Protein AF-A0A6P2D8G7-F1 (afdb_monomer_lite)

Foldseek 3Di:
DDDDDDDDDDPPDPDPDPPPPPDPDPPAPDDFQDADVVHRQKTFHAWDDADPQGTWTWIQHPPPGIKIKGKRPHPLLLVCCLPPCVVVLVVCQVQVPDPQAWHFDDWDSPDPITMTITHDAPAAWQLVVLLVLVPPDLVVLVVLLLVQLLLVLVSFQSQVPDVPHQAQLQDARRQWGAHPSHTHGYRRVRRQQQEPQVPPDDDDPDDDLVSCVVSLVVCLVPDLLAAPCVSPPHPDFLLRVLSSSLLSSLCSSVSHSPDHDDPCSLVVSVVSVNDSQSSVLSNQSNDNPSVSHQRHSVSSSVSSVVVVVVVVPDDDDDDDDDDDDDDDDDDDPDPDDDDDDDQDQDDKAQQAAFWWKWKDAQVCPPDDTDTQDGDNDIGGDTPRMAMEIEGDLATALVSLLSCLSCLQPLSDAYYENANHCNCALVSLLSNLSVQNYAEYHHAQHQHYALSSLVSCLSNQNYAEYEHHNHSRYDPVSVVVSCVSHVNHDYHD

InterPro domains:
  IPR000719 Protein kinase domain [PF00069] (44-256)
  IPR000719 Protein kinase domain [PS50011] (42-318)
  IPR000719 Protein kinase domain [SM00220] (42-308)
  IPR006553 Leucine-rich repeat, cysteine-containing subtype [SM00367] (409-433)
  IPR006553 Leucine-rich repeat, cysteine-containing subtype [SM00367] (434-459)
  IPR006553 Leucine-rich repeat, cysteine-containing subtype [SM00367] (460-484)
  IPR008271 Serine/threonine-protein kinase, active site [PS00108] (166-178)
  IPR011009 Protein kinase-like domain superfamily [SSF56112] (42-304)
  IPR017441 Protein kinase, ATP binding site [PS00107] (48-70)
  IPR032675 Leucine-rich repeat domain superfamily [G3DSA:3.80.10.10] (379-491)
  IPR051681 Serine/Threonine Kinases and Pseudokinases [PTHR44329] (43-297)

Secondary structure (DSSP, 8-state):
------------PPPPPP----------SS-TTPEETTEEEEEEEEEEEEETTEEEEEEEETTTEEEEEEE--SHHHHHHIIIIIHHHHHHHHHH---TTB--EEEEESSSSS-EEEEE--TT-BHHHHHHHHHTS-HHHHHHHHHHHHHHHHHHHHHHHTSSSPP--S--SGGGEEEETTEEEE--TTS--TTSSTTTSS---S---GGGGHHHHHHHHTS-TTS-HHHHTTPPP-HHHHHHHHHHHHHHHHHT-TT----TTHHHHHHHTT--HHHHHHHHHHT-SSGGGS-SSHHHHHHHHHHHHHHHTT----------PPP--------------S---EEEEEEEEEEEEEEEEETT-TTSPPEEEEEEEEEEEEETTEEEEEEE-TT--HHHHHGGGGGTT-TTEEEEE-TT-TT-BHHHHHHGGG-TT--EEE-TT-TB-BHHHHGGGTT-TT--EEE-TT-TB--HHHHHHHHHH-TT-EEE-

Radius of gyration: 27.57 Å; chains: 1; bounding box: 72×94×73 Å

Organism: NCBI:txid1210884

Sequence (492 aa):
MSDTGDRPPTDTVPEPAPLDIPQPEARTRFAPGDPLPNLEMWVLERWLGGGGFGEVWLARHERKGVAAVKFCTDPTARHQLVTHERTVVARVMKHGDHPNVVPLLECNLSGDIPWLMYEFVEGGTLAEAVEEWSKLPAPRRLGRTVRVLHTIASAMAKFHQLTPPLVHRDLKPQNVLMSRGVPRITDFGIGGVAAEAAQSDRPEANTSILARVPTLLRAMGSSRYAPQEQLFGSPPNPRDDVFAIGVLAYQMMLSDLSAVPGPDAAAELRALKIPVELAALIVRSVAFDPERRPKDATEWEAKLAAVLQKKTVAHPSTQKPGESRDDPTEELDVPNASDSSGSIVTQMLDVPARGRWYSRPADKSGVEWRIVATTPAEVRLATGELYRFSIKSTATEKDVAALAVLGGLRSLYYLNLSYCSGVTDAGLTQLKNFTHLRQLFLRACPNITDAGLVNLYGLTHLRTLELTDCPKLTSAAIDAVQKALPKCKIQR

pLDDT: mean 78.39, std 21.43, range [24.47, 98.38]

Structure (mmCIF, N/CA/C/O backbone):
data_AF-A0A6P2D8G7-F1
#
_entry.id   AF-A0A6P2D8G7-F1
#
loop_
_atom_site.group_PDB
_atom_site.id
_atom_site.type_symbol
_atom_site.label_atom_id
_atom_site.label_alt_id
_atom_site.label_comp_id
_atom_site.label_asym_id
_atom_site.label_entity_id
_atom_site.label_seq_id
_atom_site.pdbx_PDB_ins_code
_atom_site.Cartn_x
_atom_site.Cartn_y
_atom_site.Cartn_z
_atom_site.occupancy
_atom_site.B_iso_or_equiv
_atom_site.auth_seq_id
_atom_site.auth_comp_id
_atom_site.auth_asym_id
_atom_site.auth_atom_id
_atom_site.pdbx_PDB_model_num
ATOM 1 N N . MET A 1 1 ? -41.891 69.635 -20.298 1.00 46.19 1 MET A N 1
ATOM 2 C CA . MET A 1 1 ? -40.466 69.726 -19.920 1.00 46.19 1 MET A CA 1
ATOM 3 C C . MET A 1 1 ? -40.037 68.332 -19.517 1.00 46.19 1 MET A C 1
ATOM 5 O O . MET A 1 1 ? -40.370 67.901 -18.424 1.00 46.19 1 MET A O 1
ATOM 9 N N . SER A 1 2 ? -39.448 67.589 -20.446 1.00 39.16 2 SER A N 1
ATOM 10 C CA . SER A 1 2 ? -39.009 66.210 -20.231 1.00 39.16 2 SER A CA 1
ATOM 11 C C . SER A 1 2 ? -37.615 66.084 -20.820 1.00 39.16 2 SER A C 1
ATOM 13 O O . SER A 1 2 ? -37.419 66.304 -22.014 1.00 39.16 2 SER A O 1
ATOM 15 N N . ASP A 1 3 ? -36.697 65.844 -19.898 1.00 41.50 3 ASP A N 1
ATOM 16 C CA . ASP A 1 3 ? -35.250 65.885 -19.997 1.00 41.50 3 ASP A CA 1
ATOM 17 C C . ASP A 1 3 ? -34.689 64.716 -20.821 1.00 41.50 3 ASP A C 1
ATOM 19 O O . ASP A 1 3 ? -35.266 63.628 -20.886 1.00 41.50 3 ASP A O 1
ATOM 23 N N . THR A 1 4 ? -33.573 64.991 -21.480 1.00 44.50 4 THR A N 1
ATOM 24 C CA . THR A 1 4 ? -32.856 64.154 -22.440 1.00 44.50 4 THR A CA 1
ATOM 25 C C . THR A 1 4 ? -32.099 63.023 -21.744 1.00 44.50 4 THR A C 1
ATOM 27 O O . THR A 1 4 ? -31.176 63.272 -20.976 1.00 44.50 4 THR A O 1
ATOM 30 N N . GLY A 1 5 ? -32.460 61.772 -22.042 1.00 38.47 5 GLY A N 1
ATOM 31 C CA . GLY A 1 5 ? -31.722 60.579 -21.623 1.00 38.47 5 GLY A CA 1
ATOM 32 C C . GLY A 1 5 ? -30.859 60.037 -22.759 1.00 38.47 5 GLY A C 1
ATOM 33 O O . GLY A 1 5 ? -31.333 59.245 -23.570 1.00 38.47 5 GLY A O 1
ATOM 34 N N . ASP A 1 6 ? -29.607 60.476 -22.798 1.00 45.38 6 ASP A N 1
ATOM 35 C CA . ASP A 1 6 ? -28.548 59.967 -23.667 1.00 45.38 6 ASP A CA 1
ATOM 36 C C . ASP A 1 6 ? -28.087 58.582 -23.156 1.00 45.38 6 ASP A C 1
ATOM 38 O O . ASP A 1 6 ? -27.747 58.427 -21.979 1.00 45.38 6 ASP A O 1
ATOM 42 N N . ARG A 1 7 ? -28.112 57.548 -24.008 1.00 44.75 7 ARG A N 1
ATOM 43 C CA . ARG A 1 7 ? -27.490 56.237 -23.735 1.00 44.75 7 ARG A CA 1
ATOM 44 C C . ARG A 1 7 ? -26.465 55.960 -24.834 1.00 44.75 7 ARG A C 1
ATOM 46 O O . ARG A 1 7 ? -26.868 55.881 -25.994 1.00 44.75 7 ARG A O 1
ATOM 53 N N . PRO A 1 8 ? -25.181 55.750 -24.501 1.00 45.97 8 PRO A N 1
ATOM 54 C CA . PRO A 1 8 ? -24.183 55.390 -25.497 1.00 45.97 8 PRO A CA 1
ATOM 55 C C . PRO A 1 8 ? -24.368 53.932 -25.964 1.00 45.97 8 PRO A C 1
ATOM 57 O O . PRO A 1 8 ? -24.965 53.121 -25.243 1.00 45.97 8 PRO A O 1
ATOM 60 N N . PRO A 1 9 ? -23.873 53.579 -27.166 1.00 43.78 9 PRO A N 1
ATOM 61 C CA . PRO A 1 9 ? -23.924 52.215 -27.673 1.00 43.78 9 PRO A CA 1
ATOM 62 C C . PRO A 1 9 ? -23.043 51.296 -26.817 1.00 43.78 9 PRO A C 1
ATOM 64 O O . PRO A 1 9 ? -21.994 51.690 -26.313 1.00 43.78 9 PRO A O 1
ATOM 67 N N . THR A 1 10 ? -23.498 50.061 -26.627 1.00 42.78 10 THR A N 1
ATOM 68 C CA . THR A 1 10 ? -22.752 49.021 -25.918 1.00 42.78 10 THR A CA 1
ATOM 69 C C . THR A 1 10 ? -21.655 48.487 -26.834 1.00 42.78 10 THR A C 1
ATOM 71 O O . THR A 1 10 ? -21.932 47.751 -27.776 1.00 42.78 10 THR A O 1
ATOM 74 N N . ASP A 1 11 ? -20.407 48.859 -26.552 1.00 41.38 11 ASP A N 1
ATOM 75 C CA . ASP A 1 11 ? -19.228 48.193 -27.106 1.00 41.38 11 ASP A CA 1
ATOM 76 C C . ASP A 1 11 ? -19.181 46.753 -26.578 1.00 41.38 11 ASP A C 1
ATOM 78 O O . ASP A 1 11 ? -18.743 46.481 -25.458 1.00 41.38 11 ASP A O 1
ATOM 82 N N . THR A 1 12 ? -19.651 45.800 -27.379 1.00 45.94 12 THR A N 1
ATOM 83 C CA . THR A 1 12 ? -19.339 44.386 -27.169 1.00 45.94 12 THR A CA 1
ATOM 84 C C . THR A 1 12 ? -17.902 44.149 -27.615 1.00 45.94 12 THR A C 1
ATOM 86 O O . THR A 1 12 ? -17.633 43.942 -28.798 1.00 45.94 12 THR A O 1
ATOM 89 N N . VAL A 1 13 ? -16.973 44.195 -26.662 1.00 45.06 13 VAL A N 1
ATOM 90 C CA . VAL A 1 13 ? -15.608 43.694 -26.852 1.00 45.06 13 VAL A CA 1
ATOM 91 C C . VAL A 1 13 ? -15.705 42.190 -27.151 1.00 45.06 13 VAL A C 1
ATOM 93 O O . VAL A 1 13 ? -16.314 41.472 -26.354 1.00 45.06 13 VAL A O 1
ATOM 96 N N . PRO A 1 14 ? -15.163 41.685 -28.275 1.00 43.84 14 PRO A N 1
ATOM 97 C CA . PRO A 1 14 ? -15.146 40.253 -28.531 1.00 43.84 14 PRO A CA 1
ATOM 98 C C . PRO A 1 14 ? -14.270 39.574 -27.474 1.00 43.84 14 PRO A C 1
ATOM 100 O O . PRO A 1 14 ? -13.133 39.984 -27.232 1.00 43.84 14 PRO A O 1
ATOM 103 N N . GLU A 1 15 ? -14.827 38.559 -26.821 1.00 42.97 15 GLU A N 1
ATOM 104 C CA . GLU A 1 15 ? -14.128 37.737 -25.837 1.00 42.97 15 GLU A CA 1
ATOM 105 C C . GLU A 1 15 ? -12.862 37.147 -26.490 1.00 42.97 15 GLU A C 1
ATOM 107 O O . GLU A 1 15 ? -12.947 36.617 -27.605 1.00 42.97 15 GLU A O 1
ATOM 112 N N . PRO A 1 16 ? -11.670 37.281 -25.876 1.00 40.06 16 PRO A N 1
ATOM 113 C CA . PRO A 1 16 ? -10.455 36.754 -26.472 1.00 40.06 16 PRO A CA 1
ATOM 114 C C . PRO A 1 16 ? -10.596 35.238 -26.597 1.00 40.06 16 PRO A C 1
ATOM 116 O O . PRO A 1 16 ? -10.933 34.558 -25.627 1.00 40.06 16 PRO A O 1
ATOM 119 N N . ALA A 1 17 ? -10.341 34.714 -27.799 1.00 47.66 17 ALA A N 1
ATOM 120 C CA . ALA A 1 17 ? -10.273 33.277 -28.022 1.00 47.66 17 ALA A CA 1
ATOM 121 C C . ALA A 1 17 ? -9.351 32.652 -26.959 1.00 47.66 17 ALA A C 1
ATOM 123 O O . ALA A 1 17 ? -8.300 33.239 -26.667 1.00 47.66 17 ALA A O 1
ATOM 124 N N . PRO A 1 18 ? -9.727 31.509 -26.356 1.00 40.69 18 PRO A N 1
ATOM 125 C CA . PRO A 1 18 ? -8.900 30.881 -25.342 1.00 40.69 18 PRO A CA 1
ATOM 126 C C . PRO A 1 18 ? -7.512 30.650 -25.934 1.00 40.69 18 PRO A C 1
ATOM 128 O O . PRO A 1 18 ? -7.362 29.996 -26.964 1.00 40.69 18 PRO A O 1
ATOM 131 N N . LEU A 1 19 ? -6.504 31.254 -25.303 1.00 40.56 19 LEU A N 1
ATOM 132 C CA . LEU A 1 19 ? -5.112 30.961 -25.590 1.00 40.56 19 LEU A CA 1
ATOM 133 C C . LEU A 1 19 ? -4.923 29.469 -25.322 1.00 40.56 19 LEU A C 1
ATOM 135 O O . LEU A 1 19 ? -4.938 29.044 -24.166 1.00 40.56 19 LEU A O 1
ATOM 139 N N . ASP A 1 20 ? -4.768 28.689 -26.389 1.00 44.50 20 ASP A N 1
ATOM 140 C CA . ASP A 1 20 ? -4.220 27.341 -26.321 1.00 44.50 20 ASP A CA 1
ATOM 141 C C . ASP A 1 20 ? -2.785 27.490 -25.810 1.00 44.50 20 ASP A C 1
ATOM 143 O O . ASP A 1 20 ? -1.844 27.738 -26.563 1.00 44.50 20 ASP A O 1
ATOM 147 N N . ILE A 1 21 ? -2.628 27.453 -24.489 1.00 40.69 21 ILE A N 1
ATOM 148 C CA . ILE A 1 21 ? -1.327 27.313 -23.853 1.00 40.69 21 ILE A CA 1
ATOM 149 C C . ILE A 1 21 ? -0.972 25.838 -24.060 1.00 40.69 21 ILE A C 1
ATOM 151 O O . ILE A 1 21 ? -1.605 24.994 -23.415 1.00 40.69 21 ILE A O 1
ATOM 155 N N . PRO A 1 22 ? -0.020 25.483 -24.946 1.00 35.25 22 PRO A N 1
ATOM 156 C CA . PRO A 1 22 ? 0.398 24.097 -25.069 1.00 35.25 22 PRO A CA 1
ATOM 157 C C . PRO A 1 22 ? 0.866 23.636 -23.690 1.00 35.25 22 PRO A C 1
ATOM 159 O O . PRO A 1 22 ? 1.736 24.260 -23.072 1.00 35.25 22 PRO A O 1
ATOM 162 N N . GLN A 1 23 ? 0.243 22.574 -23.176 1.00 36.28 23 GLN A N 1
ATOM 163 C CA . GLN A 1 23 ? 0.736 21.920 -21.972 1.00 36.28 23 GLN A CA 1
ATOM 164 C C . GLN A 1 23 ? 2.201 21.545 -22.226 1.00 36.28 23 GLN A C 1
ATOM 166 O O . GLN A 1 23 ? 2.511 21.090 -23.328 1.00 36.28 23 GLN A O 1
ATOM 171 N N . PRO A 1 24 ? 3.119 21.755 -21.269 1.00 33.78 24 PRO A N 1
ATOM 172 C CA . PRO A 1 24 ? 4.519 21.429 -21.476 1.00 33.78 24 PRO A CA 1
ATOM 173 C C . PRO A 1 24 ? 4.627 19.919 -21.685 1.00 33.78 24 PRO A C 1
ATOM 175 O O . PRO A 1 24 ? 4.537 19.145 -20.733 1.00 33.78 24 PRO A O 1
ATOM 178 N N . GLU A 1 25 ? 4.784 19.498 -22.938 1.00 44.34 25 GLU A N 1
ATOM 179 C CA . GLU A 1 25 ? 5.101 18.118 -23.272 1.00 44.34 25 GLU A CA 1
ATOM 180 C C . GLU A 1 25 ? 6.387 17.770 -22.521 1.00 44.34 25 GLU A C 1
ATOM 182 O O . GLU A 1 25 ? 7.411 18.451 -22.659 1.00 44.34 25 GLU A O 1
ATOM 187 N N . ALA A 1 26 ? 6.322 16.771 -21.640 1.00 48.06 26 ALA A N 1
ATOM 188 C CA . ALA A 1 26 ? 7.494 16.300 -20.922 1.00 48.06 26 ALA A CA 1
ATOM 189 C C . ALA A 1 26 ? 8.559 15.943 -21.967 1.00 48.06 26 ALA A C 1
ATOM 191 O O . ALA A 1 26 ? 8.345 15.034 -22.764 1.00 48.06 26 ALA A O 1
ATOM 192 N N . ARG A 1 27 ? 9.679 16.679 -22.007 1.00 58.19 27 ARG A N 1
ATOM 193 C CA . ARG A 1 27 ? 10.790 16.379 -22.919 1.00 58.19 27 ARG A CA 1
ATOM 194 C C . ARG A 1 27 ? 11.330 14.995 -22.569 1.00 58.19 27 ARG A C 1
ATOM 196 O O . ARG A 1 27 ? 12.107 14.864 -21.624 1.00 58.19 27 ARG A O 1
ATOM 203 N N . THR A 1 28 ? 10.887 13.977 -23.296 1.00 69.06 28 THR A N 1
ATOM 204 C CA . THR A 1 28 ? 11.428 12.627 -23.191 1.00 69.06 28 THR A CA 1
ATOM 205 C C . THR A 1 28 ? 12.848 12.623 -23.736 1.00 69.06 28 THR A C 1
ATOM 207 O O . THR A 1 28 ? 13.176 13.347 -24.678 1.00 69.06 28 THR A O 1
ATOM 210 N N . ARG A 1 29 ? 13.725 11.831 -23.123 1.00 82.56 29 ARG A N 1
ATOM 211 C CA . ARG A 1 29 ? 15.124 11.705 -23.545 1.00 82.56 29 ARG A CA 1
ATOM 212 C C . ARG A 1 29 ? 15.273 10.896 -24.832 1.00 82.56 29 ARG A C 1
ATOM 214 O O . ARG A 1 29 ? 16.296 11.014 -25.498 1.00 82.56 29 ARG A O 1
ATOM 221 N N . PHE A 1 30 ? 14.260 10.098 -25.149 1.00 89.38 30 PHE A N 1
ATOM 222 C CA . PHE A 1 30 ? 14.165 9.275 -26.347 1.00 89.38 30 PHE A CA 1
ATOM 223 C C . PHE A 1 30 ? 12.995 9.728 -27.227 1.00 89.38 30 PHE A C 1
ATOM 225 O O . PHE A 1 30 ? 12.079 10.410 -26.752 1.00 89.38 30 PHE A O 1
ATOM 232 N N . ALA A 1 31 ? 13.017 9.326 -28.495 1.00 91.88 31 ALA A N 1
ATOM 233 C CA . ALA A 1 31 ? 11.985 9.596 -29.486 1.00 91.88 31 ALA A CA 1
ATOM 234 C C . ALA A 1 31 ? 11.526 8.310 -30.207 1.00 91.88 31 ALA A C 1
ATOM 236 O O . ALA A 1 31 ? 12.273 7.329 -30.286 1.00 91.88 31 ALA A O 1
ATOM 237 N N . PRO A 1 32 ? 10.300 8.288 -30.771 1.00 94.88 32 PRO A N 1
ATOM 238 C CA . PRO A 1 32 ? 9.893 7.231 -31.691 1.00 94.88 32 PRO A CA 1
ATOM 239 C C . PRO A 1 32 ? 10.883 7.095 -32.855 1.00 94.88 32 PRO A C 1
ATOM 241 O O . PRO A 1 32 ? 11.257 8.090 -33.473 1.00 94.88 32 PRO A O 1
ATOM 244 N N . GLY A 1 33 ? 11.273 5.865 -33.178 1.00 94.12 33 GLY A N 1
ATOM 245 C CA . GLY A 1 33 ? 12.269 5.549 -34.202 1.00 94.12 33 GLY A CA 1
ATOM 246 C C . GLY A 1 33 ? 13.685 5.345 -33.662 1.00 94.12 33 GLY A C 1
ATOM 247 O O . GLY A 1 33 ? 14.505 4.762 -34.372 1.00 94.12 33 GLY A O 1
ATOM 248 N N . ASP A 1 34 ? 13.972 5.745 -32.420 1.00 94.69 34 ASP A N 1
ATOM 249 C CA . ASP A 1 34 ? 15.284 5.504 -31.819 1.00 94.69 34 ASP A CA 1
ATOM 250 C C . ASP A 1 34 ? 15.537 3.993 -31.647 1.00 94.69 34 ASP A C 1
ATOM 252 O O . ASP A 1 34 ? 14.652 3.263 -31.176 1.00 94.69 34 ASP A O 1
ATOM 256 N N . PRO A 1 35 ? 16.736 3.490 -31.995 1.00 94.25 35 PRO A N 1
ATOM 257 C CA . PRO A 1 35 ? 17.111 2.114 -31.705 1.00 94.25 35 PRO A CA 1
ATOM 258 C C . PRO A 1 35 ? 17.370 1.932 -30.206 1.00 94.25 35 PRO A C 1
ATOM 260 O O . PRO A 1 35 ? 17.898 2.815 -29.524 1.00 94.25 35 PRO A O 1
ATOM 263 N N . LEU A 1 36 ? 17.055 0.748 -29.683 1.00 92.38 36 LEU A N 1
ATOM 264 C CA . LEU A 1 36 ? 17.360 0.414 -28.299 1.00 92.38 36 LEU A CA 1
ATOM 265 C C . LEU A 1 36 ? 18.881 0.223 -28.121 1.00 92.38 36 LEU A C 1
ATOM 267 O O . LEU A 1 36 ? 19.473 -0.601 -28.826 1.00 92.38 36 LEU A O 1
ATOM 271 N N . PRO A 1 37 ? 19.541 0.907 -27.162 1.00 88.19 37 PRO A N 1
ATOM 272 C CA . PRO A 1 37 ? 20.985 0.779 -26.978 1.00 88.19 37 PRO A CA 1
ATOM 273 C C . PRO A 1 37 ? 21.411 -0.669 -26.703 1.00 88.19 37 PRO A C 1
ATOM 275 O O . PRO A 1 37 ? 20.877 -1.296 -25.787 1.00 88.19 37 PRO A O 1
ATOM 278 N N . ASN A 1 38 ? 22.404 -1.165 -27.450 1.00 85.38 38 ASN A N 1
ATOM 279 C CA . ASN A 1 38 ? 22.910 -2.552 -27.456 1.00 85.38 38 ASN A CA 1
ATOM 280 C C . ASN A 1 38 ? 21.950 -3.614 -28.027 1.00 85.38 38 ASN A C 1
ATOM 282 O O . ASN A 1 38 ? 22.281 -4.798 -28.024 1.00 85.38 38 ASN A O 1
ATOM 286 N N . LEU A 1 39 ? 20.787 -3.209 -28.539 1.00 90.62 39 LEU A N 1
ATOM 287 C CA . LEU A 1 39 ? 19.797 -4.074 -29.174 1.00 90.62 39 LEU A CA 1
ATOM 288 C C . LEU A 1 39 ? 19.170 -3.353 -30.378 1.00 90.62 39 LEU A C 1
ATOM 290 O O . LEU A 1 39 ? 17.964 -3.149 -30.433 1.00 90.62 39 LEU A O 1
ATOM 294 N N . GLU A 1 40 ? 19.991 -2.993 -31.363 1.00 88.06 40 GLU A N 1
ATOM 295 C CA . GLU A 1 40 ? 19.611 -2.112 -32.485 1.00 88.06 40 GLU A CA 1
ATOM 296 C C . GLU A 1 40 ? 18.433 -2.623 -33.338 1.00 88.06 40 GLU A C 1
ATOM 298 O O . GLU A 1 40 ? 17.768 -1.841 -34.009 1.00 88.06 40 GLU A O 1
ATOM 303 N N . MET A 1 41 ? 18.131 -3.926 -33.292 1.00 93.31 41 MET A N 1
ATOM 304 C CA . MET A 1 41 ? 16.957 -4.515 -33.959 1.00 93.31 41 MET A CA 1
ATOM 305 C C . MET A 1 41 ? 15.624 -4.226 -33.245 1.00 93.31 41 MET A C 1
ATOM 307 O O . MET A 1 41 ? 14.559 -4.540 -33.780 1.00 93.31 41 MET A O 1
ATOM 311 N N . TRP A 1 42 ? 15.668 -3.684 -32.028 1.00 96.81 42 TRP A N 1
ATOM 312 C CA . TRP A 1 42 ? 14.507 -3.155 -31.322 1.00 96.81 42 TRP A CA 1
ATOM 313 C C . TRP A 1 42 ? 14.438 -1.647 -31.530 1.00 96.81 42 TRP A C 1
ATOM 315 O O . TRP A 1 42 ? 15.400 -0.936 -31.254 1.00 96.81 42 TRP A O 1
ATOM 325 N N . VAL A 1 43 ? 13.281 -1.162 -31.965 1.00 97.31 43 VAL A N 1
ATOM 326 C CA . VAL A 1 43 ? 13.042 0.257 -32.245 1.00 97.31 43 VAL A CA 1
ATOM 327 C C . VAL A 1 43 ? 11.940 0.769 -31.330 1.00 97.31 43 VAL A C 1
ATOM 329 O O . VAL A 1 43 ? 10.907 0.114 -31.179 1.00 97.31 43 VAL A O 1
ATOM 332 N N . LEU A 1 44 ? 12.151 1.926 -30.705 1.00 96.50 44 LEU A N 1
ATOM 333 C CA . LEU A 1 44 ? 11.144 2.570 -29.868 1.00 96.50 44 LEU A CA 1
ATOM 334 C C . LEU A 1 44 ? 9.978 3.054 -30.739 1.00 96.50 44 LEU A C 1
ATOM 336 O O . LEU A 1 44 ? 10.170 3.770 -31.714 1.00 96.50 44 LEU A O 1
ATOM 340 N N . GLU A 1 45 ? 8.757 2.656 -30.401 1.00 95.25 45 GLU A N 1
ATOM 341 C CA . GLU A 1 45 ? 7.555 2.959 -31.183 1.00 95.25 45 GLU A CA 1
ATOM 342 C C . GLU A 1 45 ? 6.756 4.110 -30.574 1.00 95.25 45 GLU A C 1
ATOM 344 O O . GLU A 1 45 ? 6.373 5.041 -31.276 1.00 95.25 45 GLU A O 1
ATOM 349 N N . ARG A 1 46 ? 6.490 4.059 -29.265 1.00 94.06 46 ARG A N 1
ATOM 350 C CA . ARG A 1 46 ? 5.766 5.124 -28.560 1.00 94.06 46 ARG A CA 1
ATOM 351 C C . ARG A 1 46 ? 6.048 5.120 -27.070 1.00 94.06 46 ARG A C 1
ATOM 353 O O . ARG A 1 46 ? 6.302 4.071 -26.478 1.00 94.06 46 ARG A O 1
ATOM 360 N N . TRP A 1 47 ? 5.915 6.285 -26.457 1.00 91.50 47 TRP A N 1
ATOM 361 C CA . TRP A 1 47 ? 5.965 6.437 -25.011 1.00 91.50 47 TRP A CA 1
ATOM 362 C C . TRP A 1 47 ? 4.729 5.797 -24.355 1.00 91.50 47 TRP A C 1
ATOM 364 O O . TRP A 1 47 ? 3.605 5.938 -24.844 1.00 91.50 47 TRP A O 1
ATOM 374 N N . LEU A 1 48 ? 4.942 5.050 -23.270 1.00 84.75 48 LEU A N 1
ATOM 375 C CA . LEU A 1 48 ? 3.891 4.389 -22.485 1.00 84.75 48 LEU A CA 1
ATOM 376 C C . LEU A 1 48 ? 3.625 5.094 -21.153 1.00 84.75 48 LEU A C 1
ATOM 378 O O . LEU A 1 48 ? 2.519 4.995 -20.629 1.00 84.75 48 LEU A O 1
ATOM 382 N N . GLY A 1 49 ? 4.626 5.768 -20.587 1.00 81.50 49 GLY A N 1
ATOM 383 C CA . GLY A 1 49 ? 4.502 6.411 -19.284 1.00 81.50 49 GLY A CA 1
ATOM 384 C C . GLY A 1 49 ? 5.841 6.856 -18.706 1.00 81.50 49 GLY A C 1
ATOM 385 O O . GLY A 1 49 ? 6.907 6.482 -19.191 1.00 81.50 49 GLY A O 1
ATOM 386 N N . GLY A 1 50 ? 5.793 7.650 -17.639 1.00 72.62 50 GLY A N 1
ATOM 387 C CA . GLY A 1 50 ? 6.975 8.136 -16.932 1.00 72.62 50 GLY A CA 1
ATOM 388 C C . GLY A 1 50 ? 6.699 8.318 -15.443 1.00 72.62 50 GLY A C 1
ATOM 389 O O . GLY A 1 50 ? 5.571 8.607 -15.045 1.00 72.62 50 GLY A O 1
ATOM 390 N N . GLY A 1 51 ? 7.719 8.117 -14.612 1.00 64.88 51 GLY A N 1
ATOM 391 C CA . GLY A 1 51 ? 7.611 8.224 -13.156 1.00 64.88 51 GLY A CA 1
ATOM 392 C C . GLY A 1 51 ? 8.968 8.371 -12.471 1.00 64.88 51 GLY A C 1
ATOM 393 O O . GLY A 1 51 ? 9.973 8.624 -13.125 1.00 64.88 51 GLY A O 1
ATOM 394 N N . GLY A 1 52 ? 9.015 8.169 -11.148 1.00 60.94 52 GLY A N 1
ATOM 395 C CA . GLY A 1 52 ? 10.231 8.371 -10.338 1.00 60.94 52 GLY A CA 1
ATOM 396 C C . GLY A 1 52 ? 11.433 7.485 -10.700 1.00 60.94 52 GLY A C 1
ATOM 397 O O . GLY A 1 52 ? 12.533 7.743 -10.233 1.00 60.94 52 GLY A O 1
ATOM 398 N N . PHE A 1 53 ? 11.231 6.460 -11.530 1.00 65.44 53 PHE A N 1
ATOM 399 C CA . PHE A 1 53 ? 12.291 5.594 -12.047 1.00 65.44 53 PHE A CA 1
ATOM 400 C C . PHE A 1 53 ? 12.802 6.031 -13.433 1.00 65.44 53 PHE A C 1
ATOM 402 O O . PHE A 1 53 ? 13.909 5.671 -13.819 1.00 65.44 53 PHE A O 1
ATOM 409 N N . GLY A 1 54 ? 12.017 6.814 -14.179 1.00 76.31 54 GLY A N 1
ATOM 410 C CA . GLY A 1 54 ? 12.334 7.259 -15.534 1.00 76.31 54 GLY A CA 1
ATOM 411 C C . GLY A 1 54 ? 11.206 7.008 -16.533 1.00 76.31 54 GLY A C 1
ATOM 412 O O . GLY A 1 54 ? 10.028 7.145 -16.198 1.00 76.31 54 GLY A O 1
ATOM 413 N N . GLU A 1 55 ? 11.573 6.670 -17.768 1.00 86.69 55 GLU A N 1
ATOM 414 C CA . GLU A 1 55 ? 10.670 6.587 -18.924 1.00 86.69 55 GLU A CA 1
ATOM 415 C C . GLU A 1 55 ? 10.354 5.138 -19.300 1.00 86.69 55 GLU A C 1
ATOM 417 O O . GLU A 1 55 ? 11.232 4.279 -19.274 1.00 86.69 55 GLU A O 1
ATOM 422 N N . VAL A 1 56 ? 9.117 4.863 -19.708 1.00 89.25 56 VAL A N 1
ATOM 423 C CA . VAL A 1 56 ? 8.680 3.559 -20.216 1.00 89.25 56 VAL A CA 1
ATOM 424 C C . VAL A 1 56 ? 8.209 3.716 -21.655 1.00 89.25 56 VAL A C 1
ATOM 426 O O . VAL A 1 56 ? 7.365 4.561 -21.952 1.00 89.25 56 VAL A O 1
ATOM 429 N N . TRP A 1 57 ? 8.729 2.878 -22.541 1.00 93.94 57 TRP A N 1
ATOM 430 C CA . TRP A 1 57 ? 8.489 2.918 -23.977 1.00 93.94 57 TRP A CA 1
ATOM 431 C C . TRP A 1 57 ? 8.018 1.564 -24.496 1.00 93.94 57 TRP A C 1
ATOM 433 O O . TRP A 1 57 ? 8.474 0.519 -24.043 1.00 93.94 57 TRP A O 1
ATOM 443 N N . LEU A 1 58 ? 7.124 1.576 -25.478 1.00 95.62 58 LEU A N 1
ATOM 444 C CA . LEU A 1 58 ? 6.845 0.409 -26.301 1.00 95.62 58 LEU A CA 1
ATOM 445 C C . LEU A 1 58 ? 7.962 0.306 -27.336 1.00 95.62 58 LEU A C 1
ATOM 447 O O . LEU A 1 58 ? 8.204 1.268 -28.061 1.00 95.62 58 LEU A O 1
ATOM 451 N N . ALA A 1 59 ? 8.613 -0.845 -27.419 1.00 96.88 59 ALA A N 1
ATOM 452 C CA . ALA A 1 59 ? 9.598 -1.157 -28.441 1.00 96.88 59 ALA A CA 1
ATOM 453 C C . ALA A 1 59 ? 9.079 -2.278 -29.341 1.00 96.88 59 ALA A C 1
ATOM 455 O O . ALA A 1 59 ? 8.399 -3.197 -28.878 1.00 96.88 59 ALA A O 1
ATOM 456 N N . ARG A 1 60 ? 9.431 -2.222 -30.623 1.00 97.25 60 ARG A N 1
ATOM 457 C CA . ARG A 1 60 ? 9.069 -3.212 -31.634 1.00 97.25 60 ARG A CA 1
ATOM 458 C C . ARG A 1 60 ? 10.311 -3.864 -32.213 1.00 97.25 60 ARG A C 1
ATOM 460 O O . ARG A 1 60 ? 11.306 -3.202 -32.480 1.00 97.25 60 ARG A O 1
ATOM 467 N N . HIS A 1 61 ? 10.208 -5.158 -32.467 1.00 96.81 61 HIS A N 1
ATOM 468 C CA . HIS A 1 61 ? 11.187 -5.945 -33.194 1.00 96.81 61 HIS A CA 1
ATOM 469 C C . HIS A 1 61 ? 10.468 -6.766 -34.261 1.00 96.81 61 HIS A C 1
ATOM 471 O O . HIS A 1 61 ? 9.508 -7.477 -33.967 1.00 96.81 61 HIS A O 1
ATOM 477 N N . GLU A 1 62 ? 10.988 -6.751 -35.488 1.00 92.88 62 GLU A N 1
ATOM 478 C CA . GLU A 1 62 ? 10.339 -7.332 -36.674 1.00 92.88 62 GLU A CA 1
ATOM 479 C C . GLU A 1 62 ? 9.882 -8.789 -36.472 1.00 92.88 62 GLU A C 1
ATOM 481 O O . GLU A 1 62 ? 8.745 -9.140 -36.768 1.00 92.88 62 GLU A O 1
ATOM 486 N N . ARG A 1 63 ? 10.753 -9.636 -35.904 1.00 93.50 63 ARG A N 1
ATOM 487 C CA . ARG A 1 63 ? 10.460 -11.060 -35.651 1.00 93.50 63 ARG A CA 1
ATOM 488 C C . ARG A 1 63 ? 9.909 -11.397 -34.260 1.00 93.50 63 ARG A C 1
ATOM 490 O O . ARG A 1 63 ? 9.239 -12.412 -34.120 1.00 93.50 63 ARG A O 1
ATOM 497 N N . LYS A 1 64 ? 10.240 -10.614 -33.226 1.00 92.38 64 LYS A N 1
ATOM 498 C CA . LYS A 1 64 ? 9.929 -10.931 -31.816 1.00 92.38 64 LYS A CA 1
ATOM 499 C C . LYS A 1 64 ? 8.651 -10.250 -31.310 1.00 92.38 64 LYS A C 1
ATOM 501 O O . LYS A 1 64 ? 8.181 -10.597 -30.233 1.00 92.38 64 LYS A O 1
ATOM 506 N N . GLY A 1 65 ? 8.080 -9.318 -32.075 1.00 94.75 65 GLY A N 1
ATOM 507 C CA . GLY A 1 65 ? 6.868 -8.596 -31.696 1.00 94.75 65 GLY A CA 1
ATOM 508 C C . GLY A 1 65 ? 7.175 -7.322 -30.913 1.00 94.75 65 GLY A C 1
ATOM 509 O O . GLY A 1 65 ? 8.041 -6.547 -31.313 1.00 94.75 65 GLY A O 1
ATOM 510 N N . VAL A 1 66 ? 6.434 -7.081 -29.832 1.00 96.19 66 VAL A N 1
ATOM 511 C CA . VAL A 1 66 ? 6.528 -5.852 -29.028 1.00 96.19 66 VAL A CA 1
ATOM 512 C C . VAL A 1 66 ? 6.919 -6.140 -27.580 1.00 96.19 66 VAL A C 1
ATOM 514 O O . VAL A 1 66 ? 6.600 -7.197 -27.039 1.00 96.19 66 VAL A O 1
ATOM 517 N N . ALA A 1 67 ? 7.593 -5.183 -26.949 1.00 96.44 67 ALA A N 1
ATOM 518 C CA . ALA A 1 67 ? 8.033 -5.246 -25.559 1.00 96.44 67 ALA A CA 1
ATOM 519 C C . ALA A 1 67 ? 7.929 -3.870 -24.890 1.00 96.44 67 ALA A C 1
ATOM 521 O O . ALA A 1 67 ? 7.946 -2.840 -25.563 1.00 96.44 67 ALA A O 1
ATOM 522 N N . ALA A 1 68 ? 7.832 -3.847 -23.563 1.00 94.81 68 ALA A N 1
ATOM 523 C CA . ALA A 1 68 ? 7.889 -2.622 -22.775 1.00 94.81 68 ALA A CA 1
ATOM 524 C C . ALA A 1 68 ? 9.313 -2.416 -22.247 1.00 94.81 68 ALA A C 1
ATOM 526 O O . ALA A 1 68 ? 9.831 -3.254 -21.514 1.00 94.81 68 ALA A O 1
ATOM 527 N N . VAL A 1 69 ? 9.947 -1.301 -22.592 1.00 93.75 69 VAL A N 1
ATOM 528 C CA . VAL A 1 69 ? 11.298 -0.949 -22.153 1.00 93.75 69 VAL A CA 1
ATOM 529 C C . VAL A 1 69 ? 11.223 0.176 -21.136 1.00 93.75 69 VAL A C 1
ATOM 531 O O . VAL A 1 69 ? 10.741 1.264 -21.436 1.00 93.75 69 VAL A O 1
ATOM 534 N N . LYS A 1 70 ? 11.728 -0.079 -19.933 1.00 90.19 70 LYS A N 1
ATOM 535 C CA . LYS A 1 70 ? 11.809 0.882 -18.836 1.00 90.19 70 LYS A CA 1
ATOM 536 C C . LYS A 1 70 ? 13.240 1.392 -18.714 1.00 90.19 70 LYS A C 1
ATOM 538 O O . LYS A 1 70 ? 14.130 0.639 -18.323 1.00 90.19 70 LYS A O 1
ATOM 543 N N . PHE A 1 71 ? 13.451 2.657 -19.051 1.00 89.06 71 PHE A N 1
ATOM 544 C CA . PHE A 1 71 ? 14.725 3.359 -18.957 1.00 89.06 71 PHE A CA 1
ATOM 545 C C . PHE A 1 71 ? 14.877 4.053 -17.606 1.00 89.06 71 PHE A C 1
ATOM 547 O O . PHE A 1 71 ? 13.988 4.775 -17.152 1.00 89.06 71 PHE A O 1
ATOM 554 N N . CYS A 1 72 ? 16.049 3.887 -17.004 1.00 85.75 72 CYS A N 1
ATOM 555 C CA . CYS A 1 72 ? 16.408 4.458 -15.712 1.00 85.75 72 CYS A CA 1
ATOM 556 C C . CYS A 1 72 ? 17.066 5.819 -15.931 1.00 85.75 72 CYS A C 1
ATOM 558 O O . CYS A 1 72 ? 18.294 5.927 -15.977 1.00 85.75 72 CYS A O 1
ATOM 560 N N . THR A 1 73 ? 16.255 6.851 -16.153 1.00 83.31 73 THR A N 1
ATOM 561 C CA . THR A 1 73 ? 16.757 8.205 -16.435 1.00 83.31 73 THR A CA 1
ATOM 562 C C . THR A 1 73 ? 16.988 9.034 -15.171 1.00 83.31 73 THR A C 1
ATOM 564 O O . THR A 1 73 ? 17.766 9.986 -15.225 1.00 83.31 73 THR A O 1
ATOM 567 N N . ASP A 1 74 ? 16.387 8.659 -14.034 1.00 79.44 74 ASP A N 1
ATOM 568 C CA . ASP A 1 74 ? 16.637 9.305 -12.741 1.00 79.44 74 ASP A CA 1
ATOM 569 C C . ASP A 1 74 ? 18.013 8.885 -12.171 1.00 79.44 74 ASP A C 1
ATOM 571 O O . ASP A 1 74 ? 18.275 7.687 -12.019 1.00 79.44 74 ASP A O 1
ATOM 575 N N . PRO A 1 75 ? 18.912 9.833 -11.836 1.00 74.81 75 PRO A N 1
ATOM 576 C CA . PRO A 1 75 ? 20.253 9.509 -11.347 1.00 74.81 75 PRO A CA 1
ATOM 577 C C . PRO A 1 75 ? 20.285 8.701 -10.043 1.00 74.81 75 PRO A C 1
ATOM 579 O O . PRO A 1 75 ? 21.179 7.870 -9.871 1.00 74.81 75 PRO A O 1
ATOM 582 N N . THR A 1 76 ? 19.333 8.925 -9.129 1.00 70.88 76 THR A N 1
ATOM 583 C CA . THR A 1 76 ? 19.252 8.197 -7.855 1.00 70.88 76 THR A CA 1
ATOM 584 C C . THR A 1 76 ? 18.788 6.762 -8.099 1.00 70.88 76 THR A C 1
ATOM 586 O O . THR A 1 76 ? 19.456 5.824 -7.667 1.00 70.88 76 THR A O 1
ATOM 589 N N . ALA A 1 77 ? 17.716 6.577 -8.875 1.00 69.75 77 ALA A N 1
ATOM 590 C CA . ALA A 1 77 ? 17.231 5.252 -9.264 1.00 69.75 77 ALA A CA 1
ATOM 591 C C . ALA A 1 77 ? 18.286 4.465 -10.061 1.00 69.75 77 ALA A C 1
ATOM 593 O O . ALA A 1 77 ? 18.448 3.262 -9.862 1.00 69.75 77 ALA A O 1
ATOM 594 N N . ARG A 1 78 ? 19.061 5.146 -10.919 1.00 77.19 78 ARG A N 1
ATOM 595 C CA . ARG A 1 78 ? 20.172 4.544 -11.667 1.00 77.19 78 ARG A CA 1
ATOM 596 C C . ARG A 1 78 ? 21.221 3.938 -10.737 1.00 77.19 78 ARG A C 1
ATOM 598 O O . ARG A 1 78 ? 21.639 2.802 -10.953 1.00 77.19 78 ARG A O 1
ATOM 605 N N . HIS A 1 79 ? 21.664 4.687 -9.727 1.00 72.94 79 HIS A N 1
ATOM 606 C CA . HIS A 1 79 ? 22.681 4.206 -8.790 1.00 72.94 79 HIS A CA 1
ATOM 607 C C . HIS A 1 79 ? 22.188 2.989 -7.999 1.00 72.94 79 HIS A C 1
ATOM 609 O O . HIS A 1 79 ? 22.904 1.989 -7.902 1.00 72.94 79 HIS A O 1
ATOM 615 N N . GLN A 1 80 ? 20.946 3.043 -7.518 1.00 71.31 80 GLN A N 1
ATOM 616 C CA . GLN A 1 80 ? 20.317 1.955 -6.778 1.00 71.31 80 GLN A CA 1
ATOM 617 C C . GLN A 1 80 ? 20.166 0.687 -7.631 1.00 71.31 80 GLN A C 1
ATOM 619 O O . GLN A 1 80 ? 20.530 -0.406 -7.186 1.00 71.31 80 GLN A O 1
ATOM 624 N N . LEU A 1 81 ? 19.709 0.823 -8.881 1.00 75.12 81 LEU A N 1
ATOM 625 C CA . LEU A 1 81 ? 19.546 -0.315 -9.781 1.00 75.12 81 LEU A CA 1
ATOM 626 C C . LEU A 1 81 ? 20.875 -1.044 -10.020 1.00 75.12 81 LEU A C 1
ATOM 628 O O . LEU A 1 81 ? 20.954 -2.273 -9.942 1.00 75.12 81 LEU A O 1
ATOM 632 N N . VAL A 1 82 ? 21.927 -0.278 -10.316 1.00 73.25 82 VAL A N 1
ATOM 633 C CA . VAL A 1 82 ? 23.235 -0.826 -10.694 1.00 73.25 82 VAL A CA 1
ATOM 634 C C . VAL A 1 82 ? 23.969 -1.424 -9.491 1.00 73.25 82 VAL A C 1
ATOM 636 O O . VAL A 1 82 ? 24.624 -2.459 -9.638 1.00 73.25 82 VAL A O 1
ATOM 639 N N . THR A 1 83 ? 23.841 -0.815 -8.309 1.00 68.00 83 THR A N 1
ATOM 640 C CA . THR A 1 83 ? 24.611 -1.196 -7.113 1.00 68.00 83 THR A CA 1
ATOM 641 C C . THR A 1 83 ? 23.881 -2.212 -6.232 1.00 68.00 83 THR A C 1
ATOM 643 O O . THR A 1 83 ? 24.505 -3.150 -5.736 1.00 68.00 83 THR A O 1
ATOM 646 N N . HIS A 1 84 ? 22.564 -2.071 -6.057 1.00 66.12 84 HIS A N 1
ATOM 647 C CA . HIS A 1 84 ? 21.805 -2.816 -5.046 1.00 66.12 84 HIS A CA 1
ATOM 648 C C . HIS A 1 84 ? 20.766 -3.772 -5.641 1.00 66.12 84 HIS A C 1
ATOM 650 O O . HIS A 1 84 ? 20.545 -4.856 -5.097 1.00 66.12 84 HIS A O 1
ATOM 656 N N . GLU A 1 85 ? 20.160 -3.431 -6.781 1.00 74.56 85 GLU A N 1
ATOM 657 C CA . GLU A 1 85 ? 19.051 -4.218 -7.343 1.00 74.56 85 GLU A CA 1
ATOM 658 C C . GLU A 1 85 ? 19.491 -5.180 -8.459 1.00 74.56 85 GLU A C 1
ATOM 660 O O . GLU A 1 85 ? 18.710 -6.032 -8.878 1.00 74.56 85 GLU A O 1
ATOM 665 N N . ARG A 1 86 ? 20.763 -5.167 -8.883 1.00 80.06 86 ARG A N 1
ATOM 666 C CA . ARG A 1 86 ? 21.302 -6.122 -9.875 1.00 80.06 86 ARG A CA 1
ATOM 667 C C . ARG A 1 86 ? 21.050 -7.586 -9.497 1.00 80.06 86 ARG A C 1
ATOM 669 O O . ARG A 1 86 ? 20.706 -8.404 -10.351 1.00 80.06 86 ARG A O 1
ATOM 676 N N . THR A 1 87 ? 21.188 -7.922 -8.215 1.00 83.94 87 THR A N 1
ATOM 677 C CA . THR A 1 87 ? 20.897 -9.273 -7.708 1.00 83.94 87 THR A CA 1
ATOM 678 C C . THR A 1 87 ? 19.401 -9.583 -7.761 1.00 83.94 87 THR A C 1
ATOM 680 O O . THR A 1 87 ? 19.024 -10.713 -8.059 1.00 83.94 87 THR A O 1
ATOM 683 N N . VAL A 1 88 ? 18.538 -8.594 -7.510 1.00 85.56 88 VAL A N 1
ATOM 684 C CA . VAL A 1 88 ? 17.077 -8.734 -7.623 1.00 85.56 88 VAL A CA 1
ATOM 685 C C . VAL A 1 88 ? 16.697 -8.999 -9.078 1.00 85.56 88 VAL A C 1
ATOM 687 O O . VAL A 1 88 ? 16.064 -10.015 -9.347 1.00 85.56 88 VAL A O 1
ATOM 690 N N . VAL A 1 89 ? 17.181 -8.179 -10.017 1.00 86.56 89 VAL A N 1
ATOM 691 C CA . VAL A 1 89 ? 16.981 -8.336 -11.470 1.00 86.56 89 VAL A CA 1
ATOM 692 C C . VAL A 1 89 ? 17.360 -9.746 -11.933 1.00 86.56 89 VAL A C 1
ATOM 694 O O . VAL A 1 89 ? 16.547 -10.436 -12.545 1.00 86.56 89 VAL A O 1
ATOM 697 N N . ALA A 1 90 ? 18.556 -10.226 -11.575 1.00 88.00 90 ALA A N 1
ATOM 698 C CA . ALA A 1 90 ? 19.012 -11.565 -11.955 1.00 88.00 90 ALA A CA 1
ATOM 699 C C . ALA A 1 90 ? 18.110 -12.681 -11.394 1.00 88.00 90 ALA A C 1
ATOM 701 O O . ALA A 1 90 ? 17.839 -13.680 -12.064 1.00 88.00 90 ALA A O 1
ATOM 702 N N . ARG A 1 91 ? 17.614 -12.518 -10.163 1.00 90.69 91 ARG A N 1
ATOM 703 C CA . ARG A 1 91 ? 16.693 -13.477 -9.539 1.00 90.69 91 ARG A CA 1
ATOM 704 C C . ARG A 1 91 ? 15.305 -13.443 -10.174 1.00 90.69 91 ARG A C 1
ATOM 706 O O . ARG A 1 91 ? 14.714 -14.509 -10.336 1.00 90.69 91 ARG A O 1
ATOM 713 N N . VAL A 1 92 ? 14.811 -12.266 -10.557 1.00 88.94 92 VAL A N 1
ATOM 714 C CA . VAL A 1 92 ? 13.551 -12.105 -11.298 1.00 88.94 92 VAL A CA 1
ATOM 715 C C . VAL A 1 92 ? 13.665 -12.759 -12.671 1.00 88.94 92 VAL A C 1
ATOM 717 O O . VAL A 1 92 ? 12.797 -13.545 -13.018 1.00 88.94 92 VAL A O 1
ATOM 720 N N . MET A 1 93 ? 14.757 -12.552 -13.410 1.00 88.94 93 MET A N 1
ATOM 721 C CA . MET A 1 93 ? 14.980 -13.250 -14.686 1.00 88.94 93 MET A CA 1
ATOM 722 C C . MET A 1 93 ? 15.005 -14.774 -14.518 1.00 88.94 93 MET A C 1
ATOM 724 O O . MET A 1 93 ? 14.434 -15.503 -15.321 1.00 88.94 93 MET A O 1
ATOM 728 N N . LYS A 1 94 ? 15.631 -15.273 -13.445 1.00 91.44 94 LYS A N 1
ATOM 729 C CA . LYS A 1 94 ? 15.750 -16.715 -13.187 1.00 91.44 94 LYS A CA 1
ATOM 730 C C . LYS A 1 94 ? 14.442 -17.378 -12.737 1.00 91.44 94 LYS A C 1
ATOM 732 O O . LYS A 1 94 ? 14.208 -18.537 -13.065 1.00 91.44 94 LYS A O 1
ATOM 737 N N . HIS A 1 95 ? 13.631 -16.696 -11.929 1.00 89.06 95 HIS A N 1
ATOM 738 C CA . HIS A 1 95 ? 12.463 -17.289 -11.256 1.00 89.06 95 HIS A CA 1
ATOM 739 C C . HIS A 1 95 ? 11.113 -16.699 -11.696 1.00 89.06 95 HIS A C 1
ATOM 741 O O . HIS A 1 95 ? 10.064 -17.184 -11.262 1.00 89.06 95 HIS A O 1
ATOM 747 N N . GLY A 1 96 ? 11.138 -15.671 -12.544 1.00 85.12 96 GLY A N 1
ATOM 748 C CA . GLY A 1 96 ? 9.991 -14.873 -12.977 1.00 85.12 96 GLY A CA 1
ATOM 749 C C . GLY A 1 96 ? 9.057 -15.557 -13.968 1.00 85.12 96 GLY A C 1
ATOM 750 O O . GLY A 1 96 ? 8.025 -14.980 -14.293 1.00 85.12 96 GLY A O 1
ATOM 751 N N . ASP A 1 97 ? 9.373 -16.777 -14.411 1.00 88.56 97 ASP A N 1
ATOM 752 C CA . ASP A 1 97 ? 8.458 -17.588 -15.213 1.00 88.56 97 ASP A CA 1
ATOM 753 C C . ASP A 1 97 ? 7.245 -18.005 -14.365 1.00 88.56 97 ASP A C 1
ATOM 755 O O . ASP A 1 97 ? 7.284 -18.957 -13.574 1.00 88.56 97 ASP A O 1
ATOM 759 N N . HIS A 1 98 ? 6.191 -17.195 -14.424 1.00 93.31 98 HIS A N 1
ATOM 760 C CA . HIS A 1 98 ? 4.956 -17.376 -13.678 1.00 93.31 98 HIS A CA 1
ATOM 761 C C . HIS A 1 98 ? 3.794 -16.690 -14.416 1.00 93.31 98 HIS A C 1
ATOM 763 O O . HIS A 1 98 ? 3.940 -15.537 -14.823 1.00 93.31 98 HIS A O 1
ATOM 769 N N . PRO A 1 99 ? 2.604 -17.315 -14.526 1.00 93.81 99 PRO A N 1
ATOM 770 C CA . PRO A 1 99 ? 1.473 -16.753 -15.278 1.00 93.81 99 PRO A CA 1
ATOM 771 C C . PRO A 1 99 ? 0.995 -15.384 -14.768 1.00 93.81 99 PRO A C 1
ATOM 773 O O . PRO A 1 99 ? 0.421 -14.600 -15.519 1.00 93.81 99 PRO A O 1
ATOM 776 N N . ASN A 1 100 ? 1.238 -15.084 -13.490 1.00 96.44 100 ASN A N 1
ATOM 777 C CA . ASN A 1 100 ? 0.855 -13.825 -12.842 1.00 96.44 100 ASN A CA 1
ATOM 778 C C . ASN A 1 100 ? 2.038 -12.899 -12.548 1.00 96.44 100 ASN A C 1
ATOM 780 O O . ASN A 1 100 ? 1.927 -12.018 -11.699 1.00 96.44 100 ASN A O 1
ATOM 784 N N . VAL A 1 101 ? 3.163 -13.091 -13.232 1.00 95.06 101 VAL A N 1
ATOM 785 C CA . VAL A 1 101 ? 4.272 -12.133 -13.267 1.00 95.06 101 VAL A CA 1
ATOM 786 C C . VAL A 1 101 ? 4.515 -11.736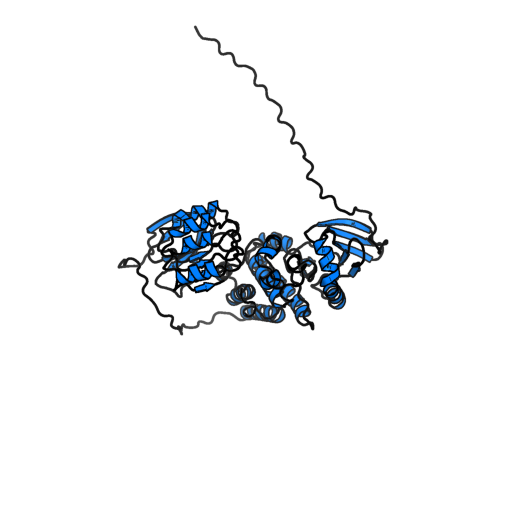 -14.714 1.00 95.06 101 VAL A C 1
ATOM 788 O O . VAL A 1 101 ? 4.269 -12.516 -15.635 1.00 95.06 101 VAL A O 1
ATOM 791 N N . VAL A 1 102 ? 4.910 -10.488 -14.928 1.00 94.38 102 VAL A N 1
ATOM 792 C CA . VAL A 1 102 ? 5.335 -10.000 -16.237 1.00 94.38 102 VAL A CA 1
ATOM 793 C C . VAL A 1 102 ? 6.794 -10.418 -16.443 1.00 94.38 102 VAL A C 1
ATOM 795 O O . VAL A 1 102 ? 7.649 -9.998 -15.660 1.00 94.38 102 VAL A O 1
ATOM 798 N N . PRO A 1 103 ? 7.103 -11.248 -17.454 1.00 92.62 103 PRO A N 1
ATOM 799 C CA . PRO A 1 103 ? 8.461 -11.685 -17.720 1.00 92.62 103 PRO A CA 1
ATOM 800 C C . PRO A 1 103 ? 9.386 -10.503 -17.986 1.00 92.62 103 PRO A C 1
ATOM 802 O O . PRO A 1 103 ? 9.096 -9.645 -18.822 1.00 92.62 103 PRO A O 1
ATOM 805 N N . LEU A 1 104 ? 10.519 -10.503 -17.292 1.00 92.56 104 LEU A N 1
ATOM 806 C CA . LEU A 1 104 ? 11.659 -9.656 -17.602 1.00 92.56 104 LEU A CA 1
ATOM 807 C C . LEU A 1 104 ? 12.502 -10.381 -18.659 1.00 92.56 104 LEU A C 1
ATOM 809 O O . LEU A 1 104 ? 13.159 -11.374 -18.354 1.00 92.56 104 LEU A O 1
ATOM 813 N N . LEU A 1 105 ? 12.420 -9.908 -19.900 1.00 91.94 105 LEU A N 1
ATOM 814 C CA . LEU A 1 105 ? 12.981 -10.550 -21.088 1.00 91.94 105 LEU A CA 1
ATOM 815 C C . LEU A 1 105 ? 14.485 -10.305 -21.219 1.00 91.94 105 LEU A C 1
ATOM 817 O O . LEU A 1 105 ? 15.237 -11.224 -21.520 1.00 91.94 105 LEU A O 1
ATOM 821 N N . GLU A 1 106 ? 14.912 -9.061 -21.007 1.00 91.25 106 GLU A N 1
ATOM 822 C CA . GLU A 1 106 ? 16.299 -8.624 -21.171 1.00 91.25 106 GLU A CA 1
ATOM 823 C C . GLU A 1 106 ? 16.560 -7.391 -20.290 1.00 91.25 106 GLU A C 1
ATOM 825 O O . GLU A 1 106 ? 15.633 -6.693 -19.874 1.00 91.25 106 GLU A O 1
ATOM 830 N N . CYS A 1 107 ? 17.822 -7.086 -20.006 1.00 91.06 107 CYS A N 1
ATOM 831 C CA . CYS A 1 107 ? 18.216 -5.836 -19.371 1.00 91.06 107 CYS A CA 1
ATOM 832 C C . CYS A 1 107 ? 19.604 -5.395 -19.828 1.00 91.06 107 CYS A C 1
ATOM 834 O O . CYS A 1 107 ? 20.469 -6.221 -20.115 1.00 91.06 107 CYS A O 1
ATOM 836 N N . ASN A 1 108 ? 19.855 -4.094 -19.757 1.00 90.12 108 ASN A N 1
ATOM 837 C CA . ASN A 1 108 ? 21.191 -3.528 -19.816 1.00 90.12 108 ASN A CA 1
ATOM 838 C C . ASN A 1 108 ? 21.420 -2.682 -18.569 1.00 90.12 108 ASN A C 1
ATOM 840 O O . ASN A 1 108 ? 20.854 -1.603 -18.434 1.00 90.12 108 ASN A O 1
ATOM 844 N N . LEU A 1 109 ? 22.262 -3.172 -17.662 1.00 87.69 109 LEU A N 1
ATOM 845 C CA . LEU A 1 109 ? 22.595 -2.477 -16.415 1.00 87.69 109 LEU A CA 1
ATOM 846 C C . LEU A 1 109 ? 23.926 -1.716 -16.485 1.00 87.69 109 LEU A C 1
ATOM 848 O O . LEU A 1 109 ? 24.316 -1.082 -15.511 1.00 87.69 109 LEU A O 1
ATOM 852 N N . SER A 1 110 ? 24.653 -1.816 -17.599 1.00 83.12 110 SER A N 1
ATOM 853 C CA . SER A 1 110 ? 26.022 -1.298 -17.731 1.00 83.12 110 SER A CA 1
ATOM 854 C C . SER A 1 110 ? 26.129 -0.063 -18.625 1.00 83.12 110 SER A C 1
ATOM 856 O O . SER A 1 110 ? 27.176 0.574 -18.632 1.00 83.12 110 SER A O 1
ATOM 858 N N . GLY A 1 111 ? 25.077 0.273 -19.375 1.00 80.94 111 GLY A N 1
ATOM 859 C CA . GLY A 1 111 ? 25.033 1.479 -20.203 1.00 80.94 111 GLY A CA 1
ATOM 860 C C . GLY A 1 111 ? 24.813 2.770 -19.407 1.00 80.94 111 GLY A C 1
ATOM 861 O O . GLY A 1 111 ? 24.399 2.749 -18.248 1.00 80.94 111 GLY A O 1
ATOM 862 N N . ASP A 1 112 ? 25.022 3.911 -20.071 1.00 81.38 112 ASP A N 1
ATOM 863 C CA . ASP A 1 112 ? 24.812 5.246 -19.487 1.00 81.38 112 ASP A CA 1
ATOM 864 C C . ASP A 1 112 ? 23.374 5.474 -19.009 1.00 81.38 112 ASP A C 1
ATOM 866 O O . ASP A 1 112 ? 23.132 6.189 -18.034 1.00 81.38 112 ASP A O 1
ATOM 870 N N . ILE A 1 113 ? 22.409 4.842 -19.671 1.00 87.44 113 ILE A N 1
ATOM 871 C CA . ILE A 1 113 ? 21.015 4.805 -19.243 1.00 87.44 113 ILE A CA 1
ATOM 872 C C . ILE A 1 113 ? 20.631 3.332 -19.151 1.00 87.44 113 ILE A C 1
ATOM 874 O O . ILE A 1 113 ? 20.313 2.722 -20.176 1.00 87.44 113 ILE A O 1
ATOM 878 N N . PRO A 1 114 ? 20.699 2.738 -17.949 1.00 89.25 114 PRO A N 1
ATOM 879 C CA . PRO A 1 114 ? 20.253 1.379 -17.738 1.00 89.25 114 PRO A CA 1
ATOM 880 C C . PRO A 1 114 ? 18.800 1.201 -18.156 1.00 89.25 114 PRO A C 1
ATOM 882 O O . PRO A 1 114 ? 17.979 2.105 -17.984 1.00 89.25 114 PRO A O 1
ATOM 885 N N . TRP A 1 115 ? 18.467 0.027 -18.670 1.00 90.44 115 TRP A N 1
ATOM 886 C CA . TRP A 1 115 ? 17.101 -0.288 -19.057 1.00 90.44 115 TRP A CA 1
ATOM 887 C C . TRP A 1 115 ? 16.741 -1.742 -18.780 1.00 90.44 115 TRP A C 1
ATOM 889 O O . TRP A 1 115 ? 17.598 -2.628 -18.738 1.00 90.44 115 TRP A O 1
ATOM 899 N N . LEU A 1 116 ? 15.445 -1.974 -18.595 1.00 91.12 116 LEU A N 1
ATOM 900 C CA . LEU A 1 116 ? 14.831 -3.280 -18.369 1.00 91.12 116 LEU A CA 1
ATOM 901 C C . LEU A 1 116 ? 13.747 -3.492 -19.424 1.00 91.12 116 LEU A C 1
ATOM 903 O O . LEU A 1 116 ? 12.913 -2.612 -19.624 1.00 91.12 116 LEU A O 1
ATOM 907 N N . MET A 1 117 ? 13.750 -4.641 -20.090 1.00 93.25 117 MET A N 1
ATOM 908 C CA . MET A 1 117 ? 12.779 -4.992 -21.120 1.00 93.25 117 MET A CA 1
ATOM 909 C C . MET A 1 117 ? 11.835 -6.072 -20.603 1.00 93.25 117 MET A C 1
ATOM 911 O O . MET A 1 117 ? 12.251 -7.197 -20.345 1.00 93.25 117 MET A O 1
ATOM 915 N N . TYR A 1 118 ? 10.556 -5.742 -20.507 1.00 93.81 118 TYR A N 1
ATOM 916 C CA . TYR A 1 118 ? 9.484 -6.632 -20.087 1.00 93.81 118 TYR A CA 1
ATOM 917 C C . TYR A 1 118 ? 8.605 -7.040 -21.268 1.00 93.81 118 TYR A C 1
ATOM 919 O O . TYR A 1 118 ? 8.508 -6.329 -22.272 1.00 93.81 118 TYR A O 1
ATOM 927 N N . GLU A 1 119 ? 7.902 -8.162 -21.128 1.00 93.75 119 GLU A N 1
ATOM 928 C CA . GLU A 1 119 ? 6.761 -8.465 -21.993 1.00 93.75 119 GLU A CA 1
ATOM 929 C C . GLU A 1 119 ? 5.751 -7.305 -21.942 1.00 93.75 119 GLU A C 1
ATOM 931 O O . GLU A 1 119 ? 5.387 -6.826 -20.865 1.00 93.75 119 GLU A O 1
ATOM 936 N N . PHE A 1 120 ? 5.284 -6.845 -23.105 1.00 94.25 120 PHE A N 1
ATOM 937 C CA . PHE A 1 120 ? 4.222 -5.846 -23.148 1.00 94.25 120 PHE A CA 1
ATOM 938 C C . PHE A 1 120 ? 2.871 -6.497 -22.831 1.00 94.25 120 PHE A C 1
ATOM 940 O O . PHE A 1 120 ? 2.450 -7.433 -23.509 1.00 94.25 120 PHE A O 1
ATOM 947 N N . VAL A 1 121 ? 2.175 -5.984 -21.814 1.00 92.50 121 VAL A N 1
ATOM 948 C CA . VAL A 1 121 ? 0.858 -6.486 -21.408 1.00 92.50 121 VAL A CA 1
ATOM 949 C C . VAL A 1 121 ? -0.236 -5.518 -21.838 1.00 92.50 121 VAL A C 1
ATOM 951 O O . VAL A 1 121 ? -0.329 -4.393 -21.350 1.00 92.50 121 VAL A O 1
ATOM 954 N N . GLU A 1 122 ? -1.112 -5.996 -22.714 1.00 83.69 122 GLU A N 1
ATOM 955 C CA . GLU A 1 122 ? -2.324 -5.286 -23.110 1.00 83.69 122 GLU A CA 1
ATOM 956 C C . GLU A 1 122 ? -3.415 -5.438 -22.038 1.00 83.69 122 GLU A C 1
ATOM 958 O O . GLU A 1 122 ? -3.786 -6.558 -21.669 1.00 83.69 122 GLU A O 1
ATOM 963 N N . GLY A 1 123 ? -3.953 -4.310 -21.564 1.00 84.12 123 GLY A N 1
ATOM 964 C CA . GLY A 1 123 ? -5.095 -4.273 -20.640 1.00 84.12 123 GLY A CA 1
ATOM 965 C C . GLY A 1 123 ? -4.954 -3.329 -19.444 1.00 84.12 123 GLY A C 1
ATOM 966 O O . GLY A 1 123 ? -5.854 -3.294 -18.605 1.00 84.12 123 GLY A O 1
ATOM 967 N N . GLY A 1 124 ? -3.880 -2.536 -19.401 1.00 90.06 124 GLY A N 1
ATOM 968 C CA . GLY A 1 124 ? -3.740 -1.442 -18.446 1.00 90.06 124 GLY A CA 1
ATOM 969 C C . GLY A 1 124 ? -3.349 -1.898 -17.043 1.00 90.06 124 GLY A C 1
ATOM 970 O O . GLY A 1 124 ? -2.904 -3.030 -16.830 1.00 90.06 124 GLY A O 1
ATOM 971 N N . THR A 1 125 ? -3.490 -0.999 -16.075 1.00 92.75 125 THR A N 1
ATOM 972 C CA . THR A 1 125 ? -3.111 -1.241 -14.674 1.00 92.75 125 THR A CA 1
ATOM 973 C C . THR A 1 125 ? -4.298 -1.703 -13.825 1.00 92.75 125 THR A C 1
ATOM 975 O O . THR A 1 125 ? -5.468 -1.507 -14.159 1.00 92.75 125 THR A O 1
ATOM 978 N N . LEU A 1 126 ? -4.018 -2.284 -12.657 1.00 95.00 126 LEU A N 1
ATOM 979 C CA . LEU A 1 126 ? -5.042 -2.595 -11.663 1.00 95.00 126 LEU A CA 1
ATOM 980 C C . LEU A 1 126 ? -5.733 -1.319 -11.163 1.00 95.00 126 LEU A C 1
ATOM 982 O O . LEU A 1 126 ? -6.899 -1.383 -10.782 1.00 95.00 126 LEU A O 1
ATOM 986 N N . ALA A 1 127 ? -5.047 -0.171 -11.184 1.00 91.31 127 ALA A N 1
ATOM 987 C CA . ALA A 1 127 ? -5.648 1.107 -10.814 1.00 91.31 127 ALA A CA 1
ATOM 988 C C . ALA A 1 127 ? -6.843 1.448 -11.720 1.00 91.31 127 ALA A C 1
ATOM 990 O O . ALA A 1 127 ? -7.950 1.665 -11.227 1.00 91.31 127 ALA A O 1
ATOM 991 N N . GLU A 1 128 ? -6.626 1.389 -13.034 1.00 91.06 128 GLU A N 1
ATOM 992 C CA . GLU A 1 128 ? -7.650 1.612 -14.063 1.00 91.06 128 GLU A CA 1
ATOM 993 C C . GLU A 1 128 ? -8.764 0.563 -13.966 1.00 91.06 128 GLU A C 1
ATOM 995 O O . GLU A 1 128 ? -9.951 0.880 -14.043 1.00 91.06 128 GLU A O 1
ATOM 1000 N N . ALA A 1 129 ? -8.408 -0.701 -13.714 1.00 94.06 129 ALA A N 1
ATOM 1001 C CA . ALA A 1 129 ? -9.401 -1.756 -13.546 1.00 94.06 129 ALA A CA 1
ATOM 1002 C C . ALA A 1 129 ? -10.300 -1.534 -12.318 1.00 94.06 129 ALA A C 1
ATOM 1004 O O . ALA A 1 129 ? -11.502 -1.786 -12.393 1.00 94.06 129 ALA A O 1
ATOM 1005 N N . VAL A 1 130 ? -9.756 -1.066 -11.191 1.00 92.94 130 VAL A N 1
ATOM 1006 C CA . VAL A 1 130 ? -10.546 -0.751 -9.988 1.00 92.94 130 VAL A CA 1
ATOM 1007 C C . VAL A 1 130 ? -11.487 0.426 -10.245 1.00 92.94 130 VAL A C 1
ATOM 1009 O O . VAL A 1 130 ? -12.645 0.367 -9.827 1.00 92.94 130 VAL A O 1
ATOM 1012 N N . GLU A 1 131 ? -11.029 1.449 -10.965 1.00 90.94 131 GLU A N 1
ATOM 1013 C CA . GLU A 1 131 ? -11.869 2.571 -11.392 1.00 90.94 131 GLU A CA 1
ATOM 1014 C C . GLU A 1 131 ? -13.027 2.095 -12.278 1.00 90.94 131 GLU A C 1
ATOM 1016 O O . GLU A 1 131 ? -14.188 2.406 -12.008 1.00 90.94 131 GLU A O 1
ATOM 1021 N N . GLU A 1 132 ? -12.757 1.237 -13.260 1.00 92.00 132 GLU A N 1
ATOM 1022 C CA . GLU A 1 132 ? -13.796 0.610 -14.079 1.00 92.00 132 GLU A CA 1
ATOM 1023 C C . GLU A 1 132 ? -14.776 -0.227 -13.241 1.00 92.00 132 GLU A C 1
ATOM 1025 O O . GLU A 1 132 ? -15.992 -0.196 -13.451 1.00 92.00 132 GLU A O 1
ATOM 1030 N N . TRP A 1 133 ? -14.287 -0.970 -12.244 1.00 93.56 133 TRP A N 1
ATOM 1031 C CA . TRP A 1 133 ? -15.146 -1.799 -11.394 1.00 93.56 133 TRP A CA 1
ATOM 1032 C C . TRP A 1 133 ? -15.978 -0.997 -10.400 1.00 93.56 133 TRP A C 1
ATOM 1034 O O . TRP A 1 133 ? -16.969 -1.536 -9.900 1.00 93.56 133 TRP A O 1
ATOM 1044 N N . SER A 1 134 ? -15.621 0.258 -10.118 1.00 90.19 134 SER A N 1
ATOM 1045 C CA . SER A 1 134 ? -16.417 1.148 -9.263 1.00 90.19 134 SER A CA 1
ATOM 1046 C C . SER A 1 134 ? -17.834 1.359 -9.815 1.00 90.19 134 SER A C 1
ATOM 1048 O O . SER A 1 134 ? -18.782 1.526 -9.050 1.00 90.19 134 SER A O 1
ATOM 1050 N N . LYS A 1 135 ? -17.993 1.231 -11.140 1.00 92.19 135 LYS A N 1
ATOM 1051 C CA . LYS A 1 135 ? -19.263 1.325 -11.875 1.00 92.19 135 LYS A CA 1
ATOM 1052 C C . LYS A 1 135 ? -20.135 0.066 -11.737 1.00 92.19 135 LYS A C 1
ATOM 1054 O O . LYS A 1 135 ? -21.285 0.054 -12.169 1.00 92.19 135 LYS A O 1
ATOM 1059 N N . LEU A 1 136 ? -19.605 -1.025 -11.173 1.00 92.56 136 LEU A N 1
ATOM 1060 C CA . LEU A 1 136 ? -20.311 -2.301 -11.040 1.00 92.56 136 LEU A CA 1
ATOM 1061 C C . LEU A 1 136 ? -21.072 -2.411 -9.710 1.00 92.56 136 LEU A C 1
ATOM 1063 O O . LEU A 1 136 ? -20.627 -1.888 -8.687 1.00 92.56 136 LEU A O 1
ATOM 1067 N N . PRO A 1 137 ? -22.153 -3.215 -9.657 1.00 93.06 137 PRO A N 1
ATOM 1068 C CA . PRO A 1 137 ? -22.806 -3.556 -8.399 1.00 93.06 137 PRO A CA 1
ATOM 1069 C C . PRO A 1 137 ? -21.833 -4.189 -7.397 1.00 93.06 137 PRO A C 1
ATOM 1071 O O . PRO A 1 137 ? -21.010 -5.037 -7.766 1.00 93.06 137 PRO A O 1
ATOM 1074 N N . ALA A 1 138 ? -21.990 -3.846 -6.114 1.00 89.06 138 ALA A N 1
ATOM 1075 C CA . ALA A 1 138 ? -21.077 -4.260 -5.047 1.00 89.06 138 ALA A CA 1
ATOM 1076 C C . ALA A 1 138 ? -20.743 -5.770 -5.040 1.00 89.06 138 ALA A C 1
ATOM 1078 O O . ALA A 1 138 ? -19.557 -6.092 -4.976 1.00 89.06 138 ALA A O 1
ATOM 1079 N N . PRO A 1 139 ? -21.693 -6.718 -5.203 1.00 89.81 139 PRO A N 1
ATOM 1080 C CA . PRO A 1 139 ? -21.357 -8.146 -5.220 1.00 89.81 139 PRO A CA 1
ATOM 1081 C C . PRO A 1 139 ? -20.399 -8.544 -6.353 1.00 89.81 139 PRO A C 1
ATOM 1083 O O . PRO A 1 139 ? -19.490 -9.348 -6.146 1.00 89.81 139 PRO A O 1
ATOM 1086 N N . ARG A 1 140 ? -20.567 -7.960 -7.550 1.00 92.06 140 ARG A N 1
ATOM 1087 C CA . ARG A 1 140 ? -19.700 -8.238 -8.707 1.00 92.06 140 ARG A CA 1
ATOM 1088 C C . ARG A 1 140 ? -18.314 -7.638 -8.510 1.00 92.06 140 ARG A C 1
ATOM 1090 O O . ARG A 1 140 ? -17.324 -8.315 -8.786 1.00 92.06 140 ARG A O 1
ATOM 1097 N N . ARG A 1 141 ? -18.250 -6.403 -8.003 1.00 93.38 141 ARG A N 1
ATOM 1098 C CA . ARG A 1 141 ? -16.995 -5.720 -7.666 1.00 93.38 141 ARG A CA 1
ATOM 1099 C C . ARG A 1 141 ? -16.199 -6.517 -6.632 1.00 93.38 141 ARG A C 1
ATOM 1101 O O . ARG A 1 141 ? -15.067 -6.895 -6.906 1.00 93.38 141 ARG A O 1
ATOM 1108 N N . LEU A 1 142 ? -16.820 -6.882 -5.508 1.00 91.88 142 LEU A N 1
ATOM 1109 C CA . LEU A 1 142 ? -16.177 -7.663 -4.445 1.00 91.88 142 LEU A CA 1
ATOM 1110 C C . LEU A 1 142 ? -15.704 -9.041 -4.933 1.00 91.88 142 LEU A C 1
ATOM 1112 O O . LEU A 1 142 ? -14.605 -9.472 -4.592 1.00 91.88 142 LEU A O 1
ATOM 1116 N N . GLY A 1 143 ? -16.488 -9.714 -5.783 1.00 92.69 143 GLY A N 1
ATOM 1117 C CA . GLY A 1 143 ? -16.083 -10.984 -6.392 1.00 92.69 143 GLY A CA 1
ATOM 1118 C C . GLY A 1 143 ? -14.880 -10.866 -7.339 1.00 92.69 143 GLY A C 1
ATOM 1119 O O . GLY A 1 143 ? -14.089 -11.803 -7.450 1.00 92.69 143 GLY A O 1
ATOM 1120 N N . ARG A 1 144 ? -14.704 -9.731 -8.032 1.00 95.12 144 ARG A N 1
ATOM 1121 C CA . ARG A 1 144 ? -13.479 -9.449 -8.806 1.00 95.12 144 ARG A CA 1
ATOM 1122 C C . ARG A 1 144 ? -12.301 -9.146 -7.880 1.00 95.12 144 ARG A C 1
ATOM 1124 O O . ARG A 1 144 ? -11.255 -9.767 -8.043 1.00 95.12 144 ARG A O 1
ATOM 1131 N N . THR A 1 145 ? -12.504 -8.298 -6.870 1.00 95.06 145 THR A N 1
ATOM 1132 C CA . THR A 1 145 ? -11.485 -7.944 -5.871 1.00 95.06 145 THR A CA 1
ATOM 1133 C C . THR A 1 145 ? -10.880 -9.177 -5.209 1.00 95.06 145 THR A C 1
ATOM 1135 O O . THR A 1 145 ? -9.669 -9.355 -5.239 1.00 95.06 145 THR A O 1
ATOM 1138 N N . VAL A 1 146 ? -11.710 -10.071 -4.668 1.00 95.25 146 VAL A N 1
ATOM 1139 C CA . VAL A 1 146 ? -11.237 -11.287 -3.989 1.00 95.25 146 VAL A CA 1
ATOM 1140 C C . VAL A 1 146 ? -10.417 -12.184 -4.920 1.00 95.25 146 VAL A C 1
ATOM 1142 O O . VAL A 1 146 ? -9.373 -12.685 -4.511 1.00 95.25 146 VAL A O 1
ATOM 1145 N N . ARG A 1 147 ? -10.856 -12.373 -6.173 1.00 95.50 147 ARG A N 1
ATOM 1146 C CA . ARG A 1 147 ? -10.130 -13.201 -7.153 1.00 95.50 147 ARG A CA 1
ATOM 1147 C C . ARG A 1 147 ? -8.766 -12.614 -7.498 1.00 95.50 147 ARG A C 1
ATOM 1149 O O . ARG A 1 147 ? -7.785 -13.352 -7.559 1.00 95.50 147 ARG A O 1
ATOM 1156 N N . VAL A 1 148 ? -8.693 -11.298 -7.690 1.00 97.19 148 VAL A N 1
ATOM 1157 C CA . VAL A 1 148 ? -7.421 -10.620 -7.958 1.00 97.19 148 VAL A CA 1
ATOM 1158 C C . VAL A 1 148 ? -6.490 -10.686 -6.755 1.00 97.19 148 VAL A C 1
ATOM 1160 O O . VAL A 1 148 ? -5.339 -11.066 -6.927 1.00 97.19 148 VAL A O 1
ATOM 1163 N N . LEU A 1 149 ? -6.983 -10.422 -5.543 1.00 97.38 149 LEU A N 1
ATOM 1164 C CA . LEU A 1 149 ? -6.175 -10.519 -4.324 1.00 97.38 149 LEU A CA 1
ATOM 1165 C C . LEU A 1 149 ? -5.630 -11.931 -4.096 1.00 97.38 149 LEU A C 1
ATOM 1167 O O . LEU A 1 149 ? -4.456 -12.080 -3.775 1.00 97.38 149 LEU A O 1
ATOM 1171 N N . HIS A 1 150 ? -6.455 -12.959 -4.307 1.00 96.75 150 HIS A N 1
ATOM 1172 C CA . HIS A 1 150 ? -6.003 -14.348 -4.257 1.00 96.75 150 HIS A CA 1
ATOM 1173 C C . HIS A 1 150 ? -4.875 -14.598 -5.262 1.00 96.75 150 HIS A C 1
ATOM 1175 O O . HIS A 1 150 ? -3.844 -15.156 -4.912 1.00 96.75 150 HIS A O 1
ATOM 1181 N N . THR A 1 151 ? -5.054 -14.157 -6.508 1.00 97.69 151 THR A N 1
ATOM 1182 C CA . THR A 1 151 ? -4.069 -14.368 -7.577 1.00 97.69 151 THR A CA 1
ATOM 1183 C C . THR A 1 151 ? -2.748 -13.643 -7.293 1.00 97.69 151 THR A C 1
ATOM 1185 O O . THR A 1 151 ? -1.681 -14.219 -7.487 1.00 97.69 151 THR A O 1
ATOM 1188 N N . ILE A 1 152 ? -2.807 -12.407 -6.781 1.00 98.00 152 ILE A N 1
ATOM 1189 C CA . ILE A 1 152 ? -1.626 -11.642 -6.353 1.00 98.00 152 ILE A CA 1
ATOM 1190 C C . ILE A 1 152 ? -0.908 -12.365 -5.208 1.00 98.00 152 ILE A C 1
ATOM 1192 O O . ILE A 1 152 ? 0.301 -12.567 -5.282 1.00 98.00 152 ILE A O 1
ATOM 1196 N N . ALA A 1 153 ? -1.639 -12.787 -4.171 1.00 97.75 153 ALA A N 1
ATOM 1197 C CA . ALA A 1 153 ? -1.054 -13.489 -3.031 1.00 97.75 153 ALA A CA 1
ATOM 1198 C C . ALA A 1 153 ? -0.396 -14.813 -3.448 1.00 97.75 153 ALA A C 1
ATOM 1200 O O . ALA A 1 153 ? 0.727 -15.082 -3.033 1.00 97.75 153 ALA A O 1
ATOM 1201 N N . SER A 1 154 ? -1.043 -15.580 -4.330 1.00 96.88 154 SER A N 1
ATOM 1202 C CA . SER A 1 154 ? -0.514 -16.835 -4.880 1.00 96.88 154 SER A CA 1
ATOM 1203 C C . SER A 1 154 ? 0.795 -16.624 -5.648 1.00 96.88 154 SER A C 1
ATOM 1205 O O . SER A 1 154 ? 1.790 -17.314 -5.421 1.00 96.88 154 SER A O 1
ATOM 1207 N N . ALA A 1 155 ? 0.839 -15.597 -6.503 1.00 96.62 155 ALA A N 1
ATOM 1208 C CA . ALA A 1 155 ? 2.049 -15.233 -7.232 1.00 96.62 155 ALA A CA 1
ATOM 1209 C C . ALA A 1 155 ? 3.187 -14.848 -6.277 1.00 96.62 155 ALA A C 1
ATOM 1211 O O . ALA A 1 155 ? 4.298 -15.360 -6.403 1.00 96.62 155 ALA A O 1
ATOM 1212 N N . MET A 1 156 ? 2.903 -13.994 -5.291 1.00 97.69 156 MET A N 1
ATOM 1213 C CA . MET A 1 156 ? 3.881 -13.547 -4.294 1.00 97.69 156 MET A CA 1
ATOM 1214 C C . MET A 1 156 ? 4.373 -14.685 -3.392 1.00 97.69 156 MET A C 1
ATOM 1216 O O . MET A 1 156 ? 5.559 -14.736 -3.061 1.00 97.69 156 MET A O 1
ATOM 1220 N N . ALA A 1 157 ? 3.504 -15.640 -3.045 1.00 97.25 157 ALA A N 1
ATOM 1221 C CA . ALA A 1 157 ? 3.853 -16.802 -2.230 1.00 97.25 157 ALA A CA 1
ATOM 1222 C C . ALA A 1 157 ? 5.016 -17.596 -2.843 1.00 97.25 157 ALA A C 1
ATOM 1224 O O . ALA A 1 157 ? 5.965 -17.934 -2.132 1.00 97.25 157 ALA A O 1
ATOM 1225 N N . LYS A 1 158 ? 5.011 -17.795 -4.170 1.00 95.81 158 LYS A N 1
ATOM 1226 C CA . LYS A 1 158 ? 6.110 -18.455 -4.896 1.00 95.81 158 LYS A CA 1
ATOM 1227 C C . LYS A 1 158 ? 7.462 -17.774 -4.653 1.00 95.81 158 LYS A C 1
ATOM 1229 O O . LYS A 1 158 ? 8.460 -18.451 -4.416 1.00 95.81 158 LYS A O 1
ATOM 1234 N N . PHE A 1 159 ? 7.511 -16.444 -4.702 1.00 95.50 159 PHE A N 1
ATOM 1235 C CA . PHE A 1 159 ? 8.754 -15.681 -4.529 1.00 95.50 159 PHE A CA 1
ATOM 1236 C C . PHE A 1 159 ? 9.216 -15.630 -3.073 1.00 95.50 159 PHE A C 1
ATOM 1238 O O . PHE A 1 159 ? 10.417 -15.710 -2.800 1.00 95.50 159 PHE A O 1
ATOM 1245 N N . HIS A 1 160 ? 8.274 -15.577 -2.132 1.00 97.00 160 HIS A N 1
ATOM 1246 C CA . HIS A 1 160 ? 8.575 -15.601 -0.702 1.00 97.00 160 HIS A CA 1
ATOM 1247 C C . HIS A 1 160 ? 9.153 -16.947 -0.239 1.00 97.00 160 HIS A C 1
ATOM 1249 O O . HIS A 1 160 ? 9.880 -16.981 0.749 1.00 97.00 160 HIS A O 1
ATOM 1255 N N . GLN A 1 161 ? 8.867 -18.039 -0.954 1.00 96.31 161 GLN A N 1
ATOM 1256 C CA . GLN A 1 161 ? 9.392 -19.380 -0.666 1.00 96.31 161 GLN A CA 1
ATOM 1257 C C . GLN A 1 161 ? 10.819 -19.620 -1.192 1.00 96.31 161 GLN A C 1
ATOM 1259 O O . GLN A 1 161 ? 11.424 -20.649 -0.886 1.00 96.31 161 GLN A O 1
ATOM 1264 N N . LEU A 1 162 ? 11.387 -18.697 -1.975 1.00 95.00 162 LEU A N 1
ATOM 1265 C CA . LEU A 1 162 ? 12.784 -18.793 -2.408 1.00 95.00 162 LEU A CA 1
ATOM 1266 C C . LE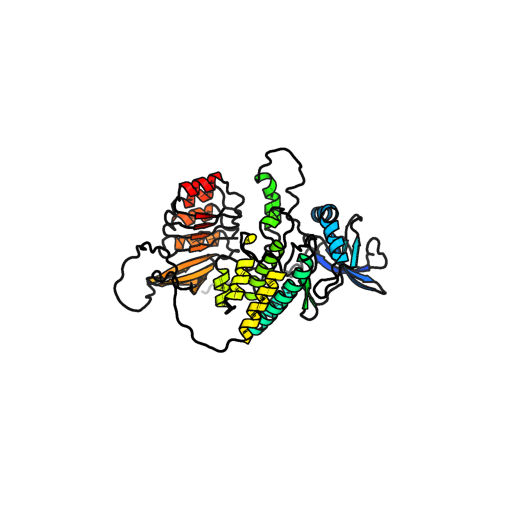U A 1 162 ? 13.741 -18.658 -1.210 1.00 95.00 162 LEU A C 1
ATOM 1268 O O . LEU A 1 162 ? 13.395 -18.093 -0.178 1.00 95.00 162 LEU A O 1
ATOM 1272 N N . THR A 1 163 ? 14.976 -19.150 -1.352 1.00 92.31 163 THR A N 1
ATOM 1273 C CA . THR A 1 163 ? 16.024 -19.014 -0.324 1.00 92.31 163 THR A CA 1
ATOM 1274 C C . THR A 1 163 ? 17.230 -18.248 -0.885 1.00 92.31 163 THR A C 1
ATOM 1276 O O . THR A 1 163 ? 17.895 -18.769 -1.784 1.00 92.31 163 THR A O 1
ATOM 1279 N N . PRO A 1 164 ? 17.529 -17.026 -0.392 1.00 91.12 164 PRO A N 1
ATOM 1280 C CA . PRO A 1 164 ? 16.695 -16.214 0.511 1.00 91.12 164 PRO A CA 1
ATOM 1281 C C . PRO A 1 164 ? 15.370 -15.797 -0.162 1.00 91.12 164 PRO A C 1
ATOM 1283 O O . PRO A 1 164 ? 15.293 -15.870 -1.387 1.00 91.12 164 PRO A O 1
ATOM 1286 N N . PRO A 1 165 ? 14.333 -15.337 0.560 1.00 93.94 165 PRO A N 1
ATOM 1287 C CA . PRO A 1 165 ? 13.090 -14.868 -0.062 1.00 93.94 165 PRO A CA 1
ATOM 1288 C C . PRO A 1 165 ? 13.334 -13.764 -1.101 1.00 93.94 165 PRO A C 1
ATOM 1290 O O . PRO A 1 165 ? 14.295 -12.994 -0.995 1.00 93.94 165 PRO A O 1
ATOM 1293 N N . LEU A 1 166 ? 12.507 -13.699 -2.146 1.00 92.69 166 LEU A N 1
ATOM 1294 C CA . LEU A 1 166 ? 12.449 -12.534 -3.033 1.00 92.69 166 LEU A CA 1
ATOM 1295 C C . LEU A 1 166 ? 11.217 -11.709 -2.659 1.00 92.69 166 LEU A C 1
ATOM 1297 O O . LEU A 1 166 ? 10.099 -12.203 -2.759 1.00 92.69 166 LEU A O 1
ATOM 1301 N N . VAL A 1 167 ? 11.449 -10.479 -2.206 1.00 92.75 167 VAL A N 1
ATOM 1302 C CA . VAL A 1 167 ? 10.422 -9.548 -1.715 1.00 92.75 167 VAL A CA 1
ATOM 1303 C C . VAL A 1 167 ? 10.284 -8.418 -2.732 1.00 92.75 167 VAL A C 1
ATOM 1305 O O . VAL A 1 167 ? 11.293 -7.893 -3.204 1.00 92.75 167 VAL A O 1
ATOM 1308 N N . HIS A 1 168 ? 9.056 -8.058 -3.083 1.00 92.69 168 HIS A N 1
ATOM 1309 C CA . HIS A 1 168 ? 8.735 -7.085 -4.120 1.00 92.69 168 HIS A CA 1
ATOM 1310 C C . HIS A 1 168 ? 8.960 -5.637 -3.671 1.00 92.69 168 HIS A C 1
ATOM 1312 O O . HIS A 1 168 ? 9.500 -4.850 -4.442 1.00 92.69 168 HIS A O 1
ATOM 1318 N N . ARG A 1 169 ? 8.548 -5.254 -2.456 1.00 87.69 169 ARG A N 1
ATOM 1319 C CA . ARG A 1 169 ? 8.734 -3.925 -1.824 1.00 87.69 169 ARG A CA 1
ATOM 1320 C C . ARG A 1 169 ? 8.100 -2.710 -2.509 1.00 87.69 169 ARG A C 1
ATOM 1322 O O . ARG A 1 169 ? 7.946 -1.674 -1.877 1.00 87.69 169 ARG A O 1
ATOM 1329 N N . ASP A 1 170 ? 7.695 -2.806 -3.767 1.00 86.38 170 ASP A N 1
ATOM 1330 C CA . ASP A 1 170 ? 6.942 -1.747 -4.459 1.00 86.38 170 ASP A CA 1
ATOM 1331 C C . ASP A 1 170 ? 5.581 -2.242 -4.978 1.00 86.38 170 ASP A C 1
ATOM 1333 O O . ASP A 1 170 ? 5.150 -1.900 -6.075 1.00 86.38 170 ASP A O 1
ATOM 1337 N N . LEU A 1 171 ? 4.909 -3.132 -4.239 1.00 91.38 171 LEU A N 1
ATOM 1338 C CA . LEU A 1 171 ? 3.628 -3.681 -4.684 1.00 91.38 171 LEU A CA 1
ATOM 1339 C C . LEU A 1 171 ? 2.521 -2.625 -4.522 1.00 91.38 171 LEU A C 1
ATOM 1341 O O . LEU A 1 171 ? 2.190 -2.214 -3.414 1.00 91.38 171 LEU A O 1
ATOM 1345 N N . LYS A 1 172 ? 1.935 -2.192 -5.640 1.00 89.56 172 LYS A N 1
ATOM 1346 C CA . LYS A 1 172 ? 0.893 -1.152 -5.712 1.00 89.56 172 LYS A CA 1
ATOM 1347 C C . LYS A 1 172 ? 0.036 -1.333 -6.971 1.00 89.56 172 LYS A C 1
ATOM 1349 O O . LYS A 1 172 ? 0.473 -2.039 -7.879 1.00 89.56 172 LYS A O 1
ATOM 1354 N N . PRO A 1 173 ? -1.142 -0.687 -7.094 1.00 92.19 173 PRO A N 1
ATOM 1355 C CA . PRO A 1 173 ? -2.034 -0.869 -8.240 1.00 92.19 173 PRO A CA 1
ATOM 1356 C C . PRO A 1 173 ? -1.376 -0.594 -9.598 1.00 92.19 173 PRO A C 1
ATOM 1358 O O . PRO A 1 173 ? -1.719 -1.237 -10.582 1.00 92.19 173 PRO A O 1
ATOM 1361 N N 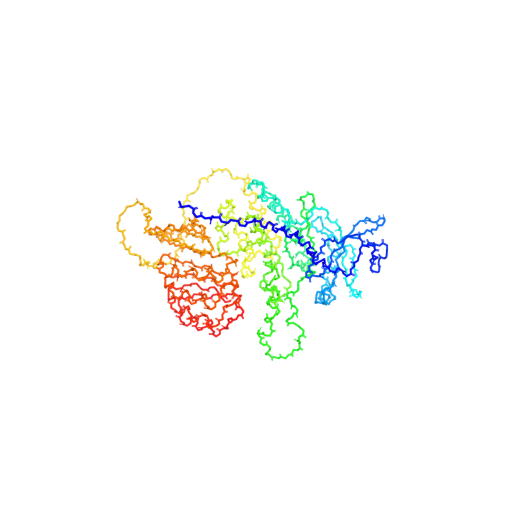. GLN A 1 174 ? -0.422 0.338 -9.655 1.00 87.25 174 GLN A N 1
ATOM 1362 C CA . GLN A 1 174 ? 0.309 0.674 -10.881 1.00 87.25 174 GLN A CA 1
ATOM 1363 C C . GLN A 1 174 ? 1.291 -0.428 -11.313 1.00 87.25 174 GLN A C 1
ATOM 1365 O O . GLN A 1 174 ? 1.539 -0.578 -12.503 1.00 87.25 174 GLN A O 1
ATOM 1370 N N . ASN A 1 175 ? 1.793 -1.229 -10.368 1.00 91.12 175 ASN A N 1
ATOM 1371 C CA . ASN A 1 175 ? 2.743 -2.320 -10.622 1.00 91.12 175 ASN A CA 1
ATOM 1372 C C . ASN A 1 175 ? 2.038 -3.684 -10.769 1.00 91.12 175 ASN A C 1
ATOM 1374 O O . ASN A 1 175 ? 2.670 -4.740 -10.744 1.00 91.12 175 ASN A O 1
ATOM 1378 N N . VAL A 1 176 ? 0.713 -3.677 -10.923 1.00 95.44 176 VAL A N 1
ATOM 1379 C CA . VAL A 1 176 ? -0.076 -4.858 -11.274 1.00 95.44 176 VAL A CA 1
ATOM 1380 C C . VAL A 1 176 ? -0.780 -4.560 -12.586 1.00 95.44 176 VAL A C 1
ATOM 1382 O O . VAL A 1 176 ? -1.713 -3.765 -12.624 1.00 95.44 176 VAL A O 1
ATOM 1385 N N . LEU A 1 177 ? -0.333 -5.189 -13.667 1.00 95.31 177 LEU A N 1
ATOM 1386 C CA . LEU A 1 177 ? -0.962 -5.079 -14.978 1.00 95.31 177 LEU A CA 1
ATOM 1387 C C . LEU A 1 177 ? -2.119 -6.067 -15.087 1.00 95.31 177 LEU A C 1
ATOM 1389 O O . LEU A 1 177 ? -2.100 -7.144 -14.488 1.00 95.31 177 LEU A O 1
ATOM 1393 N N . MET A 1 178 ? -3.133 -5.713 -15.861 1.00 95.31 178 MET A N 1
ATOM 1394 C CA . MET A 1 178 ? -4.299 -6.557 -16.086 1.00 95.31 178 MET A CA 1
ATOM 1395 C C . MET A 1 178 ? -4.261 -7.094 -17.509 1.00 95.31 178 MET A C 1
ATOM 1397 O O . MET A 1 178 ? -4.193 -6.330 -18.458 1.00 95.31 178 MET A O 1
ATOM 1401 N N . SER A 1 179 ? -4.354 -8.413 -17.670 1.00 92.81 179 SER A N 1
ATOM 1402 C CA . SER A 1 179 ? -4.472 -9.054 -18.981 1.00 92.81 179 SER A CA 1
ATOM 1403 C C . SER A 1 179 ? -5.706 -9.936 -19.006 1.00 92.81 179 SER A C 1
ATOM 1405 O O . SER A 1 179 ? -5.802 -10.900 -18.248 1.00 92.81 179 SER A O 1
ATOM 1407 N N . ARG A 1 180 ? -6.698 -9.583 -19.833 1.00 88.75 180 ARG A N 1
ATOM 1408 C CA . ARG A 1 180 ? -7.971 -10.327 -19.954 1.00 88.75 180 ARG A CA 1
ATOM 1409 C C . ARG A 1 180 ? -8.637 -10.619 -18.593 1.00 88.75 180 ARG A C 1
ATOM 1411 O O . ARG A 1 180 ? -9.227 -11.675 -18.383 1.00 88.75 180 ARG A O 1
ATOM 1418 N N . GLY A 1 181 ? -8.533 -9.675 -17.653 1.00 86.75 181 GLY A N 1
ATOM 1419 C CA . GLY A 1 181 ? -9.088 -9.786 -16.298 1.00 86.75 181 GLY A CA 1
ATOM 1420 C C . GLY A 1 181 ? -8.228 -10.555 -15.287 1.00 86.75 181 GLY A C 1
ATOM 1421 O O . GLY A 1 181 ? -8.654 -10.710 -14.143 1.00 86.75 181 GLY A O 1
ATOM 1422 N N . VAL A 1 182 ? -7.032 -11.001 -15.675 1.00 94.31 182 VAL A N 1
ATOM 1423 C CA . VAL A 1 182 ? -6.061 -11.690 -14.816 1.00 94.31 182 VAL A CA 1
ATOM 1424 C C . VAL A 1 182 ? -4.937 -10.718 -14.427 1.00 94.31 182 VAL A C 1
ATOM 1426 O O . VAL A 1 182 ? -4.392 -10.058 -15.313 1.00 94.31 182 VAL A O 1
ATOM 1429 N N . PRO A 1 183 ? -4.576 -10.601 -13.135 1.00 97.25 183 PRO A N 1
ATOM 1430 C CA . PRO A 1 183 ? -3.492 -9.726 -12.701 1.00 97.25 183 PRO A CA 1
ATOM 1431 C C . PRO A 1 183 ? -2.117 -10.341 -12.993 1.00 97.25 183 PRO A C 1
ATOM 1433 O O . PRO A 1 183 ? -1.915 -11.552 -12.843 1.00 97.25 183 PRO A O 1
ATOM 1436 N N . ARG A 1 184 ? -1.164 -9.487 -13.371 1.00 96.75 184 ARG A N 1
ATOM 1437 C CA . ARG A 1 184 ? 0.247 -9.811 -13.601 1.00 96.75 184 ARG A CA 1
ATOM 1438 C C . ARG A 1 184 ? 1.132 -8.764 -12.930 1.00 96.75 184 ARG A C 1
ATOM 1440 O O . ARG A 1 184 ? 1.045 -7.582 -13.242 1.00 96.75 184 ARG A O 1
ATOM 1447 N N . ILE A 1 185 ? 1.959 -9.198 -11.989 1.00 95.75 185 ILE A N 1
ATOM 1448 C CA . ILE A 1 185 ? 2.827 -8.335 -11.182 1.00 95.75 185 ILE A CA 1
ATOM 1449 C C . ILE A 1 185 ? 4.083 -7.980 -11.986 1.00 95.75 185 ILE A C 1
ATOM 1451 O O . ILE A 1 185 ? 4.660 -8.851 -12.636 1.00 95.75 185 ILE A O 1
ATOM 1455 N N . THR A 1 186 ? 4.509 -6.721 -11.937 1.00 91.38 186 THR A N 1
ATOM 1456 C CA . THR A 1 186 ? 5.734 -6.216 -12.578 1.00 91.38 186 THR A CA 1
ATOM 1457 C C . THR A 1 186 ? 6.557 -5.391 -11.587 1.00 91.38 186 THR A C 1
ATOM 1459 O O . THR A 1 186 ? 6.061 -5.066 -10.518 1.00 91.38 186 THR A O 1
ATOM 1462 N N . ASP A 1 187 ? 7.785 -5.011 -11.950 1.00 83.88 187 ASP A N 1
ATOM 1463 C CA . ASP A 1 187 ? 8.637 -4.098 -11.168 1.00 83.88 187 ASP A CA 1
ATOM 1464 C C . ASP A 1 187 ? 9.031 -4.610 -9.767 1.00 83.88 187 ASP A C 1
ATOM 1466 O O . ASP A 1 187 ? 9.047 -3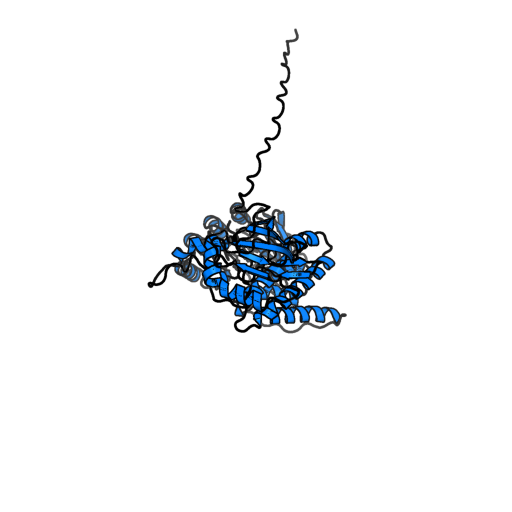.873 -8.778 1.00 83.88 187 ASP A O 1
ATOM 1470 N N . PHE A 1 188 ? 9.423 -5.884 -9.693 1.00 80.50 188 PHE A N 1
ATOM 1471 C CA . PHE A 1 188 ? 9.928 -6.509 -8.468 1.00 80.50 188 PHE A CA 1
ATOM 1472 C C . PHE A 1 188 ? 11.163 -5.796 -7.924 1.00 80.50 188 PHE A C 1
ATOM 1474 O O . PHE A 1 188 ? 12.250 -5.981 -8.456 1.00 80.50 188 PHE A O 1
ATOM 1481 N N . GLY A 1 189 ? 11.020 -5.063 -6.820 1.00 64.50 189 GLY A N 1
ATOM 1482 C CA . GLY A 1 189 ? 12.139 -4.529 -6.042 1.00 64.50 189 GLY A CA 1
ATOM 1483 C C . GLY A 1 189 ? 13.063 -3.599 -6.822 1.00 64.50 189 GLY A C 1
ATOM 1484 O O . GLY A 1 189 ? 14.235 -3.530 -6.472 1.00 64.50 189 GLY A O 1
ATOM 1485 N N . ILE A 1 190 ? 12.551 -2.954 -7.879 1.00 63.47 190 ILE A N 1
ATOM 1486 C CA . ILE A 1 190 ? 13.326 -2.147 -8.830 1.00 63.47 190 ILE A CA 1
ATOM 1487 C C . ILE A 1 190 ? 12.785 -0.708 -8.886 1.00 63.47 190 ILE A C 1
ATOM 1489 O O . ILE A 1 190 ? 12.267 -0.236 -9.894 1.00 63.47 190 ILE A O 1
ATOM 1493 N N . GLY A 1 191 ? 12.795 -0.007 -7.757 1.00 53.16 191 GLY A N 1
ATOM 1494 C CA . GLY A 1 191 ? 12.121 1.299 -7.665 1.00 53.16 191 GLY A CA 1
ATOM 1495 C C . GLY A 1 191 ? 11.913 1.842 -6.260 1.00 53.16 191 GLY A C 1
ATOM 1496 O O . GLY A 1 191 ? 11.246 2.862 -6.081 1.00 53.16 191 GLY A O 1
ATOM 1497 N N . GLY A 1 192 ? 12.476 1.180 -5.250 1.00 52.16 192 GLY A N 1
ATOM 1498 C CA . GLY A 1 192 ? 12.386 1.623 -3.868 1.00 52.16 192 GLY A CA 1
ATOM 1499 C C . GLY A 1 192 ? 13.334 2.783 -3.583 1.00 52.16 192 GLY A C 1
ATOM 1500 O O . GLY A 1 192 ? 14.286 2.589 -2.841 1.00 52.16 192 GLY A O 1
ATOM 1501 N N . VAL A 1 193 ? 13.055 3.988 -4.092 1.00 45.34 193 VAL A N 1
ATOM 1502 C CA . VAL A 1 193 ? 13.857 5.220 -3.867 1.00 45.34 193 VAL A CA 1
ATOM 1503 C C . VAL A 1 193 ? 13.901 5.652 -2.380 1.00 45.34 193 VAL A C 1
ATOM 1505 O O . VAL A 1 193 ? 14.429 6.702 -2.027 1.00 45.34 193 VAL A O 1
ATOM 1508 N N . ALA A 1 194 ? 13.338 4.866 -1.461 1.00 41.72 194 ALA A N 1
ATOM 1509 C CA . ALA A 1 194 ? 13.169 5.247 -0.064 1.00 41.72 194 ALA A CA 1
ATOM 1510 C C . ALA A 1 194 ? 14.411 5.027 0.823 1.00 41.72 194 ALA A C 1
ATOM 1512 O O . ALA A 1 194 ? 14.459 5.588 1.914 1.00 41.72 194 ALA A O 1
ATOM 1513 N N . ALA A 1 195 ? 15.408 4.239 0.405 1.00 40.31 195 ALA A N 1
ATOM 1514 C CA . ALA A 1 195 ? 16.428 3.755 1.346 1.00 40.31 195 ALA A CA 1
ATOM 1515 C C . ALA A 1 195 ? 17.772 4.515 1.342 1.00 40.31 195 ALA A C 1
ATOM 1517 O O . ALA A 1 195 ? 18.500 4.440 2.332 1.00 40.31 195 ALA A O 1
ATOM 1518 N N . GLU A 1 196 ? 18.129 5.250 0.283 1.00 38.91 196 GLU A N 1
ATOM 1519 C CA . GLU A 1 196 ? 19.549 5.584 0.071 1.00 38.91 196 GLU A CA 1
ATOM 1520 C C . GLU A 1 196 ? 20.032 6.966 0.488 1.00 38.91 196 GLU A C 1
ATOM 1522 O O . GLU A 1 196 ? 21.209 7.084 0.823 1.00 38.91 196 GLU A O 1
ATOM 1527 N N . ALA A 1 197 ? 19.187 7.990 0.632 1.00 37.41 197 ALA A N 1
ATOM 1528 C CA . ALA A 1 197 ? 19.685 9.247 1.213 1.00 37.41 197 ALA A CA 1
ATOM 1529 C C . ALA A 1 197 ? 19.852 9.167 2.756 1.00 37.41 197 ALA A C 1
ATOM 1531 O O . ALA A 1 197 ? 19.779 10.157 3.476 1.00 37.41 197 ALA A O 1
ATOM 1532 N N . ALA A 1 198 ? 20.073 7.950 3.260 1.00 37.72 198 ALA A N 1
ATOM 1533 C CA . ALA A 1 198 ? 20.502 7.611 4.607 1.00 37.72 198 ALA A CA 1
ATOM 1534 C C . ALA A 1 198 ? 21.853 6.868 4.657 1.00 37.72 198 ALA A C 1
ATOM 1536 O O . ALA A 1 198 ? 22.351 6.643 5.757 1.00 37.72 198 ALA A O 1
ATOM 1537 N N . GLN A 1 199 ? 22.418 6.437 3.519 1.00 36.03 199 GLN A N 1
ATOM 1538 C CA . GLN A 1 199 ? 23.568 5.516 3.487 1.00 36.03 199 GLN A CA 1
ATOM 1539 C C . GLN A 1 199 ? 24.771 5.997 2.666 1.00 36.03 199 GLN A C 1
ATOM 1541 O O . GLN A 1 199 ? 25.776 5.287 2.628 1.00 36.03 199 GLN A O 1
ATOM 1546 N N . SER A 1 200 ? 24.731 7.196 2.074 1.00 33.16 200 SER A N 1
ATOM 1547 C CA . SER A 1 200 ? 25.882 7.748 1.346 1.00 33.16 200 SER A CA 1
ATOM 1548 C C . SER A 1 200 ? 27.020 8.278 2.230 1.00 33.16 200 SER A C 1
ATOM 1550 O O . SER A 1 200 ? 28.055 8.620 1.676 1.00 33.16 200 SER A O 1
ATOM 1552 N N . ASP A 1 201 ? 26.902 8.259 3.562 1.00 30.27 201 ASP A N 1
ATOM 1553 C CA . ASP A 1 201 ? 28.033 8.508 4.466 1.00 30.27 201 ASP A CA 1
ATOM 1554 C C . ASP A 1 201 ? 28.216 7.319 5.426 1.00 30.27 201 ASP A C 1
ATOM 1556 O O . ASP A 1 201 ? 27.378 7.043 6.285 1.00 30.27 201 ASP A O 1
ATOM 1560 N N . ARG A 1 202 ? 29.326 6.587 5.291 1.00 35.34 202 ARG A N 1
ATOM 1561 C CA . ARG A 1 202 ? 29.845 5.667 6.320 1.00 35.34 202 ARG A CA 1
ATOM 1562 C C . ARG A 1 202 ? 31.176 6.228 6.846 1.00 35.34 202 ARG A C 1
ATOM 1564 O O . ARG A 1 202 ? 31.909 6.799 6.047 1.00 35.34 202 ARG A O 1
ATOM 1571 N N . PRO A 1 203 ? 31.637 5.852 8.051 1.00 44.81 203 PRO A N 1
ATOM 1572 C CA . PRO A 1 203 ? 30.914 5.712 9.310 1.00 44.81 203 PRO A CA 1
ATOM 1573 C C . PRO A 1 203 ? 31.703 6.395 10.448 1.00 44.81 203 PRO A C 1
ATOM 1575 O O . PRO A 1 203 ? 32.789 5.945 10.796 1.00 44.81 203 PRO A O 1
ATOM 1578 N N . GLU A 1 204 ? 31.138 7.400 11.109 1.00 27.67 204 GLU A N 1
ATOM 1579 C CA . GLU A 1 204 ? 31.601 7.803 12.441 1.00 27.67 204 GLU A CA 1
ATOM 1580 C C . GLU A 1 204 ? 30.394 8.019 13.352 1.00 27.67 204 GLU A C 1
ATOM 1582 O O . GLU A 1 204 ? 29.308 8.406 12.919 1.00 27.67 204 GLU A O 1
ATOM 1587 N N . ALA A 1 205 ? 30.567 7.646 14.616 1.00 40.12 205 ALA A N 1
ATOM 1588 C CA . ALA A 1 205 ? 29.532 7.643 15.634 1.00 40.12 205 ALA A CA 1
ATOM 1589 C C . ALA A 1 205 ? 28.802 9.002 15.738 1.00 40.12 205 ALA A C 1
ATOM 1591 O O . ALA A 1 205 ? 29.423 10.058 15.669 1.00 40.12 205 ALA A O 1
ATOM 1592 N N . ASN A 1 206 ? 27.488 8.949 15.994 1.00 35.28 206 ASN A N 1
ATOM 1593 C CA . ASN A 1 206 ? 26.587 10.074 16.307 1.00 35.28 206 ASN A CA 1
ATOM 1594 C C . ASN A 1 206 ? 26.071 10.963 15.155 1.00 35.28 206 ASN A C 1
ATOM 1596 O O . ASN A 1 206 ? 25.876 12.164 15.349 1.00 35.28 206 ASN A O 1
ATOM 1600 N N . THR A 1 207 ? 25.706 10.411 13.995 1.00 29.78 207 THR A N 1
ATOM 1601 C CA . THR A 1 207 ? 24.880 11.171 13.034 1.00 29.78 207 THR A CA 1
ATOM 1602 C C . THR A 1 207 ? 23.393 11.119 13.424 1.00 29.78 207 THR A C 1
ATOM 1604 O O . THR A 1 207 ? 22.744 10.075 13.381 1.00 29.78 207 THR A O 1
ATOM 1607 N N . SER A 1 208 ? 22.864 12.268 13.852 1.00 34.56 208 SER A N 1
ATOM 1608 C CA . SER A 1 208 ? 21.484 12.490 14.308 1.00 34.56 208 SER A CA 1
ATOM 1609 C C . SER A 1 208 ? 20.417 12.108 13.268 1.00 34.56 208 SER A C 1
ATOM 1611 O O . SER A 1 208 ? 20.578 12.361 12.075 1.00 34.56 208 SER A O 1
ATOM 1613 N N . ILE A 1 209 ? 19.273 11.594 13.744 1.00 35.47 209 ILE A N 1
ATOM 1614 C CA . ILE A 1 209 ? 18.042 11.309 12.972 1.00 35.47 209 ILE A CA 1
ATOM 1615 C C . ILE A 1 209 ? 17.629 12.505 12.087 1.00 35.47 209 ILE A C 1
ATOM 1617 O O . ILE A 1 209 ? 17.107 12.307 10.990 1.00 35.47 209 ILE A O 1
ATOM 1621 N N . LEU A 1 210 ? 17.942 13.737 12.511 1.00 30.12 210 LEU A N 1
ATOM 1622 C CA . LEU A 1 210 ? 17.683 14.976 11.767 1.00 30.12 210 LEU A CA 1
ATOM 1623 C C . LEU A 1 210 ? 18.378 15.038 10.394 1.00 30.12 210 LEU A C 1
ATOM 1625 O O . LEU A 1 210 ? 17.829 15.638 9.474 1.00 30.12 210 LEU A O 1
ATOM 1629 N N . ALA A 1 211 ? 19.533 14.388 10.210 1.00 28.91 211 ALA A N 1
ATOM 1630 C CA . ALA A 1 211 ? 20.262 14.393 8.936 1.00 28.91 211 ALA A CA 1
ATOM 1631 C C . ALA A 1 211 ? 19.570 13.557 7.838 1.00 28.91 211 ALA A C 1
ATOM 1633 O O . ALA A 1 211 ? 19.800 13.774 6.653 1.00 28.91 211 ALA A O 1
ATOM 1634 N N . ARG A 1 212 ? 18.672 12.635 8.222 1.00 32.38 212 ARG A N 1
ATOM 1635 C CA . ARG A 1 212 ? 17.904 11.763 7.310 1.00 32.38 212 ARG A CA 1
ATOM 1636 C C . ARG A 1 212 ? 16.514 12.325 6.965 1.00 32.38 212 ARG A C 1
ATOM 1638 O O . ARG A 1 212 ? 15.788 11.731 6.170 1.00 32.38 212 ARG A O 1
ATOM 1645 N N . VAL A 1 213 ? 16.123 13.463 7.548 1.00 31.86 213 VAL A N 1
ATOM 1646 C CA . VAL A 1 213 ? 14.784 14.074 7.410 1.00 31.86 213 VAL A CA 1
ATOM 1647 C C . VAL A 1 213 ? 14.446 14.518 5.976 1.00 31.86 213 VAL A C 1
ATOM 1649 O O . VAL A 1 213 ? 13.326 14.238 5.543 1.00 31.86 213 VAL A O 1
ATOM 1652 N N . PRO A 1 214 ? 15.355 15.131 5.187 1.00 26.55 214 PRO A N 1
ATOM 1653 C CA . PRO A 1 214 ? 15.057 15.498 3.796 1.00 26.55 214 PRO A CA 1
ATOM 1654 C C . PRO A 1 214 ? 14.759 14.276 2.907 1.00 26.55 214 PRO A C 1
ATOM 1656 O O . PRO A 1 214 ? 13.873 14.316 2.054 1.00 26.55 214 PRO A O 1
ATOM 1659 N N . THR A 1 215 ? 15.446 13.163 3.164 1.00 32.41 215 THR A N 1
ATOM 1660 C CA . THR A 1 215 ? 15.254 11.859 2.511 1.00 32.41 215 THR A CA 1
ATOM 1661 C C . THR A 1 215 ? 13.904 11.246 2.847 1.00 32.41 215 THR A C 1
ATOM 1663 O O . THR A 1 215 ? 13.180 10.797 1.959 1.00 32.41 215 THR A O 1
ATOM 1666 N N . LEU A 1 216 ? 13.543 11.274 4.131 1.00 33.25 216 LEU A N 1
ATOM 1667 C CA . LEU A 1 216 ? 12.269 10.766 4.627 1.00 33.25 216 LEU A CA 1
ATOM 1668 C C . LEU A 1 216 ? 11.092 11.589 4.093 1.00 33.25 216 LEU A C 1
ATOM 1670 O O . LEU A 1 216 ? 10.111 11.005 3.661 1.00 33.25 216 LEU A O 1
ATOM 1674 N N . LEU A 1 217 ? 11.199 12.918 4.008 1.00 29.55 217 LEU A N 1
ATOM 1675 C CA . LEU A 1 217 ? 10.173 13.774 3.392 1.00 29.55 217 LEU A CA 1
ATOM 1676 C C . LEU A 1 217 ? 9.955 13.466 1.898 1.00 29.55 217 LEU A C 1
ATOM 1678 O O . LEU A 1 217 ? 8.816 13.496 1.432 1.00 29.55 217 LEU A O 1
ATOM 1682 N N . ARG A 1 218 ? 11.015 13.107 1.157 1.00 30.16 218 ARG A N 1
ATOM 1683 C CA . ARG A 1 218 ? 10.924 12.676 -0.253 1.00 30.16 218 ARG A CA 1
ATOM 1684 C C . ARG A 1 218 ? 10.320 11.267 -0.391 1.00 30.16 218 ARG A C 1
ATOM 1686 O O . ARG A 1 218 ? 9.553 11.029 -1.321 1.00 30.16 218 ARG A O 1
ATOM 1693 N N . ALA A 1 219 ? 10.603 10.364 0.553 1.00 35.75 219 ALA A N 1
ATOM 1694 C CA . ALA A 1 219 ? 10.032 9.013 0.620 1.00 35.75 219 ALA A CA 1
ATOM 1695 C C . ALA A 1 219 ? 8.572 8.992 1.120 1.00 35.75 219 ALA A C 1
ATOM 1697 O O . ALA A 1 219 ? 7.765 8.209 0.637 1.00 35.75 219 ALA A O 1
ATOM 1698 N N . MET A 1 220 ? 8.184 9.894 2.024 1.00 36.19 220 MET A N 1
ATOM 1699 C CA . MET A 1 220 ? 6.820 10.006 2.565 1.00 36.19 220 MET A CA 1
ATOM 1700 C C . MET A 1 220 ? 5.804 10.524 1.536 1.00 36.19 220 MET A C 1
ATOM 1702 O O . MET A 1 220 ? 4.610 10.257 1.664 1.00 36.19 220 MET A O 1
ATOM 1706 N N . GLY A 1 221 ? 6.263 11.211 0.485 1.00 34.53 221 GLY A N 1
ATOM 1707 C CA . GLY A 1 221 ? 5.456 11.502 -0.705 1.00 34.53 221 GLY A CA 1
ATOM 1708 C C . GLY A 1 221 ? 5.314 10.314 -1.670 1.00 34.53 221 GLY A C 1
ATOM 1709 O O . GLY A 1 221 ? 4.516 10.385 -2.602 1.00 34.53 221 GLY A O 1
ATOM 1710 N N . SER A 1 222 ? 6.058 9.220 -1.461 1.00 46.16 222 SER A N 1
ATOM 1711 C CA . SER A 1 222 ? 6.261 8.148 -2.438 1.00 46.16 222 SER A CA 1
ATOM 1712 C C . SER A 1 222 ? 6.019 6.758 -1.821 1.00 46.16 222 SER A C 1
ATOM 1714 O O . SER A 1 222 ? 6.904 6.115 -1.270 1.00 46.16 222 SER A O 1
ATOM 1716 N N . SER A 1 223 ? 4.782 6.278 -1.996 1.00 62.28 223 SER A N 1
ATOM 1717 C CA . SER A 1 223 ? 4.280 4.913 -1.742 1.00 62.28 223 SER A CA 1
ATOM 1718 C C . SER A 1 223 ? 3.755 4.590 -0.331 1.00 62.28 223 SER A C 1
ATOM 1720 O O . SER A 1 223 ? 4.383 3.923 0.482 1.00 62.28 223 SER A O 1
ATOM 1722 N N . ARG A 1 224 ? 2.475 4.922 -0.117 1.00 75.88 224 ARG A N 1
ATOM 1723 C CA . ARG A 1 224 ? 1.577 4.462 0.975 1.00 75.88 224 ARG A CA 1
ATOM 1724 C C . ARG A 1 224 ? 1.424 2.928 1.112 1.00 75.88 224 ARG A C 1
ATOM 1726 O O . ARG A 1 224 ? 0.686 2.468 1.977 1.00 75.88 224 ARG A O 1
ATOM 1733 N N . TYR A 1 225 ? 2.105 2.150 0.271 1.00 86.25 225 TYR A N 1
ATOM 1734 C CA . TYR A 1 225 ? 2.155 0.686 0.315 1.00 86.25 225 TYR A CA 1
ATOM 1735 C C . TYR A 1 225 ? 3.415 0.153 1.009 1.00 86.25 225 TYR A C 1
ATOM 1737 O O . TYR A 1 225 ? 3.492 -1.043 1.262 1.00 86.25 225 TYR A O 1
ATOM 1745 N N . ALA A 1 226 ? 4.387 1.014 1.323 1.00 84.31 226 ALA A N 1
ATOM 1746 C CA . ALA A 1 226 ? 5.588 0.631 2.051 1.00 84.31 226 ALA A CA 1
ATOM 1747 C C . ALA A 1 226 ? 5.356 0.756 3.568 1.00 84.31 226 ALA A C 1
ATOM 1749 O O . ALA A 1 226 ? 4.947 1.826 4.034 1.00 84.31 226 ALA A O 1
ATOM 1750 N N . PRO A 1 227 ? 5.617 -0.296 4.363 1.00 78.31 227 PRO A N 1
ATOM 1751 C CA . PRO A 1 227 ? 5.596 -0.174 5.811 1.00 78.31 227 PRO A CA 1
ATOM 1752 C C . PRO A 1 227 ? 6.826 0.590 6.320 1.00 78.31 227 PRO A C 1
ATOM 1754 O O . PRO A 1 227 ? 7.846 0.712 5.639 1.00 78.31 227 PRO A O 1
ATOM 1757 N N . GLN A 1 228 ? 6.741 1.087 7.552 1.00 70.88 228 GLN A N 1
ATOM 1758 C CA . GLN A 1 228 ? 7.781 1.917 8.166 1.00 70.88 228 GLN A CA 1
ATOM 1759 C C . GLN A 1 228 ? 9.171 1.263 8.151 1.00 70.88 228 GLN A C 1
ATOM 1761 O O . GLN A 1 228 ? 10.158 1.921 7.850 1.00 70.88 228 GLN A O 1
ATOM 1766 N N . GLU A 1 229 ? 9.277 -0.037 8.420 1.00 73.06 229 GLU A N 1
ATOM 1767 C CA . GLU A 1 229 ? 10.555 -0.728 8.539 1.00 73.06 229 GLU A CA 1
ATOM 1768 C C . GLU A 1 229 ? 11.280 -0.762 7.193 1.00 73.06 229 GLU A C 1
ATOM 1770 O O . GLU A 1 229 ? 12.502 -0.610 7.152 1.00 73.06 229 GLU A O 1
ATOM 1775 N N . GLN A 1 230 ? 10.528 -0.861 6.094 1.00 80.25 230 GLN A N 1
ATOM 1776 C CA . GLN A 1 230 ? 11.047 -0.721 4.743 1.00 80.25 230 GLN A CA 1
ATOM 1777 C C . GLN A 1 230 ? 11.500 0.721 4.483 1.00 80.25 230 GLN A C 1
ATOM 1779 O O . GLN A 1 230 ? 12.600 0.922 3.970 1.00 80.25 230 GLN A O 1
ATOM 1784 N N . LEU A 1 231 ? 10.694 1.719 4.867 1.00 69.19 231 LEU A N 1
ATOM 1785 C CA . LEU A 1 231 ? 11.043 3.141 4.732 1.00 69.19 231 LEU A CA 1
ATOM 1786 C C . LEU A 1 231 ? 12.296 3.516 5.543 1.00 69.19 231 LEU A C 1
ATOM 1788 O O . LEU A 1 231 ? 13.068 4.377 5.131 1.00 69.19 231 LEU A O 1
ATOM 1792 N N . PHE A 1 232 ? 12.543 2.838 6.665 1.00 63.22 232 PHE A N 1
ATOM 1793 C CA . PHE A 1 232 ? 13.745 3.011 7.483 1.00 63.22 232 PHE A CA 1
ATOM 1794 C C . PHE A 1 232 ? 14.970 2.236 6.973 1.00 63.22 232 PHE A C 1
ATOM 1796 O O . PHE A 1 232 ? 16.055 2.374 7.548 1.00 63.22 232 PHE A O 1
ATOM 1803 N N . GLY A 1 233 ? 14.827 1.480 5.879 1.00 66.88 233 GLY A N 1
ATOM 1804 C CA . GLY A 1 233 ? 15.915 0.744 5.237 1.00 66.88 233 GLY A CA 1
ATOM 1805 C C . GLY A 1 233 ? 16.215 -0.619 5.865 1.00 66.88 233 GLY A C 1
ATOM 1806 O O . GLY A 1 233 ? 17.328 -1.122 5.718 1.00 66.88 233 GLY A O 1
ATOM 1807 N N . SER A 1 234 ? 15.254 -1.229 6.566 1.00 74.25 234 SER A N 1
ATOM 1808 C CA . SER A 1 234 ? 15.412 -2.592 7.090 1.00 74.25 234 SER A CA 1
ATOM 1809 C C . SER A 1 234 ? 15.614 -3.606 5.950 1.00 74.25 234 SER A C 1
ATOM 1811 O O . SER A 1 234 ? 15.182 -3.359 4.815 1.00 74.25 234 SER A O 1
ATOM 1813 N N . PRO A 1 235 ? 16.232 -4.772 6.212 1.00 80.12 235 PRO A N 1
ATOM 1814 C CA . PRO A 1 235 ? 16.393 -5.819 5.204 1.00 80.12 235 PRO A CA 1
ATOM 1815 C C . PRO A 1 235 ? 15.050 -6.329 4.647 1.00 80.12 235 PRO A C 1
ATOM 1817 O O . PRO A 1 235 ? 14.062 -6.315 5.383 1.00 80.12 235 PRO A O 1
ATOM 1820 N N . PRO A 1 236 ? 14.998 -6.792 3.379 1.00 87.25 236 PRO A N 1
ATOM 1821 C CA . PRO A 1 236 ? 13.795 -7.369 2.773 1.00 87.25 236 PRO A CA 1
ATOM 1822 C C . PRO A 1 236 ? 13.131 -8.444 3.620 1.00 87.25 236 PRO A C 1
ATOM 1824 O O . PRO A 1 236 ? 13.756 -9.451 3.952 1.00 87.25 236 PRO A O 1
ATOM 1827 N N . ASN A 1 237 ? 11.847 -8.240 3.922 1.00 91.50 237 ASN A N 1
ATOM 1828 C CA . ASN A 1 237 ? 11.034 -9.187 4.668 1.00 91.50 237 ASN A CA 1
ATOM 1829 C C . ASN A 1 237 ? 9.726 -9.474 3.906 1.00 91.50 237 ASN A C 1
ATOM 1831 O O . ASN A 1 237 ? 9.050 -8.530 3.512 1.00 91.50 237 ASN A O 1
ATOM 1835 N N . PRO A 1 238 ? 9.310 -10.742 3.727 1.00 97.19 238 PRO A N 1
ATOM 1836 C CA . PRO A 1 238 ? 7.995 -11.100 3.176 1.00 97.19 238 PRO A CA 1
ATOM 1837 C C . PRO A 1 238 ? 6.794 -10.350 3.785 1.00 97.19 238 PRO A C 1
ATOM 1839 O O . PRO A 1 238 ? 5.777 -10.152 3.118 1.00 97.19 238 PRO A O 1
ATOM 1842 N N . ARG A 1 239 ? 6.905 -9.917 5.047 1.00 97.00 239 ARG A N 1
ATOM 1843 C CA . ARG A 1 239 ? 5.909 -9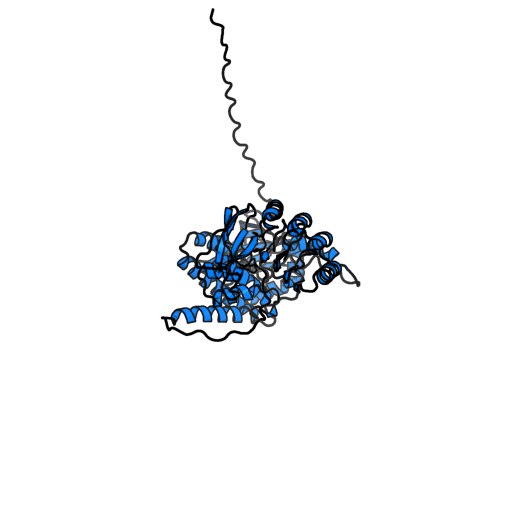.096 5.751 1.00 97.00 239 ARG A CA 1
ATOM 1844 C C . ARG A 1 239 ? 5.747 -7.685 5.159 1.00 97.00 239 ARG A C 1
ATOM 1846 O O . ARG A 1 239 ? 4.712 -7.060 5.409 1.00 97.00 239 ARG A O 1
ATOM 1853 N N . ASP A 1 240 ? 6.722 -7.206 4.385 1.00 93.44 240 ASP A N 1
ATOM 1854 C CA . ASP A 1 240 ? 6.666 -5.941 3.642 1.00 93.44 240 ASP A CA 1
ATOM 1855 C C . ASP A 1 240 ? 5.569 -6.019 2.568 1.00 93.44 240 ASP A C 1
ATOM 1857 O O . ASP A 1 240 ? 4.645 -5.206 2.526 1.00 93.44 240 ASP A O 1
ATOM 1861 N N . ASP A 1 241 ? 5.591 -7.084 1.765 1.00 96.75 241 ASP A N 1
ATOM 1862 C CA . ASP A 1 241 ? 4.599 -7.299 0.710 1.00 96.75 241 ASP A CA 1
ATOM 1863 C C . ASP A 1 241 ? 3.226 -7.669 1.278 1.00 96.75 241 ASP A C 1
ATOM 1865 O O . ASP A 1 241 ? 2.199 -7.296 0.717 1.00 96.75 241 ASP A O 1
ATOM 1869 N N . VAL A 1 242 ? 3.176 -8.351 2.428 1.00 98.38 242 VAL A N 1
ATOM 1870 C CA . VAL A 1 242 ? 1.914 -8.602 3.146 1.00 98.38 242 VAL A CA 1
ATOM 1871 C C . VAL A 1 242 ? 1.245 -7.291 3.565 1.00 98.38 242 VAL A C 1
ATOM 1873 O O . VAL A 1 242 ? 0.023 -7.169 3.447 1.00 98.38 242 VAL A O 1
ATOM 1876 N N . PHE A 1 243 ? 2.019 -6.300 4.015 1.00 96.50 243 PHE A N 1
ATOM 1877 C CA . PHE A 1 243 ? 1.489 -4.969 4.307 1.00 96.50 243 PHE A CA 1
ATOM 1878 C C . PHE A 1 243 ? 0.900 -4.325 3.050 1.00 96.50 243 PHE A C 1
ATOM 1880 O O . PHE A 1 243 ? -0.254 -3.888 3.073 1.00 96.50 243 PHE A O 1
ATOM 1887 N N . ALA A 1 244 ? 1.634 -4.355 1.936 1.00 96.00 244 ALA A N 1
ATOM 1888 C CA . ALA A 1 244 ? 1.160 -3.834 0.658 1.00 96.00 244 ALA A CA 1
ATOM 1889 C C . ALA A 1 244 ? -0.126 -4.533 0.168 1.00 96.00 244 ALA A C 1
ATOM 1891 O O . ALA A 1 244 ? -1.080 -3.858 -0.227 1.00 96.00 244 ALA A O 1
ATOM 1892 N N . ILE A 1 245 ? -0.207 -5.869 0.266 1.00 98.12 245 ILE A N 1
ATOM 1893 C CA . ILE A 1 245 ? -1.423 -6.652 -0.029 1.00 98.12 245 ILE A CA 1
ATOM 1894 C C . ILE A 1 245 ? -2.580 -6.218 0.882 1.00 98.12 245 ILE A C 1
ATOM 1896 O O . ILE A 1 245 ? -3.712 -6.098 0.418 1.00 98.12 245 ILE A O 1
ATOM 1900 N N . GLY A 1 246 ? -2.317 -5.953 2.164 1.00 97.25 246 GLY A N 1
ATOM 1901 C CA . GLY A 1 246 ? -3.309 -5.449 3.113 1.00 97.25 246 GLY A CA 1
ATOM 1902 C C . GLY A 1 246 ? -3.886 -4.088 2.714 1.00 97.25 246 GLY A C 1
ATOM 1903 O O . GLY A 1 246 ? -5.108 -3.923 2.696 1.00 97.25 246 GLY A O 1
ATOM 1904 N N . VAL A 1 247 ? -3.024 -3.137 2.341 1.00 95.12 247 VAL A N 1
ATOM 1905 C CA . VAL A 1 247 ? -3.437 -1.810 1.849 1.00 95.12 247 VAL A CA 1
ATOM 1906 C C . VAL A 1 247 ? -4.245 -1.941 0.556 1.00 95.12 247 VAL A C 1
ATOM 1908 O O . VAL A 1 247 ? -5.344 -1.390 0.468 1.00 95.12 247 VAL A O 1
ATOM 1911 N N . LEU A 1 248 ? -3.755 -2.726 -0.412 1.00 96.19 248 LEU A N 1
ATOM 1912 C CA . LEU A 1 248 ? -4.460 -3.027 -1.662 1.00 96.19 248 LEU A CA 1
ATOM 1913 C C . LEU A 1 248 ? -5.847 -3.614 -1.397 1.00 96.19 248 LEU A C 1
ATOM 1915 O O . LEU A 1 248 ? -6.844 -3.134 -1.933 1.00 96.19 248 LEU A O 1
ATOM 1919 N N . ALA A 1 249 ? -5.924 -4.634 -0.542 1.00 97.56 249 ALA A N 1
ATOM 1920 C CA . ALA A 1 249 ? -7.177 -5.287 -0.209 1.00 97.56 249 ALA A CA 1
ATOM 1921 C C . ALA A 1 249 ? -8.168 -4.296 0.396 1.00 97.56 249 ALA A C 1
ATOM 1923 O O . ALA A 1 249 ? -9.304 -4.217 -0.063 1.00 97.56 249 ALA A O 1
ATOM 1924 N N . TYR A 1 250 ? -7.735 -3.500 1.373 1.00 96.00 250 TYR A N 1
ATOM 1925 C CA . TYR A 1 250 ? -8.564 -2.472 1.987 1.00 96.00 250 TYR A CA 1
ATOM 1926 C C . TYR A 1 250 ? -9.136 -1.496 0.945 1.00 96.00 250 TYR A C 1
ATOM 1928 O O . TYR A 1 250 ? -10.355 -1.365 0.815 1.00 96.00 250 TYR A O 1
ATOM 1936 N N . GLN A 1 251 ? -8.274 -0.888 0.132 1.00 93.81 251 GLN A N 1
ATOM 1937 C CA . GLN A 1 251 ? -8.672 0.086 -0.886 1.00 93.81 251 GLN A CA 1
ATOM 1938 C C . GLN A 1 251 ? -9.617 -0.502 -1.939 1.00 93.81 251 GLN A C 1
ATOM 1940 O O . GLN A 1 251 ? -10.633 0.103 -2.284 1.00 93.81 251 GLN A O 1
ATOM 1945 N N . MET A 1 252 ? -9.335 -1.715 -2.421 1.00 95.69 252 MET A N 1
ATOM 1946 C CA . MET A 1 252 ? -10.175 -2.388 -3.414 1.00 95.69 252 MET A CA 1
ATOM 1947 C C . MET A 1 252 ? -11.542 -2.805 -2.850 1.00 95.69 252 MET A C 1
ATOM 1949 O O . MET A 1 252 ? -12.532 -2.828 -3.589 1.00 95.69 252 MET A O 1
ATOM 1953 N N . MET A 1 253 ? -11.634 -3.134 -1.554 1.00 94.44 253 MET A N 1
ATOM 1954 C CA . MET A 1 253 ? -12.924 -3.394 -0.899 1.00 94.44 253 MET A CA 1
ATOM 1955 C C . MET A 1 253 ? -13.759 -2.115 -0.809 1.00 94.44 253 MET A C 1
ATOM 1957 O O . MET A 1 253 ? -14.961 -2.161 -1.088 1.00 94.44 253 MET A O 1
ATOM 1961 N N . LEU A 1 254 ? -13.125 -0.980 -0.510 1.00 91.00 254 LEU A N 1
ATOM 1962 C CA . LEU A 1 254 ? -13.771 0.333 -0.447 1.00 91.00 254 LEU A CA 1
ATOM 1963 C C . LEU A 1 254 ? -14.058 0.940 -1.828 1.00 91.00 254 LEU A C 1
ATOM 1965 O O . LEU A 1 254 ? -14.921 1.804 -1.934 1.00 91.00 254 LEU A O 1
ATOM 1969 N N . SER A 1 255 ? -13.402 0.448 -2.884 1.00 91.69 255 SER A N 1
ATOM 1970 C CA . SER A 1 255 ? -13.395 1.077 -4.212 1.00 91.69 255 SER A CA 1
ATOM 1971 C C . SER A 1 255 ? -12.790 2.487 -4.204 1.00 91.69 255 SER A C 1
ATOM 1973 O O . SER A 1 255 ? -13.197 3.339 -4.989 1.00 91.69 255 SER A O 1
ATOM 1975 N N . ASP A 1 256 ? -11.823 2.721 -3.318 1.00 87.19 256 ASP A N 1
ATOM 1976 C CA . ASP A 1 256 ? -11.146 4.003 -3.140 1.00 87.19 256 ASP A CA 1
ATOM 1977 C C . ASP A 1 256 ? -9.640 3.761 -2.974 1.00 87.19 256 ASP A C 1
ATOM 1979 O O . ASP A 1 256 ? -9.164 3.412 -1.894 1.00 87.19 256 ASP A O 1
ATOM 1983 N N . LEU A 1 257 ? -8.879 3.954 -4.058 1.00 85.12 257 LEU A N 1
ATOM 1984 C CA . LEU A 1 257 ? -7.412 3.822 -4.067 1.00 85.12 257 LEU A CA 1
ATOM 1985 C C . LEU A 1 257 ? -6.697 4.958 -3.320 1.00 85.12 257 LEU A C 1
ATOM 1987 O O . LEU A 1 257 ? -5.470 4.945 -3.187 1.00 85.12 257 LEU A O 1
ATOM 1991 N N . SER A 1 258 ? -7.442 5.959 -2.842 1.00 79.12 258 SER A N 1
ATOM 1992 C CA . SER A 1 258 ? -6.910 7.009 -1.982 1.00 79.12 258 SER A CA 1
ATOM 1993 C C . SER A 1 258 ? -6.994 6.670 -0.493 1.00 79.12 258 SER A C 1
ATOM 1995 O O . SER A 1 258 ? -6.259 7.265 0.300 1.00 79.12 258 SER A O 1
ATOM 1997 N N . ALA A 1 259 ? -7.835 5.697 -0.125 1.00 78.88 259 ALA A N 1
ATOM 1998 C CA . ALA A 1 259 ? -8.100 5.339 1.258 1.00 78.88 259 ALA A CA 1
ATOM 1999 C C . ALA A 1 259 ? -6.853 4.777 1.956 1.00 78.88 259 ALA A C 1
ATOM 2001 O O . ALA A 1 259 ? -6.064 4.029 1.373 1.00 78.88 259 ALA A O 1
ATOM 2002 N N . VAL A 1 260 ? -6.695 5.118 3.234 1.00 77.69 260 VAL A N 1
ATOM 2003 C CA . VAL A 1 260 ? -5.612 4.617 4.084 1.00 77.69 260 VAL A CA 1
ATOM 2004 C C . VAL A 1 260 ? -6.238 3.792 5.207 1.00 77.69 260 VAL A C 1
ATOM 2006 O O . VAL A 1 260 ? -7.152 4.292 5.866 1.00 77.69 260 VAL A O 1
ATOM 2009 N N . PRO A 1 261 ? -5.794 2.543 5.430 1.00 75.94 261 PRO A N 1
ATOM 2010 C CA . PRO A 1 261 ? -6.269 1.745 6.550 1.00 75.94 261 PRO A CA 1
ATOM 2011 C C . PRO A 1 261 ? -5.941 2.438 7.877 1.00 75.94 261 PRO A C 1
ATOM 2013 O O . PRO A 1 261 ? -4.777 2.588 8.245 1.00 75.94 261 PRO A O 1
ATOM 2016 N N . GLY A 1 262 ? -6.977 2.871 8.589 1.00 69.50 262 GLY A N 1
ATOM 2017 C CA . GLY A 1 262 ? -6.865 3.445 9.925 1.00 69.50 262 GLY A CA 1
ATOM 2018 C C . GLY A 1 262 ? -7.379 2.496 11.012 1.00 69.50 262 GLY A C 1
ATOM 2019 O O . GLY A 1 262 ? -7.786 1.368 10.727 1.00 69.50 262 GLY A O 1
ATOM 2020 N N . PRO A 1 263 ? -7.439 2.957 12.269 1.00 57.41 263 PRO A N 1
ATOM 2021 C CA . PRO A 1 263 ? -8.022 2.197 13.377 1.00 57.41 263 PRO A CA 1
ATOM 2022 C C . PRO A 1 263 ? -9.482 1.765 13.142 1.00 57.41 263 PRO A C 1
ATOM 2024 O O . PRO A 1 263 ? -9.916 0.748 13.684 1.00 57.41 263 PRO A O 1
ATOM 2027 N N . ASP A 1 264 ? -10.225 2.497 12.307 1.00 71.00 264 ASP A N 1
ATOM 2028 C CA . ASP A 1 264 ? -11.617 2.187 11.960 1.00 71.00 264 ASP A CA 1
ATOM 2029 C C . ASP A 1 264 ? -11.762 1.212 10.783 1.00 71.00 264 ASP A C 1
ATOM 2031 O O . ASP A 1 264 ? -12.880 0.787 10.487 1.00 71.00 264 ASP A O 1
ATOM 2035 N N . ALA A 1 265 ? -10.663 0.782 10.153 1.00 77.88 265 ALA A N 1
ATOM 2036 C CA . ALA A 1 265 ? -10.700 -0.047 8.947 1.00 77.88 265 ALA A CA 1
ATOM 2037 C C . ALA A 1 265 ? -11.572 -1.306 9.113 1.00 77.88 265 ALA A C 1
ATOM 2039 O O . ALA A 1 265 ? -12.285 -1.708 8.194 1.00 77.88 265 ALA A O 1
ATOM 2040 N N . ALA A 1 266 ? -11.578 -1.913 10.306 1.00 76.69 266 ALA A N 1
ATOM 2041 C CA . ALA A 1 266 ? -12.439 -3.055 10.607 1.00 76.69 266 ALA A CA 1
ATOM 2042 C C . ALA A 1 266 ? -13.936 -2.707 10.511 1.00 76.69 266 ALA A C 1
ATOM 2044 O O . ALA A 1 266 ? -14.715 -3.476 9.949 1.00 76.69 266 ALA A O 1
ATOM 2045 N N . ALA A 1 267 ? -14.347 -1.559 11.056 1.00 75.12 267 ALA A N 1
ATOM 2046 C CA . ALA A 1 267 ? -15.731 -1.094 11.009 1.00 75.12 267 ALA A CA 1
ATOM 2047 C C . ALA A 1 267 ? -16.142 -0.712 9.579 1.00 75.12 267 ALA A C 1
ATOM 2049 O O . ALA A 1 267 ? -17.240 -1.054 9.144 1.00 75.12 267 ALA A O 1
ATOM 2050 N N . GLU A 1 268 ? -15.242 -0.085 8.821 1.00 83.44 268 GLU A N 1
ATOM 2051 C CA . GLU A 1 268 ? -15.475 0.295 7.422 1.00 83.44 268 GLU A CA 1
ATOM 2052 C C . GLU A 1 268 ? -15.697 -0.932 6.530 1.00 83.44 268 GLU A C 1
ATOM 2054 O O . GLU A 1 268 ? -16.648 -0.980 5.749 1.00 83.44 268 GLU A O 1
ATOM 2059 N N . LEU A 1 269 ? -14.887 -1.979 6.708 1.00 89.44 269 LEU A N 1
ATOM 2060 C CA . LEU A 1 269 ? -15.066 -3.250 6.005 1.00 89.44 269 LEU A CA 1
ATOM 2061 C C . LEU A 1 269 ? -16.369 -3.955 6.423 1.00 89.44 269 LEU A C 1
ATOM 2063 O O . LEU A 1 269 ? -17.091 -4.473 5.568 1.00 89.44 269 LEU A O 1
ATOM 2067 N N . ARG A 1 270 ? -16.730 -3.938 7.712 1.00 86.62 270 ARG A N 1
ATOM 2068 C CA . ARG A 1 270 ? -18.011 -4.501 8.182 1.00 86.62 270 ARG A CA 1
ATOM 2069 C C . ARG A 1 270 ? -19.222 -3.765 7.610 1.00 86.62 270 ARG A C 1
ATOM 2071 O O . ARG A 1 270 ? -20.185 -4.422 7.219 1.00 86.62 270 ARG A O 1
ATOM 2078 N N . ALA A 1 271 ? -19.171 -2.437 7.492 1.00 86.56 271 ALA A N 1
ATOM 2079 C CA . ALA A 1 271 ? -20.242 -1.640 6.884 1.00 86.56 271 ALA A CA 1
ATOM 2080 C C . ALA A 1 271 ? -20.503 -2.038 5.418 1.00 86.56 271 ALA A C 1
ATOM 2082 O O . ALA A 1 271 ? -21.639 -2.005 4.946 1.00 86.56 271 ALA A O 1
ATOM 2083 N N . LEU A 1 272 ? -19.467 -2.512 4.721 1.00 87.88 272 LEU A N 1
ATOM 2084 C CA . LEU A 1 272 ? -19.547 -3.078 3.372 1.00 87.88 272 LEU A CA 1
ATOM 2085 C C . LEU A 1 272 ? -19.979 -4.557 3.344 1.00 87.88 272 LEU A C 1
ATOM 2087 O O . LEU A 1 272 ? -19.942 -5.191 2.288 1.00 87.88 272 LEU A O 1
ATOM 2091 N N . LYS A 1 273 ? -20.396 -5.117 4.488 1.00 90.88 273 LYS A N 1
ATOM 2092 C CA . LYS A 1 273 ? -20.770 -6.529 4.675 1.00 90.88 273 LYS A CA 1
ATOM 2093 C C . LYS A 1 273 ? -19.643 -7.499 4.297 1.00 90.88 273 LYS A C 1
ATOM 2095 O O . LYS A 1 273 ? -19.899 -8.622 3.853 1.00 90.88 273 LYS A O 1
ATOM 2100 N N . ILE A 1 274 ? -18.390 -7.070 4.457 1.00 91.19 274 ILE A N 1
ATOM 2101 C CA . ILE A 1 274 ? -17.230 -7.949 4.305 1.00 91.19 274 ILE A CA 1
ATOM 2102 C C . ILE A 1 274 ? -17.210 -8.932 5.486 1.00 91.19 274 ILE A C 1
ATOM 2104 O O . ILE A 1 274 ? -17.410 -8.499 6.623 1.00 91.19 274 ILE A O 1
ATOM 2108 N N . PRO A 1 275 ? -16.978 -10.242 5.253 1.00 91.00 275 PRO A N 1
ATOM 2109 C CA . PRO A 1 275 ? -16.890 -11.230 6.327 1.00 91.00 275 PRO A CA 1
ATOM 2110 C C . PRO A 1 275 ? -15.885 -10.819 7.403 1.00 91.00 275 PRO A C 1
ATOM 2112 O O . PRO A 1 275 ? -14.806 -10.314 7.077 1.00 91.00 275 PRO A O 1
ATOM 2115 N N . VAL A 1 276 ? -16.220 -11.060 8.672 1.00 87.44 276 VAL A N 1
ATOM 2116 C CA . VAL A 1 276 ? -15.416 -10.598 9.814 1.00 87.44 276 VAL A CA 1
ATOM 2117 C C . VAL A 1 276 ? -13.991 -11.148 9.772 1.00 87.44 276 VAL A C 1
ATOM 2119 O O . VAL A 1 276 ? -13.044 -10.437 10.095 1.00 87.44 276 VAL A O 1
ATOM 2122 N N . GLU A 1 277 ? -13.812 -12.375 9.290 1.00 91.44 277 GLU A N 1
ATOM 2123 C CA . GLU A 1 277 ? -12.511 -13.019 9.152 1.00 91.44 277 GLU A CA 1
ATOM 2124 C C . GLU A 1 277 ? -11.674 -12.393 8.032 1.00 91.44 277 GLU A C 1
ATOM 2126 O O . GLU A 1 277 ? -10.466 -12.222 8.191 1.00 91.44 277 GLU A O 1
ATOM 2131 N N . LEU A 1 278 ? -12.306 -12.005 6.916 1.00 94.62 278 LEU A N 1
ATOM 2132 C CA . LEU A 1 278 ? -11.626 -11.290 5.834 1.00 94.62 278 LEU A CA 1
ATOM 2133 C C . LEU A 1 278 ? -11.250 -9.875 6.280 1.00 94.62 278 LEU A C 1
ATOM 2135 O O . LEU A 1 278 ? -10.128 -9.436 6.041 1.00 94.62 278 LEU A O 1
ATOM 2139 N N . ALA A 1 279 ? -12.150 -9.185 6.982 1.00 93.25 279 ALA A N 1
ATOM 2140 C CA . ALA A 1 279 ? -11.853 -7.881 7.561 1.00 93.25 279 ALA A CA 1
ATOM 2141 C C . ALA A 1 279 ? -10.681 -7.964 8.553 1.00 93.25 279 ALA A C 1
ATOM 2143 O O . ALA A 1 279 ? -9.749 -7.165 8.476 1.00 93.25 279 ALA A O 1
ATOM 2144 N N . ALA A 1 280 ? -10.671 -8.975 9.426 1.00 88.44 280 ALA A N 1
ATOM 2145 C CA . ALA A 1 280 ? -9.579 -9.212 10.364 1.00 88.44 280 ALA A CA 1
ATOM 2146 C C . ALA A 1 280 ? -8.252 -9.534 9.657 1.00 88.44 280 ALA A C 1
ATOM 2148 O O . ALA A 1 280 ? -7.208 -9.048 10.091 1.00 88.44 280 ALA A O 1
ATOM 2149 N N . LEU A 1 281 ? -8.269 -10.313 8.568 1.00 96.38 281 LEU A N 1
ATOM 2150 C CA . LEU A 1 281 ? -7.074 -10.582 7.762 1.00 96.38 281 LEU A CA 1
ATOM 2151 C C . LEU A 1 281 ? -6.503 -9.290 7.167 1.00 96.38 281 LEU A C 1
ATOM 2153 O O . LEU A 1 281 ? -5.309 -9.033 7.321 1.00 96.38 281 LEU A O 1
ATOM 2157 N N . ILE A 1 282 ? -7.346 -8.459 6.547 1.00 96.19 282 ILE A N 1
ATOM 2158 C CA . ILE A 1 282 ? -6.941 -7.175 5.954 1.00 96.19 282 ILE A CA 1
ATOM 2159 C C . ILE A 1 282 ? -6.335 -6.260 7.026 1.00 96.19 282 ILE A C 1
ATOM 2161 O O . ILE A 1 282 ? -5.210 -5.791 6.870 1.00 96.19 282 ILE A O 1
ATOM 2165 N N . VAL A 1 283 ? -7.028 -6.077 8.154 1.00 87.19 283 VAL A N 1
ATOM 2166 C CA . VAL A 1 283 ? -6.579 -5.207 9.256 1.00 87.19 283 VAL A CA 1
ATOM 2167 C C . VAL A 1 283 ? -5.281 -5.711 9.891 1.00 87.19 283 VAL A C 1
ATOM 2169 O O . VAL A 1 283 ? -4.382 -4.921 10.164 1.00 87.19 283 VAL A O 1
ATOM 2172 N N . ARG A 1 284 ? -5.130 -7.026 10.091 1.00 88.00 284 ARG A N 1
ATOM 2173 C CA . ARG A 1 284 ? -3.874 -7.599 10.605 1.00 88.00 284 ARG A CA 1
ATOM 2174 C C . ARG A 1 284 ? -2.713 -7.456 9.630 1.00 88.00 284 ARG A C 1
ATOM 2176 O O . ARG A 1 284 ? -1.576 -7.368 10.077 1.00 88.00 284 ARG A O 1
ATOM 2183 N N . SER A 1 285 ? -2.979 -7.453 8.326 1.00 95.44 285 SER A N 1
ATOM 2184 C CA . SER A 1 285 ? -1.934 -7.322 7.302 1.00 95.44 285 SER A CA 1
ATOM 2185 C C . SER A 1 285 ? -1.251 -5.958 7.363 1.00 95.44 285 SER A C 1
ATOM 2187 O O . SER A 1 285 ? -0.063 -5.866 7.096 1.00 95.44 285 SER A O 1
ATOM 2189 N N . VAL A 1 286 ? -1.972 -4.924 7.799 1.00 87.62 286 VAL A N 1
ATOM 2190 C CA . VAL A 1 286 ? -1.465 -3.548 7.933 1.00 87.62 286 VAL A CA 1
ATOM 2191 C C . VAL A 1 286 ? -1.065 -3.193 9.368 1.00 87.62 286 VAL A C 1
ATOM 2193 O O . VAL A 1 286 ? -0.948 -2.019 9.722 1.00 87.62 286 VAL A O 1
ATOM 2196 N N . ALA A 1 287 ? -0.869 -4.205 10.221 1.00 77.88 287 ALA A N 1
ATOM 2197 C CA . ALA A 1 287 ? -0.437 -3.996 11.593 1.00 77.88 287 ALA A CA 1
ATOM 2198 C C . ALA A 1 287 ? 0.918 -3.279 11.638 1.00 77.88 287 ALA A C 1
ATOM 2200 O O . ALA A 1 287 ? 1.825 -3.581 10.862 1.00 77.88 287 ALA A O 1
ATOM 2201 N N . PHE A 1 288 ? 1.048 -2.350 12.584 1.00 68.75 288 PHE A N 1
ATOM 2202 C CA . PHE A 1 288 ? 2.282 -1.606 12.815 1.00 68.75 288 PHE A CA 1
ATOM 2203 C C . PHE A 1 288 ? 3.467 -2.541 13.086 1.00 68.75 288 PHE A C 1
ATOM 2205 O O . PHE A 1 288 ? 4.450 -2.530 12.352 1.00 68.75 288 PHE A O 1
ATOM 2212 N N . ASP A 1 289 ? 3.308 -3.393 14.098 1.00 71.62 289 ASP A N 1
ATOM 2213 C CA . ASP A 1 289 ? 4.237 -4.461 14.451 1.00 71.62 289 ASP A CA 1
ATOM 2214 C C . ASP A 1 289 ? 4.220 -5.553 13.360 1.00 71.62 289 ASP A C 1
ATOM 2216 O O . ASP A 1 289 ? 3.182 -6.216 13.191 1.00 71.62 289 ASP A O 1
ATOM 2220 N N . PRO A 1 290 ? 5.330 -5.756 12.619 1.00 78.69 290 PRO A N 1
ATOM 2221 C CA . PRO A 1 290 ? 5.393 -6.727 11.531 1.00 78.69 290 PRO A CA 1
ATOM 2222 C C . PRO A 1 290 ? 5.053 -8.144 11.988 1.00 78.69 290 PRO A C 1
ATOM 2224 O O . PRO A 1 290 ? 4.417 -8.886 11.237 1.00 78.69 290 PRO A O 1
ATOM 2227 N N . GLU A 1 291 ? 5.385 -8.512 13.228 1.00 82.50 291 GLU A N 1
ATOM 2228 C CA . GLU A 1 291 ? 5.160 -9.862 13.752 1.00 82.50 291 GLU A CA 1
ATOM 2229 C C . GLU A 1 291 ? 3.677 -10.202 13.922 1.00 82.50 291 GLU A C 1
ATOM 2231 O O . GLU A 1 291 ? 3.289 -11.372 13.899 1.00 82.50 291 GLU A O 1
ATOM 2236 N N . ARG A 1 292 ? 2.806 -9.189 13.992 1.00 81.69 292 ARG A N 1
ATOM 2237 C CA . ARG A 1 292 ? 1.349 -9.384 14.034 1.00 81.69 292 ARG A CA 1
ATOM 2238 C C . ARG A 1 292 ? 0.738 -9.667 12.667 1.00 81.69 292 ARG A C 1
ATOM 2240 O O . ARG A 1 292 ? -0.395 -10.170 12.614 1.00 81.69 292 ARG A O 1
ATOM 2247 N N . ARG A 1 293 ? 1.449 -9.356 11.580 1.00 95.44 293 ARG A N 1
ATOM 2248 C CA . ARG A 1 293 ? 1.018 -9.633 10.203 1.00 95.44 293 ARG A CA 1
ATOM 2249 C C . ARG A 1 293 ? 1.115 -11.138 9.918 1.00 95.44 293 ARG A C 1
ATOM 2251 O O . ARG A 1 293 ? 1.810 -11.859 10.638 1.00 95.44 293 ARG A O 1
ATOM 2258 N N . PRO A 1 294 ? 0.429 -11.661 8.892 1.00 97.94 294 PRO A N 1
ATOM 2259 C CA . PRO A 1 294 ? 0.823 -12.932 8.288 1.00 97.94 294 PRO A CA 1
ATOM 2260 C C . PRO A 1 294 ? 2.319 -12.925 7.940 1.00 97.94 294 PRO A C 1
ATOM 2262 O O . PRO A 1 294 ? 2.847 -11.894 7.522 1.00 97.94 294 PRO A O 1
ATOM 2265 N N . LYS A 1 295 ? 3.000 -14.050 8.157 1.00 97.19 295 LYS A N 1
ATOM 2266 C CA . LYS A 1 295 ? 4.458 -14.159 8.014 1.00 97.19 295 LYS A CA 1
ATOM 2267 C C . LYS A 1 295 ? 4.935 -13.970 6.574 1.00 97.19 295 LYS A C 1
ATOM 2269 O O . LYS A 1 295 ? 6.040 -13.495 6.356 1.00 97.19 295 LYS A O 1
ATOM 2274 N N . ASP A 1 296 ? 4.103 -14.344 5.606 1.00 98.38 296 ASP A N 1
ATOM 2275 C CA . ASP A 1 296 ? 4.356 -14.252 4.173 1.00 98.38 296 ASP A CA 1
ATOM 2276 C C . ASP A 1 296 ? 3.027 -14.329 3.388 1.00 98.38 296 ASP A C 1
ATOM 2278 O O . ASP A 1 296 ? 1.939 -14.467 3.961 1.00 98.38 296 ASP A O 1
ATOM 2282 N N . ALA A 1 297 ? 3.111 -14.239 2.058 1.00 98.31 297 ALA A N 1
ATOM 2283 C CA . ALA A 1 297 ? 1.964 -14.329 1.167 1.00 98.31 297 ALA A CA 1
ATOM 2284 C C . ALA A 1 297 ? 1.346 -15.740 1.116 1.00 98.31 297 ALA A C 1
ATOM 2286 O O . ALA A 1 297 ? 0.152 -15.848 0.854 1.00 98.31 297 ALA A O 1
ATOM 2287 N N . THR A 1 298 ? 2.100 -16.798 1.450 1.00 98.31 298 THR A N 1
ATOM 2288 C CA . THR A 1 298 ? 1.574 -18.173 1.545 1.00 98.31 298 THR A CA 1
ATOM 2289 C C . THR A 1 298 ? 0.575 -18.280 2.697 1.00 98.31 298 THR A C 1
ATOM 2291 O O . THR A 1 298 ? -0.532 -18.793 2.535 1.00 98.31 298 THR A O 1
ATOM 2294 N N . GLU A 1 299 ? 0.930 -17.755 3.876 1.00 98.31 299 GLU A N 1
ATOM 2295 C CA . GLU A 1 299 ? 0.011 -17.704 5.017 1.00 98.31 299 GLU A CA 1
ATOM 2296 C C . GLU A 1 299 ? -1.202 -16.815 4.709 1.00 98.31 299 GLU A C 1
ATOM 2298 O O . GLU A 1 299 ? -2.332 -17.148 5.083 1.00 98.31 299 GLU A O 1
ATOM 2303 N N . TRP A 1 300 ? -0.981 -15.686 4.032 1.00 98.25 300 TRP A N 1
ATOM 2304 C CA . TRP A 1 300 ? -2.055 -14.773 3.657 1.00 98.25 300 TRP A CA 1
ATOM 2305 C C . TRP A 1 300 ? -3.064 -15.434 2.704 1.00 98.25 300 TRP A C 1
ATOM 2307 O O . TRP A 1 300 ? -4.268 -15.405 2.973 1.00 98.25 300 TRP A O 1
ATOM 2317 N N . GLU A 1 301 ? -2.583 -16.085 1.640 1.00 97.56 301 GLU A N 1
ATOM 2318 C CA . GLU A 1 301 ? -3.394 -16.824 0.664 1.00 97.56 301 GLU A CA 1
ATOM 2319 C C . GLU A 1 301 ? -4.202 -17.938 1.340 1.00 97.56 301 GLU A C 1
ATOM 2321 O O . GLU A 1 301 ? -5.420 -18.012 1.163 1.00 97.56 301 GLU A O 1
ATOM 2326 N N . ALA A 1 302 ? -3.561 -18.753 2.185 1.00 96.38 302 ALA A N 1
ATOM 2327 C CA . ALA A 1 302 ? -4.229 -19.835 2.904 1.00 96.38 302 ALA A CA 1
ATOM 2328 C C . ALA A 1 302 ? -5.366 -19.320 3.805 1.00 96.38 302 ALA A C 1
ATOM 2330 O O . ALA A 1 302 ? -6.454 -19.904 3.847 1.00 96.38 302 ALA A O 1
ATOM 2331 N N . LYS A 1 303 ? -5.152 -18.194 4.503 1.00 96.69 303 LYS A N 1
ATOM 2332 C CA . LYS A 1 303 ? -6.201 -17.560 5.315 1.00 96.69 303 LYS A CA 1
ATOM 2333 C C . LYS A 1 303 ? -7.332 -17.020 4.449 1.00 96.69 303 LYS A C 1
ATOM 2335 O O . LYS A 1 303 ? -8.488 -17.220 4.814 1.00 96.69 303 LYS A O 1
ATOM 2340 N N . LEU A 1 304 ? -7.035 -16.381 3.316 1.00 95.56 304 LEU A N 1
ATOM 2341 C CA . LEU A 1 304 ? -8.070 -15.926 2.388 1.00 95.56 304 LEU A CA 1
ATOM 2342 C C . LEU A 1 304 ? -8.908 -17.111 1.886 1.00 95.56 304 LEU A C 1
ATOM 2344 O O . LEU A 1 304 ? -10.135 -17.069 1.980 1.00 95.56 304 LEU A O 1
ATOM 2348 N N . ALA A 1 305 ? -8.264 -18.183 1.420 1.00 93.38 305 ALA A N 1
ATOM 2349 C CA . ALA A 1 305 ? -8.936 -19.384 0.930 1.00 93.38 305 ALA A CA 1
ATOM 2350 C C . ALA A 1 305 ? -9.858 -20.008 1.993 1.00 93.38 305 ALA A C 1
ATOM 2352 O O . ALA A 1 305 ? -11.012 -20.328 1.698 1.00 93.38 305 ALA A O 1
ATOM 2353 N N . ALA A 1 306 ? -9.403 -20.093 3.247 1.00 92.12 306 ALA A N 1
ATOM 2354 C CA . ALA A 1 306 ? -10.211 -20.599 4.356 1.00 92.12 306 ALA A CA 1
ATOM 2355 C C . ALA A 1 306 ? -11.483 -19.763 4.600 1.00 92.12 306 ALA A C 1
ATOM 2357 O O . ALA A 1 306 ? -12.544 -20.319 4.892 1.00 92.12 306 ALA A O 1
ATOM 2358 N N . VAL A 1 307 ? -11.412 -18.435 4.448 1.00 89.00 307 VAL A N 1
ATOM 2359 C CA . VAL A 1 307 ? -12.595 -17.564 4.565 1.00 89.00 307 VAL A CA 1
ATOM 2360 C C . VAL A 1 307 ? -13.585 -17.810 3.425 1.00 89.00 307 VAL A C 1
ATOM 2362 O O . VAL A 1 307 ? -14.796 -17.831 3.650 1.00 89.00 307 VAL A O 1
ATOM 2365 N N . LEU A 1 308 ? -13.091 -18.036 2.207 1.00 84.38 308 LEU A N 1
ATOM 2366 C CA . LEU A 1 308 ? -13.943 -18.297 1.044 1.00 84.38 308 LEU A CA 1
ATOM 2367 C C . LEU A 1 308 ? -14.650 -19.654 1.137 1.00 84.38 308 LEU A C 1
ATOM 2369 O O . LEU A 1 308 ? -15.837 -19.733 0.827 1.00 84.38 308 LEU A O 1
ATOM 2373 N N . GLN A 1 309 ? -13.969 -20.688 1.636 1.00 80.88 309 GLN A N 1
ATOM 2374 C CA . GLN A 1 309 ? -14.543 -22.030 1.795 1.00 80.88 309 GLN A CA 1
ATOM 2375 C C . GLN A 1 309 ? -15.646 -22.092 2.862 1.00 80.88 309 GLN A C 1
ATOM 2377 O O . GLN A 1 309 ? -16.660 -22.763 2.659 1.00 80.88 309 GLN A O 1
ATOM 2382 N N . LYS A 1 310 ? -15.514 -21.352 3.973 1.00 69.12 310 LYS A N 1
ATOM 2383 C CA . LYS A 1 310 ? -16.557 -21.282 5.017 1.00 69.12 310 LYS A CA 1
ATOM 2384 C C . LYS A 1 310 ? -17.874 -20.689 4.508 1.00 69.12 310 LYS A C 1
ATOM 2386 O O . LYS A 1 310 ? -18.943 -21.056 4.989 1.00 69.12 310 LYS A O 1
ATOM 2391 N N . LYS A 1 311 ? -17.816 -19.823 3.493 1.00 56.06 311 LYS A N 1
ATOM 2392 C CA . LYS A 1 311 ? -18.997 -19.204 2.875 1.00 56.06 311 LYS A CA 1
ATOM 2393 C C . LYS A 1 311 ? -19.827 -20.193 2.043 1.00 56.06 311 LYS A C 1
ATOM 2395 O O . LYS A 1 311 ? -21.019 -19.976 1.864 1.00 56.06 311 LYS A O 1
ATOM 2400 N N . THR A 1 312 ? -19.215 -21.280 1.574 1.00 45.12 312 THR A N 1
ATOM 2401 C CA . THR A 1 312 ? -19.881 -22.355 0.816 1.00 45.12 312 THR A CA 1
ATOM 2402 C C . THR A 1 312 ? -20.639 -23.358 1.692 1.00 45.12 312 THR A C 1
ATOM 2404 O O . THR A 1 312 ? -21.460 -24.096 1.161 1.00 45.12 312 THR A O 1
ATOM 2407 N N . VAL A 1 313 ? -20.405 -23.386 3.012 1.00 40.59 313 VAL A N 1
ATOM 2408 C CA . VAL A 1 313 ? -20.956 -24.423 3.916 1.00 40.59 313 VAL A CA 1
ATOM 2409 C C . VAL A 1 313 ? -22.039 -23.887 4.874 1.00 40.59 313 VAL A C 1
ATOM 2411 O O . VAL A 1 313 ? -22.730 -24.666 5.521 1.00 40.59 313 VAL A O 1
ATOM 2414 N N . ALA A 1 314 ? -22.266 -22.572 4.956 1.00 34.22 314 ALA A N 1
ATOM 2415 C CA . ALA A 1 314 ? -23.188 -21.997 5.942 1.00 34.22 314 ALA A CA 1
ATOM 2416 C C . ALA A 1 314 ? -24.623 -21.762 5.402 1.00 34.22 314 ALA A C 1
ATOM 2418 O O . ALA A 1 314 ? -24.901 -20.738 4.778 1.00 34.22 314 ALA A O 1
ATOM 2419 N N . HIS A 1 315 ? -25.546 -22.686 5.707 1.00 29.34 315 HIS A N 1
ATOM 2420 C CA . HIS A 1 315 ? -26.973 -22.407 5.981 1.00 29.34 315 HIS A CA 1
ATOM 2421 C C . HIS A 1 315 ? -27.208 -22.468 7.508 1.00 29.34 315 HIS A C 1
ATOM 2423 O O . HIS A 1 315 ? -26.379 -23.037 8.220 1.00 29.34 315 HIS A O 1
ATOM 2429 N N . PRO A 1 316 ? -28.260 -21.825 8.050 1.00 33.00 316 PRO A N 1
ATOM 2430 C CA . PRO A 1 316 ? -28.213 -21.235 9.381 1.00 33.00 316 PRO A CA 1
ATOM 2431 C C . PRO A 1 316 ? -28.439 -22.269 10.484 1.00 33.00 316 PRO A C 1
ATOM 2433 O O . PRO A 1 316 ? -29.509 -22.864 10.581 1.00 33.00 316 PRO A O 1
ATOM 2436 N N . SER A 1 317 ? -27.467 -22.408 11.383 1.00 27.83 317 SER A N 1
ATOM 2437 C CA . SER A 1 317 ? -27.694 -23.003 12.696 1.00 27.83 317 SER A CA 1
ATOM 2438 C C . SER A 1 317 ? -27.354 -21.987 13.778 1.00 27.83 317 SER A C 1
ATOM 2440 O O . SER A 1 317 ? -26.202 -21.608 13.979 1.00 27.83 317 SER A O 1
ATOM 2442 N N . THR A 1 318 ? -28.417 -21.555 14.445 1.00 35.78 318 THR A N 1
ATOM 2443 C CA . THR A 1 318 ? -28.477 -20.982 15.790 1.00 35.78 318 THR A CA 1
ATOM 2444 C C . THR A 1 318 ? -27.331 -21.420 16.697 1.00 35.78 318 THR A C 1
ATOM 2446 O O . THR A 1 318 ? -27.163 -22.621 16.905 1.00 35.78 318 THR A O 1
ATOM 2449 N N . GLN A 1 319 ? -26.648 -20.475 17.349 1.00 26.81 319 GLN A N 1
ATOM 2450 C CA . GLN A 1 319 ? -25.983 -20.780 18.613 1.00 26.81 319 GLN A CA 1
ATOM 2451 C C . GLN A 1 319 ? -25.935 -19.597 19.584 1.00 26.81 319 GLN A C 1
ATOM 2453 O O . GLN A 1 319 ? -25.859 -18.430 19.209 1.00 26.81 319 GLN A O 1
ATOM 2458 N N . LYS A 1 320 ? -26.086 -20.004 20.844 1.00 25.12 320 LYS A N 1
ATOM 2459 C CA . LYS A 1 320 ? -26.305 -19.272 22.091 1.00 25.12 320 LYS A CA 1
ATOM 2460 C C . LYS A 1 320 ? -25.087 -18.446 22.545 1.00 25.12 320 LYS A C 1
ATOM 2462 O O . LYS A 1 320 ? -23.973 -18.734 22.119 1.00 25.12 320 LYS A O 1
ATOM 2467 N N . PRO A 1 321 ? -25.295 -17.480 23.457 1.00 26.62 321 PRO A N 1
ATOM 2468 C CA . PRO A 1 321 ? -24.236 -16.654 24.027 1.00 26.62 321 PRO A CA 1
ATOM 2469 C C . PRO A 1 321 ? -23.573 -17.312 25.249 1.00 26.62 321 PRO A C 1
ATOM 2471 O O . PRO A 1 321 ? -24.254 -17.933 26.064 1.00 26.62 321 PRO A O 1
ATOM 2474 N N . GLY A 1 322 ? -22.263 -17.102 25.404 1.00 26.14 322 GLY A N 1
ATOM 2475 C CA . GLY A 1 322 ? -21.536 -17.370 26.646 1.00 26.14 322 GLY A CA 1
ATOM 2476 C C . GLY A 1 322 ? -20.018 -17.333 26.471 1.00 26.14 322 GLY A C 1
ATOM 2477 O O . GLY A 1 322 ? -19.453 -18.270 25.926 1.00 26.14 322 GLY A O 1
ATOM 2478 N N . GLU A 1 323 ? -19.386 -16.229 26.880 1.00 25.66 323 GLU A N 1
ATOM 2479 C CA . GLU A 1 323 ? -18.383 -16.164 27.966 1.00 25.66 323 GLU A CA 1
ATOM 2480 C C . GLU A 1 323 ? -17.546 -14.879 27.854 1.00 25.66 323 GLU A C 1
ATOM 2482 O O . GLU A 1 323 ? -16.752 -14.666 26.937 1.00 25.66 323 GLU A O 1
ATOM 2487 N N . SER A 1 324 ? -17.802 -13.987 28.808 1.00 26.61 324 SER A N 1
ATOM 2488 C CA . SER A 1 324 ? -17.143 -12.709 29.043 1.00 26.61 324 SER A CA 1
ATOM 2489 C C . SER A 1 324 ? -15.756 -12.917 29.646 1.00 26.61 324 SER A C 1
ATOM 2491 O O . SER A 1 324 ? -15.599 -13.665 30.607 1.00 26.61 324 SER A O 1
ATOM 2493 N N . ARG A 1 325 ? -14.754 -12.210 29.115 1.00 29.12 325 ARG A N 1
ATOM 2494 C CA . ARG A 1 325 ? -13.509 -11.930 29.837 1.00 29.12 325 ARG A CA 1
ATOM 2495 C C . ARG A 1 325 ? -13.645 -10.565 30.493 1.00 29.12 325 ARG A C 1
ATOM 2497 O O . ARG A 1 325 ? -13.909 -9.584 29.799 1.00 29.12 325 ARG A O 1
ATOM 2504 N N . ASP A 1 326 ? -13.494 -10.565 31.809 1.00 24.47 326 ASP A N 1
ATOM 2505 C CA . ASP A 1 326 ? -13.568 -9.403 32.683 1.00 24.47 326 ASP A CA 1
ATOM 2506 C C . ASP A 1 326 ? -12.506 -8.358 32.321 1.00 24.47 326 ASP A C 1
ATOM 2508 O O . ASP A 1 326 ? -11.312 -8.655 32.262 1.00 24.47 326 ASP A O 1
ATOM 2512 N N . ASP A 1 327 ? -12.964 -7.129 32.105 1.00 26.83 327 ASP A N 1
ATOM 2513 C CA . ASP A 1 327 ? -12.161 -5.908 32.105 1.00 26.83 327 ASP A CA 1
ATOM 2514 C C . ASP A 1 327 ? -12.843 -4.975 33.127 1.00 26.83 327 ASP A C 1
ATOM 2516 O O . ASP A 1 327 ? -14.076 -4.864 33.101 1.00 26.83 327 ASP A O 1
ATOM 2520 N N . PRO A 1 328 ? -12.116 -4.369 34.082 1.00 26.75 328 PRO A N 1
ATOM 2521 C CA . PRO A 1 328 ? -12.734 -3.713 35.225 1.00 26.75 328 PRO A CA 1
ATOM 2522 C C . PRO A 1 328 ? -13.476 -2.446 34.789 1.00 26.75 328 PRO A C 1
ATOM 2524 O O . PRO A 1 328 ? -12.902 -1.511 34.230 1.00 26.75 328 PRO A O 1
ATOM 2527 N N . THR A 1 329 ? -14.780 -2.418 35.056 1.00 28.84 329 THR A N 1
ATOM 2528 C CA . THR A 1 329 ? -15.644 -1.250 34.894 1.00 28.84 329 THR A CA 1
ATOM 2529 C C . THR A 1 329 ? -15.309 -0.201 35.957 1.00 28.84 329 THR A C 1
ATOM 2531 O O . THR A 1 329 ? -15.709 -0.346 37.109 1.00 28.84 329 THR A O 1
ATOM 2534 N N . GLU A 1 330 ? -14.592 0.861 35.582 1.00 32.91 330 GLU A N 1
ATOM 2535 C CA . GLU A 1 330 ? -14.573 2.118 36.347 1.00 32.91 330 GLU A CA 1
ATOM 2536 C C . GLU A 1 330 ? -15.736 3.010 35.880 1.00 32.91 330 GLU A C 1
ATOM 2538 O O . GLU A 1 330 ? -15.906 3.241 34.679 1.00 32.91 330 GLU A O 1
ATOM 2543 N N . GLU A 1 331 ? -16.540 3.488 36.835 1.00 30.42 331 GLU A N 1
ATOM 2544 C CA . GLU A 1 331 ? -17.716 4.342 36.627 1.00 30.42 331 GLU A CA 1
ATOM 2545 C C . GLU A 1 331 ? -17.389 5.584 35.780 1.00 30.42 331 GLU A C 1
ATOM 2547 O O . GLU A 1 331 ? -16.494 6.378 36.080 1.00 30.42 331 GLU A O 1
ATOM 2552 N N . LEU A 1 332 ? -18.137 5.746 34.686 1.00 39.84 332 LEU A N 1
ATOM 2553 C CA . LEU A 1 332 ? -18.151 6.954 33.873 1.00 39.84 332 LEU A CA 1
ATOM 2554 C C . LEU A 1 332 ? -19.157 7.923 34.493 1.00 39.84 332 LEU A C 1
ATOM 2556 O O . LEU A 1 332 ? -20.354 7.650 34.495 1.00 39.84 332 LEU A O 1
ATOM 2560 N N . ASP A 1 333 ? -18.668 9.054 34.989 1.00 32.41 333 ASP A N 1
ATOM 2561 C CA . ASP A 1 333 ? -19.499 10.125 35.536 1.00 32.41 333 ASP A CA 1
ATOM 2562 C C . ASP A 1 333 ? -20.186 10.875 34.375 1.00 32.41 333 ASP A C 1
ATOM 2564 O O . ASP A 1 333 ? -19.654 11.821 33.786 1.00 32.41 333 ASP A O 1
ATOM 2568 N N . VAL A 1 334 ? -21.344 10.362 33.956 1.00 41.59 334 VAL A N 1
ATOM 2569 C CA . VAL A 1 334 ? -22.246 10.987 32.979 1.00 41.59 334 VAL A CA 1
ATOM 2570 C C . VAL A 1 334 ? -23.474 11.469 33.758 1.00 41.59 334 VAL A C 1
ATOM 2572 O O . VAL A 1 334 ? -23.976 10.700 34.578 1.00 41.59 334 VAL A O 1
ATOM 2575 N N . PRO A 1 335 ? -23.986 12.700 33.547 1.00 36.00 335 PRO A N 1
ATOM 2576 C CA . PRO A 1 335 ? -25.127 13.200 34.309 1.00 36.00 335 PRO A CA 1
ATOM 2577 C C . PRO A 1 335 ? -26.311 12.234 34.225 1.00 36.00 335 PRO A C 1
ATOM 2579 O O . PRO A 1 335 ? -26.792 11.915 33.137 1.00 36.00 335 PRO A O 1
ATOM 2582 N N . ASN A 1 336 ? -26.737 11.760 35.393 1.00 31.48 336 ASN A N 1
ATOM 2583 C CA . ASN A 1 336 ? -27.778 10.761 35.562 1.00 31.48 336 ASN A CA 1
ATOM 2584 C C . ASN A 1 336 ? -29.119 11.318 35.053 1.00 31.48 336 ASN A C 1
ATOM 2586 O O . ASN A 1 336 ? -29.610 12.320 35.574 1.00 31.48 336 ASN A O 1
ATOM 2590 N N . ALA A 1 337 ? -29.710 10.678 34.045 1.00 34.59 337 ALA A N 1
ATOM 2591 C CA . ALA A 1 337 ? -31.096 10.901 33.652 1.00 34.59 337 ALA A CA 1
ATOM 2592 C C . ALA A 1 337 ? -31.851 9.588 33.864 1.00 34.59 337 ALA A C 1
ATOM 2594 O O . ALA A 1 337 ? -31.662 8.617 33.133 1.00 34.59 337 ALA A O 1
ATOM 2595 N N . SER A 1 338 ? -32.664 9.561 34.915 1.00 33.09 338 SER A N 1
ATOM 2596 C CA . SER A 1 338 ? -33.611 8.492 35.196 1.00 33.09 338 SER A CA 1
ATOM 2597 C C . SER A 1 338 ? -34.711 8.436 34.130 1.00 33.09 338 SER A C 1
ATOM 2599 O O . SER A 1 338 ? -35.268 9.465 33.753 1.00 33.09 338 SER A O 1
ATOM 2601 N N . ASP A 1 339 ? -35.043 7.199 33.763 1.00 33.19 339 ASP A N 1
ATOM 2602 C CA . ASP A 1 339 ? -36.253 6.698 33.105 1.00 33.19 339 ASP A CA 1
ATOM 2603 C C . ASP A 1 339 ? -36.449 6.779 31.573 1.00 33.19 339 ASP A C 1
ATOM 2605 O O . ASP A 1 339 ? -36.712 7.808 30.960 1.00 33.19 339 ASP A O 1
ATOM 2609 N N . SER A 1 340 ? -36.537 5.558 31.022 1.00 34.41 340 SER A N 1
ATOM 2610 C CA . SER A 1 340 ? -37.358 5.084 29.895 1.00 34.41 340 SER A CA 1
ATOM 2611 C C . SER A 1 340 ? -36.974 5.441 28.445 1.00 34.41 340 SER A C 1
ATOM 2613 O O . SER A 1 340 ? -37.179 6.534 27.937 1.00 34.41 340 SER A O 1
ATOM 2615 N N . SER A 1 341 ? -36.494 4.401 27.746 1.00 39.94 341 SER A N 1
ATOM 2616 C CA . SER A 1 341 ? -36.784 4.058 26.341 1.00 39.94 341 SER A CA 1
ATOM 2617 C C . SER A 1 341 ? -36.986 5.210 25.346 1.00 39.94 341 SER A C 1
ATOM 2619 O O . SER A 1 341 ? -38.105 5.552 24.972 1.00 39.94 341 SER A O 1
ATOM 2621 N N . GLY A 1 342 ? -35.873 5.703 24.813 1.00 41.62 342 GLY A N 1
ATOM 2622 C CA . GLY A 1 342 ? -35.824 6.570 23.641 1.00 41.62 342 GLY A CA 1
ATOM 2623 C C . GLY A 1 342 ? -34.507 7.323 23.654 1.00 41.62 342 GLY A C 1
ATOM 2624 O O . GLY A 1 342 ? -34.254 8.092 24.570 1.00 41.62 342 GLY A O 1
ATOM 2625 N N . SER A 1 343 ? -33.627 7.081 22.683 1.00 47.31 343 SER A N 1
ATOM 2626 C CA . SER A 1 343 ? -32.426 7.905 22.533 1.00 47.31 343 SER A CA 1
ATOM 2627 C C . SER A 1 343 ? -32.895 9.285 22.062 1.00 47.31 343 SER A C 1
ATOM 2629 O O . SER A 1 343 ? -33.227 9.466 20.891 1.00 47.31 343 SER A O 1
ATOM 2631 N N . ILE A 1 344 ? -33.059 10.218 23.002 1.00 57.69 344 ILE A N 1
ATOM 2632 C CA . ILE A 1 344 ? -33.506 11.579 22.709 1.00 57.69 344 ILE A CA 1
ATOM 2633 C C . ILE A 1 344 ? -32.318 12.304 22.078 1.00 57.69 344 ILE A C 1
ATOM 2635 O O . ILE A 1 344 ? -31.234 12.366 22.660 1.00 57.69 344 ILE A O 1
ATOM 2639 N N . VAL A 1 345 ? -32.509 12.842 20.873 1.00 61.88 345 VAL A N 1
ATOM 2640 C CA . VAL A 1 345 ? -31.533 13.751 20.262 1.00 61.88 345 VAL A CA 1
ATOM 2641 C C . VAL A 1 345 ? -31.534 15.030 21.089 1.00 61.88 345 VAL A C 1
ATOM 2643 O O . VAL A 1 345 ? -32.535 15.740 21.124 1.00 61.88 345 VAL A O 1
ATOM 2646 N N . THR A 1 346 ? -30.431 15.315 21.772 1.00 68.31 346 THR A N 1
ATOM 2647 C CA . THR A 1 346 ? -30.329 16.459 22.689 1.00 68.31 346 THR A CA 1
ATOM 2648 C C . THR A 1 346 ? -29.497 17.600 22.141 1.00 68.31 346 THR A C 1
ATOM 2650 O O . THR A 1 346 ? -29.559 18.704 22.675 1.00 68.31 346 THR A O 1
ATOM 2653 N N . GLN A 1 347 ? -28.711 17.361 21.091 1.00 80.62 347 GLN A N 1
ATOM 2654 C CA . GLN A 1 347 ? -27.854 18.388 20.516 1.00 80.62 347 GLN A CA 1
ATOM 2655 C C . GLN A 1 347 ? -27.645 18.152 19.018 1.00 80.62 347 GLN A C 1
ATOM 2657 O O . GLN A 1 347 ? -27.398 17.029 18.579 1.00 80.62 347 GLN A O 1
ATOM 2662 N N . MET A 1 348 ? -27.732 19.228 18.241 1.00 85.25 348 MET A N 1
ATOM 2663 C CA . MET A 1 348 ? -27.333 19.268 16.834 1.00 85.25 348 MET A CA 1
ATOM 2664 C C . MET A 1 348 ? -26.044 20.072 16.737 1.00 85.25 348 MET A C 1
ATOM 2666 O O . MET A 1 348 ? -25.914 21.111 17.386 1.00 85.25 348 MET A O 1
ATOM 2670 N N . LEU A 1 349 ? -25.081 19.572 15.969 1.00 88.38 349 LEU A N 1
ATOM 2671 C CA . LEU A 1 349 ? -23.773 20.195 15.836 1.00 88.38 349 LEU A CA 1
ATOM 2672 C C . LEU A 1 349 ? -23.399 20.285 14.363 1.00 88.38 349 LEU A C 1
ATOM 2674 O O . LEU A 1 349 ? -23.240 19.256 13.711 1.00 88.38 349 LEU A O 1
ATOM 2678 N N . ASP A 1 350 ? -23.244 21.498 13.843 1.00 88.06 350 ASP A N 1
ATOM 2679 C CA . ASP A 1 350 ? -22.676 21.689 12.512 1.00 88.06 350 ASP A CA 1
ATOM 2680 C C . ASP A 1 350 ? -21.158 21.506 12.580 1.00 88.06 350 ASP A C 1
ATOM 2682 O O . ASP A 1 350 ? -20.459 22.207 13.319 1.00 88.06 350 ASP A O 1
ATOM 2686 N N . VAL A 1 351 ? -20.650 20.513 11.853 1.00 89.62 351 VAL A N 1
ATOM 2687 C CA . VAL A 1 351 ? -19.237 20.137 11.889 1.00 89.62 351 VAL A CA 1
ATOM 2688 C C . VAL A 1 351 ? -18.655 20.325 10.490 1.00 89.62 351 VAL A C 1
ATOM 2690 O O . VAL A 1 351 ? -18.836 19.460 9.630 1.00 89.62 351 VAL A O 1
ATOM 2693 N N . PRO A 1 352 ? -17.911 21.420 10.245 1.00 85.50 352 PRO A N 1
ATOM 2694 C CA . PRO A 1 352 ? -17.358 21.698 8.924 1.00 85.50 352 PRO A CA 1
ATOM 2695 C C . PRO A 1 352 ? -16.143 20.826 8.585 1.00 85.50 352 PRO A C 1
ATOM 2697 O O . PRO A 1 352 ? -15.780 20.694 7.417 1.00 85.50 352 PRO A O 1
ATOM 2700 N N . ALA A 1 353 ? -15.506 20.224 9.593 1.00 87.31 353 ALA A N 1
ATOM 2701 C CA . ALA A 1 353 ? -14.345 19.366 9.407 1.00 87.31 353 ALA A CA 1
ATOM 2702 C C . ALA A 1 353 ? -14.720 18.083 8.655 1.00 87.31 353 ALA A C 1
ATOM 2704 O O . ALA A 1 353 ? -15.627 17.351 9.058 1.00 87.31 353 ALA A O 1
ATOM 2705 N N . ARG A 1 354 ? -13.988 17.775 7.582 1.00 85.25 354 ARG A N 1
ATOM 2706 C CA . ARG A 1 354 ? -14.230 16.574 6.772 1.00 85.25 354 ARG A CA 1
ATOM 2707 C C . ARG A 1 354 ? -13.840 15.305 7.519 1.00 85.25 354 ARG A C 1
ATOM 2709 O O . ARG A 1 354 ? -12.667 15.099 7.825 1.00 85.25 354 ARG A O 1
ATOM 2716 N N . GLY A 1 355 ? -14.795 14.414 7.753 1.00 85.00 355 GLY A N 1
ATOM 2717 C CA . GLY A 1 355 ? -14.523 13.171 8.466 1.00 85.00 355 GLY A CA 1
ATOM 2718 C C . GLY A 1 355 ? -15.750 12.298 8.658 1.00 85.00 355 GLY A C 1
ATOM 2719 O O . GLY A 1 355 ? -16.808 12.538 8.077 1.00 85.00 355 GLY A O 1
ATOM 2720 N N . ARG A 1 356 ? -15.599 11.250 9.464 1.00 85.62 356 ARG A N 1
ATOM 2721 C CA . ARG A 1 356 ? -16.667 10.293 9.750 1.00 85.62 356 ARG A CA 1
ATOM 2722 C C . ARG A 1 356 ? -16.919 10.186 11.245 1.00 85.62 356 ARG A C 1
ATOM 2724 O O . ARG A 1 356 ? -15.982 10.147 12.042 1.00 85.62 356 ARG A O 1
ATOM 2731 N N . TRP A 1 357 ? -18.200 10.122 11.586 1.00 89.88 357 TRP A N 1
ATOM 2732 C CA . TRP A 1 357 ? -18.704 10.045 12.946 1.00 89.88 357 TRP A CA 1
ATOM 2733 C C . TRP A 1 357 ? -19.287 8.679 13.238 1.00 89.88 357 TRP A C 1
ATOM 2735 O O . TRP A 1 357 ? -20.041 8.118 12.434 1.00 89.88 357 TRP A O 1
ATOM 2745 N N . TYR A 1 358 ? -18.998 8.200 14.439 1.00 88.94 358 TYR A N 1
ATOM 2746 C CA . TYR A 1 358 ? -19.529 6.952 14.949 1.00 88.94 358 TYR A CA 1
ATOM 2747 C C . TYR A 1 358 ? -20.109 7.146 16.337 1.00 88.94 358 TYR A C 1
ATOM 2749 O O . TYR A 1 358 ? -19.584 7.952 17.104 1.00 88.94 358 TYR A O 1
ATOM 2757 N N . SER A 1 359 ? -21.123 6.361 16.683 1.00 91.81 359 SER A N 1
ATOM 2758 C CA . SER A 1 359 ? -21.669 6.327 18.034 1.00 91.81 359 SER A CA 1
ATOM 2759 C C . SER A 1 359 ? -21.858 4.915 18.569 1.00 91.81 359 SER A C 1
ATOM 2761 O O . SER A 1 359 ? -21.966 3.938 17.817 1.00 91.81 359 SER A O 1
ATOM 2763 N N . ARG A 1 360 ? -21.886 4.812 19.896 1.00 90.12 360 ARG A N 1
ATOM 2764 C CA . ARG A 1 360 ? -22.379 3.636 20.616 1.00 90.12 360 ARG A CA 1
ATOM 2765 C C . ARG A 1 360 ? -22.965 4.054 21.967 1.00 90.12 360 ARG A C 1
ATOM 2767 O O . ARG A 1 360 ? -22.536 5.081 22.494 1.00 90.12 360 ARG A O 1
ATOM 2774 N N . PRO A 1 361 ? -23.843 3.244 22.579 1.00 90.25 361 PRO A N 1
ATOM 2775 C CA . PRO A 1 361 ? -24.287 3.478 23.951 1.00 90.25 361 PRO A CA 1
ATOM 2776 C C . PRO A 1 361 ? -23.113 3.449 24.943 1.00 90.25 361 PRO A C 1
ATOM 2778 O O . PRO A 1 361 ? -22.245 2.574 24.866 1.00 90.25 361 PRO A O 1
ATOM 2781 N N . ALA A 1 362 ? -23.071 4.414 25.859 1.00 87.44 362 ALA A N 1
ATOM 2782 C CA . ALA A 1 362 ? -22.004 4.578 26.844 1.00 87.44 362 ALA A CA 1
ATOM 2783 C C . ALA A 1 362 ? -21.964 3.430 27.864 1.00 87.44 362 ALA A C 1
ATOM 2785 O O . ALA A 1 362 ? -20.884 3.026 28.290 1.00 87.44 362 ALA A O 1
ATOM 2786 N N . ASP A 1 363 ? -23.130 2.870 28.189 1.00 86.75 363 ASP A N 1
ATOM 2787 C CA . ASP A 1 363 ? -23.340 1.747 29.108 1.00 86.75 363 ASP A CA 1
ATOM 2788 C C . ASP A 1 363 ? -22.959 0.382 28.503 1.00 86.75 363 ASP A C 1
ATOM 2790 O O . ASP A 1 363 ? -22.874 -0.617 29.216 1.00 86.75 363 ASP A O 1
ATOM 2794 N N . LYS A 1 364 ? -22.708 0.310 27.187 1.00 80.06 364 LYS A N 1
ATOM 2795 C CA . LYS A 1 364 ? -22.473 -0.950 26.463 1.00 80.06 364 LYS A CA 1
ATOM 2796 C C . LYS A 1 364 ? -21.128 -0.958 25.750 1.00 80.06 364 LYS A C 1
ATOM 2798 O O . LYS A 1 364 ? -21.033 -0.834 24.527 1.00 80.06 364 LYS A O 1
ATOM 2803 N N . SER A 1 365 ? -20.066 -1.195 26.518 1.00 70.88 365 SER A N 1
ATOM 2804 C CA . SER A 1 365 ? -18.683 -1.265 26.022 1.00 70.88 365 SER A CA 1
ATOM 2805 C C . SER A 1 365 ? -18.443 -2.356 24.961 1.00 70.88 365 SER A C 1
ATOM 2807 O O . SER A 1 365 ? -17.556 -2.180 24.122 1.00 70.88 365 SER A O 1
ATOM 2809 N N . GLY A 1 366 ? -19.243 -3.430 24.957 1.00 69.38 366 GLY A N 1
ATOM 2810 C CA . GLY A 1 366 ? -19.170 -4.544 23.999 1.00 69.38 366 GLY A CA 1
ATOM 2811 C C . GLY A 1 366 ? -19.983 -4.368 22.709 1.00 69.38 366 GLY A C 1
ATOM 2812 O O . GLY A 1 366 ? -19.916 -5.226 21.833 1.00 69.38 366 GLY A O 1
ATOM 2813 N N . VAL A 1 367 ? -20.750 -3.281 22.571 1.00 74.31 367 VAL A N 1
ATOM 2814 C CA . VAL A 1 367 ? -21.516 -2.998 21.348 1.00 74.31 367 VAL A CA 1
ATOM 2815 C C . VAL A 1 367 ? -20.625 -2.302 20.319 1.00 74.31 367 VAL A C 1
ATOM 2817 O O . VAL A 1 367 ? -19.824 -1.420 20.649 1.00 74.31 367 VAL A O 1
ATOM 2820 N N . GLU A 1 368 ? -20.762 -2.715 19.057 1.00 72.62 368 GLU A N 1
ATOM 2821 C CA . GLU A 1 368 ? -20.010 -2.137 17.946 1.00 72.62 368 GLU A CA 1
ATOM 2822 C C . GLU A 1 368 ? -20.379 -0.667 17.700 1.00 72.62 368 GLU A C 1
ATOM 2824 O O . GLU A 1 368 ? -21.518 -0.233 17.880 1.00 72.62 368 GLU A O 1
ATOM 2829 N N . TRP A 1 369 ? -19.390 0.099 17.244 1.00 82.12 369 TRP A N 1
ATOM 2830 C CA . TRP A 1 369 ? -19.574 1.483 16.827 1.00 82.12 369 TRP A CA 1
ATOM 2831 C C . TRP A 1 369 ? -20.347 1.546 15.511 1.00 82.12 369 TRP A C 1
ATOM 2833 O O . TRP A 1 369 ? -19.990 0.884 14.537 1.00 82.12 369 TRP A O 1
ATOM 2843 N N . ARG A 1 370 ? -21.390 2.372 15.468 1.00 84.06 370 ARG A N 1
ATOM 2844 C CA . ARG A 1 370 ? -22.240 2.568 14.288 1.00 84.06 370 ARG A CA 1
ATOM 2845 C C . ARG A 1 370 ? -21.900 3.888 13.626 1.00 84.06 370 ARG A C 1
ATOM 2847 O O . ARG A 1 370 ? -21.721 4.875 14.326 1.00 84.06 370 ARG A O 1
ATOM 2854 N N . ILE A 1 371 ? -21.844 3.923 12.297 1.00 81.12 371 ILE A N 1
ATOM 2855 C CA . ILE A 1 371 ? -21.681 5.181 11.555 1.00 81.12 371 ILE A CA 1
ATOM 2856 C C . ILE A 1 371 ? -22.970 5.989 11.702 1.00 81.12 371 ILE A C 1
ATOM 2858 O O . ILE A 1 371 ? -24.045 5.480 11.390 1.00 81.12 371 ILE A O 1
ATOM 2862 N N . VAL A 1 372 ? -22.853 7.237 12.148 1.00 85.69 372 VAL A N 1
ATOM 2863 C CA . VAL A 1 372 ? -24.007 8.132 12.353 1.00 85.69 372 VAL A CA 1
ATOM 2864 C C . VAL A 1 372 ? -23.985 9.360 11.452 1.00 85.69 372 VAL A C 1
ATOM 2866 O O . VAL A 1 372 ? -25.045 9.895 11.146 1.00 85.69 372 VAL A O 1
ATOM 2869 N N . ALA A 1 373 ? -22.807 9.785 10.984 1.00 83.69 373 ALA A N 1
ATOM 2870 C CA . ALA A 1 373 ? -22.680 10.887 10.035 1.00 83.69 373 ALA A CA 1
ATOM 2871 C C . ALA A 1 373 ? -21.352 10.838 9.264 1.00 83.69 373 ALA A C 1
ATOM 2873 O O . ALA A 1 373 ? -20.372 10.223 9.689 1.00 83.69 373 ALA A O 1
ATOM 2874 N N . THR A 1 374 ? -21.316 11.521 8.121 1.00 83.81 374 THR A N 1
ATOM 2875 C CA . THR A 1 374 ? -20.089 11.907 7.412 1.00 83.81 374 THR A CA 1
ATOM 2876 C C . THR A 1 374 ? -20.156 13.412 7.199 1.00 83.81 374 THR A C 1
ATOM 2878 O O . THR A 1 374 ? -21.171 13.907 6.721 1.00 83.81 374 THR A O 1
ATOM 2881 N N . THR A 1 375 ? -19.110 14.128 7.594 1.00 84.88 375 THR A N 1
ATOM 2882 C CA . THR A 1 375 ? -19.055 15.592 7.597 1.00 84.88 375 THR A CA 1
ATOM 2883 C C . THR A 1 375 ? -18.196 16.098 6.433 1.00 84.88 375 THR A C 1
ATOM 2885 O O . THR A 1 375 ? -17.269 15.387 6.018 1.00 84.88 375 THR A O 1
ATOM 2888 N N . PRO A 1 376 ? -18.503 17.276 5.852 1.00 88.69 376 PRO A N 1
ATOM 2889 C CA . PRO A 1 376 ? -19.252 18.397 6.433 1.00 88.69 376 PRO A CA 1
ATOM 2890 C C . PRO A 1 376 ? -20.764 18.165 6.423 1.00 88.69 376 PRO A C 1
ATOM 2892 O O . PRO A 1 376 ? -21.336 17.895 5.370 1.00 88.69 376 PRO A O 1
ATOM 2895 N N . ALA A 1 377 ? -21.384 18.202 7.600 1.00 82.81 377 ALA A N 1
ATOM 2896 C CA . ALA A 1 377 ? -22.815 17.995 7.802 1.00 82.81 377 ALA A CA 1
ATOM 2897 C C . ALA A 1 377 ? -23.182 18.313 9.255 1.00 82.81 377 ALA A C 1
ATOM 2899 O O . ALA A 1 377 ? -22.323 18.343 10.141 1.00 82.81 377 ALA A O 1
ATOM 2900 N N . GLU A 1 378 ? -24.480 18.439 9.503 1.00 87.50 378 GLU A N 1
ATOM 2901 C CA . GLU A 1 378 ? -25.022 18.486 10.850 1.00 87.50 378 GLU A CA 1
ATOM 2902 C C . GLU A 1 378 ? -25.031 17.084 11.481 1.00 87.50 378 GLU A C 1
ATOM 2904 O O . GLU A 1 378 ? -25.545 16.115 10.913 1.00 87.50 378 GLU A O 1
ATOM 2909 N N . VAL A 1 379 ? -24.448 16.968 12.671 1.00 89.81 379 VAL A N 1
ATOM 2910 C CA . VAL A 1 379 ? -24.360 15.729 13.439 1.00 89.81 379 VAL A CA 1
ATOM 2911 C C . VAL A 1 379 ? -25.380 15.773 14.568 1.00 89.81 379 VAL A C 1
ATOM 2913 O O . VAL A 1 379 ? -25.392 16.694 15.385 1.00 89.81 379 VAL A O 1
ATOM 2916 N N . ARG A 1 380 ? -26.235 14.750 14.625 1.00 89.50 380 ARG A N 1
ATOM 2917 C CA . ARG A 1 380 ? -27.235 14.579 15.684 1.00 89.50 380 ARG A CA 1
ATOM 2918 C C . ARG A 1 380 ? -26.644 13.758 16.818 1.00 89.50 380 ARG A C 1
ATOM 2920 O O . ARG A 1 380 ? -26.281 12.600 16.618 1.00 89.50 380 ARG A O 1
ATOM 2927 N N . LEU A 1 381 ? -26.567 14.367 17.993 1.00 90.06 381 LEU A N 1
ATOM 2928 C CA . LEU A 1 381 ? -26.013 13.767 19.197 1.00 90.06 381 LEU A CA 1
ATOM 2929 C C . LEU A 1 381 ? -27.150 13.406 20.153 1.00 90.06 381 LEU A C 1
ATOM 2931 O O . LEU A 1 381 ? -28.041 14.217 20.421 1.00 90.06 381 LEU A O 1
ATOM 2935 N N . ALA A 1 382 ? -27.113 12.183 20.657 1.00 88.94 382 ALA A N 1
ATOM 2936 C CA . ALA A 1 382 ? -28.126 11.612 21.519 1.00 88.94 382 ALA A CA 1
ATOM 2937 C C . ALA A 1 382 ? -27.590 11.380 22.934 1.00 88.94 382 ALA A C 1
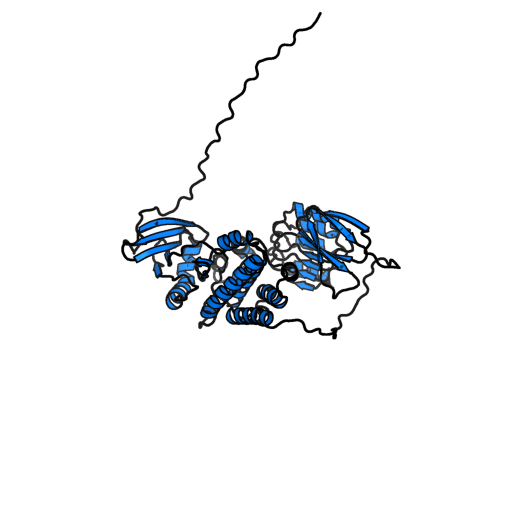ATOM 2939 O O . ALA A 1 382 ? -26.399 11.118 23.141 1.00 88.94 382 ALA A O 1
ATOM 2940 N N . THR A 1 383 ? -28.479 11.476 23.921 1.00 86.75 383 THR A N 1
ATOM 2941 C CA . THR A 1 383 ? -28.139 11.203 25.319 1.00 86.75 383 THR A CA 1
ATOM 2942 C C . THR A 1 383 ? -27.700 9.762 25.526 1.00 86.75 383 THR A C 1
ATOM 2944 O O . THR A 1 383 ? -28.236 8.827 24.929 1.00 86.75 383 THR A O 1
ATOM 2947 N N . GLY A 1 384 ? -26.706 9.587 26.398 1.00 88.19 384 GLY A N 1
ATOM 2948 C CA . GLY A 1 384 ? -26.172 8.273 26.746 1.00 88.19 384 GLY A CA 1
ATOM 2949 C C . GLY A 1 384 ? -25.332 7.615 25.649 1.00 88.19 384 GLY A C 1
ATOM 2950 O O . GLY A 1 384 ? -24.950 6.462 25.817 1.00 88.19 384 GLY A O 1
ATOM 2951 N N . GLU A 1 385 ? -25.013 8.303 24.547 1.00 92.25 385 GLU A N 1
ATOM 2952 C CA . GLU A 1 385 ? -24.060 7.808 23.551 1.00 92.25 385 GLU A CA 1
ATOM 2953 C C . GLU A 1 385 ? -22.660 8.411 23.736 1.00 92.25 385 GLU A C 1
ATOM 2955 O O . GLU A 1 385 ? -22.483 9.565 24.128 1.00 92.25 385 GLU A O 1
ATOM 2960 N N . LEU A 1 386 ? -21.647 7.608 23.415 1.00 92.81 386 LEU A N 1
ATOM 2961 C CA . LEU A 1 386 ? -20.284 8.061 23.166 1.00 92.81 386 LEU A CA 1
ATOM 2962 C C . LEU A 1 386 ? -20.080 8.227 21.666 1.00 92.81 386 LEU A C 1
ATOM 2964 O O . LEU A 1 386 ? -20.678 7.495 20.876 1.00 92.81 386 LEU A O 1
ATOM 2968 N N . TYR A 1 387 ? -19.167 9.121 21.291 1.00 93.31 387 TYR A N 1
ATOM 2969 C CA . TYR A 1 387 ? -18.842 9.424 19.902 1.00 93.31 387 TYR A CA 1
ATOM 2970 C C . TYR A 1 387 ? -17.366 9.186 19.580 1.00 93.31 387 TYR A C 1
ATOM 2972 O O . TYR A 1 387 ? -16.479 9.423 20.406 1.00 93.31 387 TYR A O 1
ATOM 2980 N N . ARG A 1 388 ? -17.108 8.736 18.349 1.00 92.69 388 ARG A N 1
ATOM 2981 C CA . ARG A 1 388 ? -15.788 8.783 17.709 1.00 92.69 388 ARG A CA 1
ATOM 2982 C C . ARG A 1 388 ? -15.836 9.692 16.502 1.00 92.69 388 ARG A C 1
ATOM 2984 O O . ARG A 1 388 ? -16.800 9.634 15.736 1.00 92.69 388 ARG A O 1
ATOM 2991 N N . PHE A 1 389 ? -14.755 10.427 16.293 1.00 92.81 389 PHE A N 1
ATOM 2992 C CA . PHE A 1 389 ? -14.538 11.168 15.065 1.00 92.81 389 PHE A CA 1
ATOM 2993 C C . PHE A 1 389 ? -13.182 10.823 14.446 1.00 92.81 389 PHE A C 1
ATOM 2995 O O . PHE A 1 389 ? -12.149 10.876 15.116 1.00 92.81 389 PHE A O 1
ATOM 3002 N N . SER A 1 390 ? -13.197 10.497 13.157 1.00 87.62 390 SER A N 1
ATOM 3003 C CA . SER A 1 390 ? -11.994 10.277 12.352 1.00 87.62 390 SER A CA 1
ATOM 3004 C C . SER A 1 390 ? -11.974 11.276 11.209 1.00 87.62 390 SER A C 1
ATOM 3006 O O . SER A 1 390 ? -12.860 11.260 10.348 1.00 87.62 390 SER A O 1
ATOM 3008 N N . ILE A 1 391 ? -10.974 12.157 11.208 1.00 87.31 391 ILE A N 1
ATOM 3009 C CA . ILE A 1 391 ? -10.796 13.139 10.142 1.00 87.31 391 ILE A CA 1
ATOM 3010 C C . ILE A 1 391 ? -10.311 12.435 8.872 1.00 87.31 391 ILE A C 1
ATOM 3012 O O . ILE A 1 391 ? -9.624 11.412 8.923 1.00 87.31 391 ILE A O 1
ATOM 3016 N N . LYS A 1 392 ? -10.656 12.975 7.705 1.00 77.19 392 LYS A N 1
ATOM 3017 C CA . LYS A 1 392 ? -10.102 12.475 6.444 1.00 77.19 392 LYS A CA 1
ATOM 3018 C C . LYS A 1 392 ? -8.604 12.800 6.382 1.00 77.19 392 LYS A C 1
ATOM 3020 O O . LYS A 1 392 ? -8.222 13.925 6.669 1.00 77.19 392 LYS A O 1
ATOM 3025 N N . SER A 1 393 ? -7.758 11.873 5.932 1.00 71.50 393 SER A N 1
ATOM 3026 C CA . SER A 1 393 ? -6.300 12.097 5.816 1.00 71.50 393 SER A CA 1
ATOM 3027 C C . SER A 1 393 ? -5.923 13.270 4.899 1.00 71.50 393 SER A C 1
ATOM 3029 O O . SER A 1 393 ? -4.897 13.912 5.084 1.00 71.50 393 SER A O 1
ATOM 3031 N N . THR A 1 394 ? -6.781 13.605 3.932 1.00 71.50 394 THR A N 1
ATOM 3032 C CA . THR A 1 394 ? -6.629 14.779 3.055 1.00 71.50 394 THR A CA 1
ATOM 3033 C C . THR A 1 394 ? -7.120 16.086 3.694 1.00 71.50 394 THR A C 1
ATOM 3035 O O . THR A 1 394 ? -7.389 17.056 2.980 1.00 71.50 394 THR A O 1
ATOM 3038 N N . ALA A 1 395 ? -7.361 16.102 5.005 1.00 74.50 395 ALA A N 1
ATOM 3039 C CA . ALA A 1 395 ? -7.801 17.287 5.718 1.00 74.50 395 ALA A CA 1
ATOM 3040 C C . ALA A 1 395 ? -6.696 18.350 5.769 1.00 74.50 395 ALA A C 1
ATOM 3042 O O . ALA A 1 395 ? -5.499 18.076 5.836 1.00 74.50 395 ALA A O 1
ATOM 3043 N N . THR A 1 396 ? -7.134 19.597 5.686 1.00 83.12 396 THR A N 1
ATOM 3044 C CA . THR A 1 396 ? -6.297 20.792 5.715 1.00 83.12 396 THR A CA 1
ATOM 3045 C C . THR A 1 396 ? -6.227 21.340 7.133 1.00 83.12 396 THR A C 1
ATOM 3047 O O . THR A 1 396 ? -7.025 20.975 7.995 1.00 83.12 396 THR A O 1
ATOM 3050 N N . GLU A 1 397 ? -5.330 22.290 7.371 1.00 84.62 397 GLU A N 1
ATOM 3051 C CA . GLU A 1 397 ? -5.282 23.012 8.644 1.00 84.62 397 GLU A CA 1
ATOM 3052 C C . GLU A 1 397 ? -6.618 23.703 8.975 1.00 84.62 397 GLU A C 1
ATOM 3054 O O . GLU A 1 397 ? -7.027 23.737 10.132 1.00 84.62 397 GLU A O 1
ATOM 3059 N N . LYS A 1 398 ? -7.370 24.150 7.957 1.00 87.19 398 LYS A N 1
ATOM 3060 C CA . LYS A 1 398 ? -8.725 24.696 8.131 1.00 87.19 398 LYS A CA 1
ATOM 3061 C C . LYS A 1 398 ? -9.709 23.655 8.676 1.00 87.19 398 LYS A C 1
ATOM 3063 O O . LYS A 1 398 ? -10.543 23.994 9.511 1.00 87.19 398 LYS A O 1
ATOM 3068 N N . ASP A 1 399 ? -9.617 22.403 8.229 1.00 87.38 399 ASP A N 1
ATOM 3069 C CA . ASP A 1 399 ? -10.454 21.319 8.758 1.00 87.38 399 ASP A CA 1
ATOM 3070 C C . ASP A 1 399 ? -10.092 21.009 10.218 1.00 87.38 399 ASP A C 1
ATOM 3072 O O . ASP A 1 399 ? -10.979 20.776 11.032 1.00 87.38 399 ASP A O 1
ATOM 3076 N N . VAL A 1 400 ? -8.801 21.038 10.568 1.00 87.81 400 VAL A N 1
ATOM 3077 C CA . VAL A 1 400 ? -8.343 20.823 11.952 1.00 87.81 400 VAL A CA 1
ATOM 3078 C C . VAL A 1 400 ? -8.784 21.980 12.851 1.00 87.81 400 VAL A C 1
ATOM 3080 O O . VAL A 1 400 ? -9.282 21.747 13.949 1.00 87.81 400 VAL A O 1
ATOM 3083 N N . ALA A 1 401 ? -8.686 23.223 12.371 1.00 88.94 401 ALA A N 1
ATOM 3084 C CA . ALA A 1 401 ? -9.177 24.401 13.082 1.00 88.94 401 ALA A CA 1
ATOM 3085 C C . ALA A 1 401 ? -10.690 24.333 13.342 1.00 88.94 401 ALA A C 1
ATOM 3087 O O . ALA A 1 401 ? -11.153 24.665 14.433 1.00 88.94 401 ALA A O 1
ATOM 3088 N N . ALA A 1 402 ? -11.458 23.824 12.376 1.00 90.06 402 ALA A N 1
ATOM 3089 C CA . ALA A 1 402 ? -12.895 23.605 12.512 1.00 90.06 402 ALA A CA 1
ATOM 3090 C C . ALA A 1 402 ? -13.273 22.611 13.628 1.00 90.06 402 ALA A C 1
ATOM 3092 O O . ALA A 1 402 ? -14.413 22.632 14.087 1.00 90.06 402 ALA A O 1
ATOM 3093 N N . LEU A 1 403 ? -12.343 21.779 14.116 1.00 90.94 403 LEU A N 1
ATOM 3094 C CA . LEU A 1 403 ? -12.601 20.879 15.245 1.00 90.94 403 LEU A CA 1
ATOM 3095 C C . LEU A 1 403 ? -12.800 21.615 16.568 1.00 90.94 403 LEU A C 1
ATOM 3097 O O . LEU A 1 403 ? -13.330 21.016 17.499 1.00 90.94 403 LEU A O 1
ATOM 3101 N N . ALA A 1 404 ? -12.440 22.897 16.670 1.00 89.12 404 ALA A N 1
ATOM 3102 C CA . ALA A 1 404 ? -12.649 23.688 17.883 1.00 89.12 404 ALA A CA 1
ATOM 3103 C C . ALA A 1 404 ? -14.110 23.652 18.375 1.00 89.12 404 ALA A C 1
ATOM 3105 O O . ALA A 1 404 ? -14.351 23.648 19.583 1.00 89.12 404 ALA A O 1
ATOM 3106 N N . VAL A 1 405 ? -15.077 23.526 17.455 1.00 89.69 405 VAL A N 1
ATOM 3107 C CA . VAL A 1 405 ? -16.511 23.383 17.767 1.00 89.69 405 VAL A CA 1
ATOM 3108 C C . VAL A 1 405 ? -16.824 22.131 18.604 1.00 89.69 405 VAL A C 1
ATOM 3110 O O . VAL A 1 405 ? -17.822 22.087 19.317 1.00 89.69 405 VAL A O 1
ATOM 3113 N N . LEU A 1 406 ? -15.941 21.127 18.576 1.00 90.19 406 LEU A N 1
ATOM 3114 C CA . LEU A 1 406 ? -16.063 19.877 19.327 1.00 90.19 406 LEU A CA 1
ATOM 3115 C C . LEU A 1 406 ? -15.439 19.947 20.726 1.00 90.19 406 LEU A C 1
ATOM 3117 O O . LEU A 1 406 ? -15.632 19.024 21.513 1.00 90.19 406 LEU A O 1
ATOM 3121 N N . GLY A 1 407 ? -14.692 21.007 21.056 1.00 85.12 407 GLY A N 1
ATOM 3122 C CA . GLY A 1 407 ? -13.870 21.058 22.268 1.00 85.12 407 GLY A CA 1
ATOM 3123 C C . GLY A 1 407 ? -14.657 20.840 23.565 1.00 85.12 407 GLY A C 1
ATOM 3124 O O . GLY A 1 407 ? -14.163 20.196 24.478 1.00 85.12 407 GLY A O 1
ATOM 3125 N N . GLY A 1 408 ? -15.907 21.299 23.643 1.00 84.06 408 GLY A N 1
ATOM 3126 C CA . GLY A 1 408 ? -16.760 21.107 24.823 1.00 84.06 408 GLY A CA 1
ATOM 3127 C C . GLY A 1 408 ? -17.494 19.761 24.888 1.00 84.06 408 GLY A C 1
ATOM 3128 O O . GLY A 1 408 ? -18.207 19.504 25.861 1.00 84.06 408 GLY A O 1
ATOM 3129 N N . LEU A 1 409 ? -17.372 18.910 23.865 1.00 90.00 409 LEU A N 1
ATOM 3130 C CA . LEU A 1 409 ? -18.205 17.721 23.727 1.00 90.00 409 LEU A CA 1
ATOM 3131 C C . LEU A 1 409 ? -17.709 16.578 24.621 1.00 90.00 409 LEU A C 1
ATOM 3133 O O . LEU A 1 409 ? -16.858 15.780 24.233 1.00 90.00 409 LEU A O 1
ATOM 3137 N N . ARG A 1 410 ? -18.291 16.459 25.820 1.00 90.00 410 ARG A N 1
ATOM 3138 C CA . ARG A 1 410 ? -17.911 15.439 26.819 1.00 90.00 410 ARG A CA 1
ATOM 3139 C C . ARG A 1 410 ? -18.114 13.997 26.351 1.00 90.00 410 ARG A C 1
ATOM 3141 O O . ARG A 1 410 ? -17.436 13.098 26.838 1.00 90.00 410 ARG A O 1
ATOM 3148 N N . SER A 1 411 ? -19.038 13.776 25.419 1.00 91.88 411 SER A N 1
ATOM 3149 C CA . SER A 1 411 ? -19.309 12.459 24.841 1.00 91.88 411 SER A CA 1
ATOM 3150 C C . SER A 1 411 ? -18.321 12.065 23.737 1.00 91.88 411 SER A C 1
ATOM 3152 O O . SER A 1 411 ? -18.331 10.909 23.309 1.00 91.88 411 SER A O 1
ATOM 3154 N N . LEU A 1 412 ? -17.441 12.970 23.282 1.00 94.00 412 LEU A N 1
ATOM 3155 C CA . LEU A 1 412 ? -16.398 12.636 22.316 1.00 94.00 412 LEU A CA 1
ATOM 3156 C C . LEU A 1 412 ? -15.284 11.836 23.001 1.00 94.00 412 LEU A C 1
ATOM 3158 O O . LEU A 1 412 ? -14.426 12.363 23.706 1.00 94.00 412 LEU A O 1
ATOM 3162 N N . TYR A 1 413 ? -15.301 10.530 22.767 1.00 91.38 413 TYR A N 1
ATOM 3163 C CA . TYR A 1 413 ? -14.412 9.565 23.404 1.00 91.38 413 TYR A CA 1
ATOM 3164 C C . TYR A 1 413 ? -13.095 9.382 22.635 1.00 91.38 413 TYR A C 1
ATOM 3166 O O . TYR A 1 413 ? -12.049 9.108 23.228 1.00 91.38 413 TYR A O 1
ATOM 3174 N N . TYR A 1 414 ? -13.148 9.524 21.310 1.00 92.69 414 TYR A N 1
ATOM 3175 C CA . TYR A 1 414 ? -12.086 9.147 20.379 1.00 92.69 414 TYR A CA 1
ATOM 3176 C C . TYR A 1 414 ? -11.936 10.190 19.273 1.00 92.69 414 TYR A C 1
ATOM 3178 O O . TYR A 1 414 ? -12.932 10.567 18.648 1.00 92.69 414 TYR A O 1
ATOM 3186 N N . LEU A 1 415 ? -10.694 10.574 18.984 1.00 94.38 415 LEU A N 1
ATOM 3187 C CA . LEU A 1 415 ? -10.338 11.465 17.888 1.00 94.38 415 LEU A CA 1
ATOM 3188 C C . LEU A 1 415 ? -9.140 10.903 17.122 1.00 94.38 415 LEU A C 1
ATOM 3190 O O . LEU A 1 415 ? -8.079 10.667 17.699 1.00 94.38 415 LEU A O 1
ATOM 3194 N N . ASN A 1 416 ? -9.290 10.723 15.814 1.00 89.44 416 ASN A N 1
ATOM 3195 C CA . ASN A 1 416 ? -8.202 10.292 14.945 1.00 89.44 416 ASN A CA 1
ATOM 3196 C C . ASN A 1 416 ? -7.895 11.339 13.882 1.00 89.44 416 ASN A C 1
ATOM 3198 O O . ASN A 1 416 ? -8.743 11.661 13.050 1.00 89.44 416 ASN A O 1
ATOM 3202 N N . LEU A 1 417 ? -6.657 11.826 13.923 1.00 90.81 417 LEU A N 1
ATOM 3203 C CA . LEU A 1 417 ? -6.075 12.792 13.000 1.00 90.81 417 LEU A CA 1
ATOM 3204 C C . LEU A 1 417 ? -4.862 12.222 12.250 1.00 90.81 417 LEU A C 1
ATOM 3206 O O . LEU A 1 417 ? -4.064 12.978 11.706 1.00 90.81 417 LEU A O 1
ATOM 3210 N N . SER A 1 418 ? -4.696 10.899 12.245 1.00 83.19 418 SER A N 1
ATOM 3211 C CA . SER A 1 418 ? -3.535 10.241 11.646 1.00 83.19 418 SER A CA 1
ATOM 3212 C C . SER A 1 418 ? -3.447 10.473 10.134 1.00 83.19 418 SER A C 1
ATOM 3214 O O . SER A 1 418 ? -4.464 10.597 9.448 1.00 83.19 418 SER A O 1
ATOM 3216 N N . TYR A 1 419 ? -2.225 10.448 9.602 1.00 76.12 419 TYR A N 1
ATOM 3217 C CA . TYR A 1 419 ? -1.883 10.620 8.187 1.00 76.12 419 TYR A CA 1
ATOM 3218 C C . TYR A 1 419 ? -2.343 11.957 7.601 1.00 76.12 419 TYR A C 1
ATOM 3220 O O . TYR A 1 419 ? -2.575 12.060 6.396 1.00 76.12 419 TYR A O 1
ATOM 3228 N N . CYS A 1 420 ? -2.497 12.976 8.444 1.00 78.31 420 CYS A N 1
ATOM 3229 C CA . CYS A 1 420 ? -2.993 14.279 8.041 1.00 78.31 420 CYS A CA 1
ATOM 3230 C C . CYS A 1 420 ? -1.874 15.323 8.121 1.00 78.31 420 CYS A C 1
ATOM 3232 O O . CYS A 1 420 ? -1.520 15.808 9.196 1.00 78.31 420 CYS A O 1
ATOM 3234 N N . SER A 1 421 ? -1.339 15.728 6.966 1.00 76.69 421 SER A N 1
ATOM 3235 C CA . SER A 1 421 ? -0.304 16.772 6.884 1.00 76.69 421 SER A CA 1
ATOM 3236 C C . SER A 1 421 ? -0.799 18.152 7.326 1.00 76.69 421 SER A C 1
ATOM 3238 O O . SER A 1 421 ? 0.017 19.006 7.672 1.00 76.69 421 SER A O 1
ATOM 3240 N N . GLY A 1 422 ? -2.121 18.362 7.332 1.00 78.75 422 GLY A N 1
ATOM 3241 C CA . GLY A 1 422 ? -2.766 19.563 7.860 1.00 78.75 422 GLY A CA 1
ATOM 3242 C C . GLY A 1 422 ? -2.759 19.669 9.389 1.00 78.75 422 GLY A C 1
ATOM 3243 O O . GLY A 1 422 ? -3.160 20.705 9.910 1.00 78.75 422 GLY A O 1
ATOM 3244 N N . VAL A 1 423 ? -2.319 18.636 10.121 1.00 87.69 423 VAL A N 1
ATOM 3245 C CA . VAL A 1 423 ? -2.173 18.706 11.582 1.00 87.69 423 VAL A CA 1
ATOM 3246 C C . VAL A 1 423 ? -0.816 19.315 11.925 1.00 87.69 423 VAL A C 1
ATOM 3248 O O . VAL A 1 423 ? 0.232 18.701 11.721 1.00 87.69 423 VAL A O 1
ATOM 3251 N N . THR A 1 424 ? -0.858 20.535 12.449 1.00 91.56 424 THR A N 1
ATOM 3252 C CA . THR A 1 424 ? 0.294 21.345 12.864 1.00 91.56 424 THR A CA 1
ATOM 3253 C C . THR A 1 424 ? 0.242 21.615 14.371 1.00 91.56 424 THR A C 1
ATOM 3255 O O . THR A 1 424 ? -0.765 21.335 15.030 1.00 91.56 424 THR A O 1
ATOM 3258 N N . ASP A 1 425 ? 1.286 22.227 14.931 1.00 93.62 425 ASP A N 1
ATOM 3259 C CA . ASP A 1 425 ? 1.275 22.707 16.324 1.00 93.62 425 ASP A CA 1
ATOM 3260 C C . ASP A 1 425 ? 0.135 23.709 16.599 1.00 93.62 425 ASP A C 1
ATOM 3262 O O . ASP A 1 425 ? -0.469 23.706 17.679 1.00 93.62 425 ASP A O 1
ATOM 3266 N N . ALA A 1 426 ? -0.222 24.528 15.602 1.00 89.94 426 ALA A N 1
ATOM 3267 C CA . ALA A 1 426 ? -1.380 25.419 15.671 1.00 89.94 426 ALA A CA 1
ATOM 3268 C C . ALA A 1 426 ? -2.694 24.621 15.733 1.00 89.94 426 ALA A C 1
ATOM 3270 O O . ALA A 1 426 ? -3.575 24.935 16.538 1.00 89.94 426 ALA A O 1
ATOM 3271 N N . GLY A 1 427 ? -2.796 23.535 14.962 1.00 87.75 427 GLY A N 1
ATOM 3272 C CA . GLY A 1 427 ? -3.900 22.578 15.047 1.00 87.75 427 GLY A CA 1
ATOM 3273 C C . GLY A 1 427 ? -4.019 21.923 16.428 1.00 87.75 427 GLY A C 1
ATOM 3274 O O . GLY A 1 427 ? -5.113 21.872 16.989 1.00 87.75 427 GLY A O 1
ATOM 3275 N N . LEU A 1 428 ? -2.904 21.499 17.037 1.00 92.12 428 LEU A N 1
ATOM 3276 C CA . LEU A 1 428 ? -2.908 20.922 18.391 1.00 92.12 428 LEU A CA 1
ATOM 3277 C C . LEU A 1 428 ? -3.347 21.912 19.474 1.00 92.12 428 LEU A C 1
ATOM 3279 O O . LEU A 1 428 ? -3.911 21.502 20.488 1.00 92.12 428 LEU A O 1
ATOM 3283 N N . THR A 1 429 ? -3.154 23.214 19.260 1.00 90.00 429 THR A N 1
ATOM 3284 C CA . THR A 1 429 ? -3.654 24.241 20.187 1.00 90.00 429 THR A CA 1
ATOM 3285 C C . THR A 1 429 ? -5.179 24.198 20.313 1.00 90.00 429 THR A C 1
ATOM 3287 O O . THR A 1 429 ? -5.704 24.427 21.403 1.00 90.00 429 THR A O 1
ATOM 3290 N N . GLN A 1 430 ? -5.891 23.826 19.245 1.00 87.00 430 GLN A N 1
ATOM 3291 C CA . GLN A 1 430 ? -7.351 23.677 19.264 1.00 87.00 430 GLN A CA 1
ATOM 3292 C C . GLN A 1 430 ? -7.804 22.476 20.103 1.00 87.00 430 GLN A C 1
ATOM 3294 O O . GLN A 1 430 ? -8.918 22.465 20.626 1.00 87.00 430 GLN A O 1
ATOM 3299 N N . LEU A 1 431 ? -6.933 21.477 20.279 1.00 87.88 431 LEU A N 1
ATOM 3300 C CA . LEU A 1 431 ? -7.258 20.258 21.017 1.00 87.88 431 LEU A CA 1
ATOM 3301 C C . LEU A 1 431 ? -7.249 20.442 22.538 1.00 87.88 431 LEU A C 1
ATOM 3303 O O . LEU A 1 431 ? -7.767 19.580 23.241 1.00 87.88 431 LEU A O 1
ATOM 3307 N N . LYS A 1 432 ? -6.745 21.568 23.064 1.00 88.12 432 LYS A N 1
ATOM 3308 C CA . LYS A 1 432 ? -6.679 21.848 24.515 1.00 88.12 432 LYS A CA 1
ATOM 3309 C C . LYS A 1 432 ? -8.009 21.666 25.241 1.00 88.12 432 LYS A C 1
ATOM 3311 O O . LYS A 1 432 ? -8.031 21.256 26.398 1.00 88.12 432 LYS A O 1
ATOM 3316 N N . ASN A 1 433 ? -9.111 21.972 24.561 1.00 85.94 433 ASN A N 1
ATOM 3317 C CA . ASN A 1 433 ? -10.433 21.966 25.175 1.00 85.94 433 ASN A CA 1
ATOM 3318 C C . ASN A 1 433 ? -11.050 20.564 25.274 1.00 85.94 433 ASN A C 1
ATOM 3320 O O . ASN A 1 433 ? -11.978 20.390 26.058 1.00 85.94 433 ASN A O 1
ATOM 3324 N N . PHE A 1 434 ? -10.494 19.555 24.589 1.00 92.00 434 PHE A N 1
ATOM 3325 C CA . PHE A 1 434 ? -10.999 18.176 24.507 1.00 92.00 434 PHE A CA 1
ATOM 3326 C C . PHE A 1 434 ? -10.724 17.368 25.790 1.00 92.00 434 PHE A C 1
ATOM 3328 O O . PHE A 1 434 ? -10.284 16.222 25.767 1.00 92.00 434 PHE A O 1
ATOM 3335 N N . THR A 1 435 ? -10.990 17.968 26.943 1.00 88.31 435 THR A N 1
ATOM 3336 C CA . THR A 1 435 ? -10.617 17.514 28.293 1.00 88.31 435 THR A CA 1
ATOM 3337 C C . THR A 1 435 ? -11.171 16.143 28.694 1.00 88.31 435 THR A C 1
ATOM 3339 O O . THR A 1 435 ? -10.667 15.536 29.638 1.00 88.31 435 THR A O 1
ATOM 3342 N N . HIS A 1 436 ? -12.186 15.646 27.982 1.00 90.00 436 HIS A N 1
ATOM 3343 C CA . HIS A 1 436 ? -12.838 14.353 28.223 1.00 90.00 436 HIS A CA 1
ATOM 3344 C C . HIS A 1 436 ? -12.385 13.258 27.243 1.00 90.00 436 HIS A C 1
ATOM 3346 O O . HIS A 1 436 ? -12.773 12.096 27.387 1.00 90.00 436 HIS A O 1
ATOM 3352 N N . LEU A 1 437 ? -11.549 13.611 26.262 1.00 94.94 437 LEU A N 1
ATOM 3353 C CA . LEU A 1 437 ? -11.068 12.688 25.247 1.00 94.94 437 LEU A CA 1
ATOM 3354 C C . LEU A 1 437 ? -10.261 11.555 25.890 1.00 94.94 437 LEU A C 1
ATOM 3356 O O . LEU A 1 437 ? -9.382 11.782 26.723 1.00 94.94 437 LEU A O 1
ATOM 3360 N N . ARG A 1 438 ? -10.549 10.314 25.487 1.00 94.19 438 ARG A N 1
ATOM 3361 C CA . ARG A 1 438 ? -9.873 9.116 26.005 1.00 94.19 438 ARG A CA 1
ATOM 3362 C C . ARG A 1 438 ? -8.827 8.581 25.042 1.00 94.19 438 ARG A C 1
ATOM 3364 O O . ARG A 1 438 ? -7.828 8.026 25.497 1.00 94.19 438 ARG A O 1
ATOM 3371 N N . GLN A 1 439 ? -9.033 8.740 23.738 1.00 93.31 439 GLN A N 1
ATOM 3372 C CA . GLN A 1 439 ? -8.112 8.238 22.724 1.00 93.31 439 GLN A CA 1
ATOM 3373 C C . GLN A 1 439 ? -7.841 9.293 21.652 1.00 93.31 439 GLN A C 1
ATOM 3375 O O . GLN A 1 439 ? -8.780 9.822 21.056 1.00 93.31 439 GLN A O 1
ATOM 3380 N N . LEU A 1 440 ? -6.561 9.570 21.408 1.00 95.50 440 LEU A N 1
ATOM 3381 C CA . LEU A 1 440 ? -6.092 10.516 20.401 1.00 95.50 440 LEU A CA 1
ATOM 3382 C C . LEU A 1 440 ? -5.059 9.837 19.503 1.00 95.50 440 LEU A C 1
ATOM 3384 O O . LEU A 1 440 ? -4.058 9.314 19.993 1.00 95.50 440 LEU A O 1
ATOM 3388 N N . PHE A 1 441 ? -5.296 9.862 18.194 1.00 90.81 441 PHE A N 1
ATOM 3389 C CA . PHE A 1 441 ? -4.385 9.289 17.208 1.00 90.81 441 PHE A CA 1
ATOM 3390 C C . PHE A 1 441 ? -3.813 10.372 16.299 1.00 90.81 441 PHE A C 1
ATOM 3392 O O . PHE A 1 441 ? -4.565 11.055 15.609 1.00 90.81 441 PHE A O 1
ATOM 3399 N N . LEU A 1 442 ? -2.488 10.517 16.307 1.00 90.12 442 LEU A N 1
ATOM 3400 C CA . LEU A 1 442 ? -1.721 11.513 15.555 1.00 90.12 442 LEU A CA 1
ATOM 3401 C C . LEU A 1 442 ? -0.644 10.845 14.687 1.00 90.12 442 LEU A C 1
ATOM 3403 O O . LEU A 1 442 ? 0.360 11.473 14.370 1.00 90.12 442 LEU A O 1
ATOM 3407 N N . ARG A 1 443 ? -0.818 9.569 14.319 1.00 82.75 443 ARG A N 1
ATOM 3408 C CA . ARG A 1 443 ? 0.201 8.823 13.573 1.00 82.75 443 ARG A CA 1
ATOM 3409 C C . ARG A 1 443 ? 0.530 9.522 12.256 1.00 82.75 443 ARG A C 1
ATOM 3411 O O . ARG A 1 443 ? -0.387 9.940 11.560 1.00 82.75 443 ARG A O 1
ATOM 3418 N N . ALA A 1 444 ? 1.798 9.564 11.860 1.00 73.06 444 ALA A N 1
ATOM 3419 C CA . ALA A 1 444 ? 2.223 10.105 10.567 1.00 73.06 444 ALA A CA 1
ATOM 3420 C C . ALA A 1 444 ? 1.769 11.560 10.325 1.00 73.06 444 ALA A C 1
ATOM 3422 O O . ALA A 1 444 ? 1.348 11.915 9.221 1.00 73.06 444 ALA A O 1
ATOM 3423 N N . CYS A 1 445 ? 1.852 12.404 11.358 1.00 81.62 445 CYS A N 1
ATOM 3424 C CA . CYS A 1 445 ? 1.584 13.840 11.278 1.00 81.62 445 CYS A CA 1
ATOM 3425 C C . CYS A 1 445 ? 2.913 14.626 11.209 1.00 81.62 445 CYS A C 1
ATOM 3427 O O . CYS A 1 445 ? 3.497 14.956 12.242 1.00 81.62 445 CYS A O 1
ATOM 3429 N N . PRO A 1 446 ? 3.425 14.954 10.003 1.00 78.19 446 PRO A N 1
ATOM 3430 C CA . PRO A 1 446 ? 4.794 15.453 9.805 1.00 78.19 446 PRO A CA 1
ATOM 3431 C C . PRO A 1 446 ? 5.059 16.867 10.337 1.00 78.19 446 PRO A C 1
ATOM 3433 O O . PRO A 1 446 ? 6.210 17.310 10.380 1.00 78.19 446 PRO A O 1
ATOM 3436 N N . ASN A 1 447 ? 4.008 17.602 10.697 1.00 86.12 447 ASN A N 1
ATOM 3437 C CA . ASN A 1 447 ? 4.084 19.011 11.076 1.00 86.12 447 ASN A CA 1
ATOM 3438 C C . ASN A 1 447 ? 3.821 19.267 12.563 1.00 86.12 447 ASN A C 1
ATOM 3440 O O . ASN A 1 447 ? 3.739 20.427 12.959 1.00 86.12 447 ASN A O 1
ATOM 3444 N N . ILE A 1 448 ? 3.742 18.207 13.368 1.00 91.31 448 ILE A N 1
ATOM 3445 C CA . ILE A 1 448 ? 3.713 18.299 14.827 1.00 91.31 448 ILE A CA 1
ATOM 3446 C C . ILE A 1 448 ? 5.145 18.268 15.353 1.00 91.31 448 ILE A C 1
ATOM 3448 O O . ILE A 1 448 ? 5.898 17.358 15.011 1.00 91.31 448 ILE A O 1
ATOM 3452 N N . THR A 1 449 ? 5.503 19.226 16.200 1.00 93.81 449 THR A N 1
ATOM 3453 C CA . THR A 1 449 ? 6.796 19.306 16.884 1.00 93.81 449 THR A CA 1
ATOM 3454 C C . THR A 1 449 ? 6.638 19.157 18.396 1.00 93.81 449 THR A C 1
ATOM 3456 O O . THR A 1 449 ? 5.526 19.152 18.933 1.00 93.81 449 THR A O 1
ATOM 3459 N N . ASP A 1 450 ? 7.763 19.078 19.105 1.00 95.00 450 ASP A N 1
ATOM 3460 C CA . ASP A 1 450 ? 7.808 19.094 20.570 1.00 95.00 450 ASP A CA 1
ATOM 3461 C C . ASP A 1 450 ? 7.016 20.263 21.181 1.00 95.00 450 ASP A C 1
ATOM 3463 O O . ASP A 1 450 ? 6.352 20.096 22.206 1.00 95.00 450 ASP A O 1
ATOM 3467 N N . ALA A 1 451 ? 7.024 21.435 20.530 1.00 94.56 451 ALA A N 1
ATOM 3468 C CA . ALA A 1 451 ? 6.271 22.605 20.980 1.00 94.56 451 ALA A CA 1
ATOM 3469 C C . ALA A 1 451 ? 4.751 22.374 20.916 1.00 94.56 451 ALA A C 1
ATOM 3471 O O . ALA A 1 451 ? 4.004 22.860 21.768 1.00 94.56 451 ALA A O 1
ATOM 3472 N N . GLY A 1 452 ? 4.288 21.593 19.938 1.00 94.38 452 GLY A N 1
ATOM 3473 C CA . GLY A 1 452 ? 2.890 21.211 19.791 1.00 94.38 452 GLY A CA 1
ATOM 3474 C C . GLY A 1 452 ? 2.393 20.294 20.905 1.00 94.38 452 GLY A C 1
ATOM 3475 O O . GLY A 1 452 ? 1.269 20.475 21.379 1.00 94.38 452 GLY A O 1
ATOM 3476 N N . LEU A 1 453 ? 3.218 19.344 21.363 1.00 95.38 453 LEU A N 1
ATOM 3477 C CA . LEU A 1 453 ? 2.820 18.345 22.366 1.00 95.38 453 LEU A CA 1
ATOM 3478 C C . LEU A 1 453 ? 2.476 18.941 23.732 1.00 95.38 453 LEU A C 1
ATOM 3480 O O . LEU A 1 453 ? 1.639 18.386 24.446 1.00 95.38 453 LEU A O 1
ATOM 3484 N N . VAL A 1 454 ? 3.052 20.094 24.077 1.00 93.88 454 VAL A N 1
ATOM 3485 C CA . VAL A 1 454 ? 2.732 20.825 25.316 1.00 93.88 454 VAL A CA 1
ATOM 3486 C C . VAL A 1 454 ? 1.233 21.131 25.409 1.00 93.88 454 VAL A C 1
ATOM 3488 O O . VAL A 1 454 ? 0.655 21.150 26.496 1.00 93.88 454 VAL A O 1
ATOM 3491 N N . ASN A 1 455 ? 0.562 21.297 24.265 1.00 93.19 455 ASN A N 1
ATOM 3492 C CA . ASN A 1 455 ? -0.873 21.563 24.209 1.00 93.19 455 ASN A CA 1
ATOM 3493 C C . ASN A 1 455 ? -1.737 20.353 24.617 1.00 93.19 455 ASN A C 1
ATOM 3495 O O . ASN A 1 455 ? -2.930 20.524 24.858 1.00 93.19 455 ASN A O 1
ATOM 3499 N N . LEU A 1 456 ? -1.157 19.153 24.739 1.00 94.06 456 LEU A N 1
ATOM 3500 C CA . LEU A 1 456 ? -1.861 17.933 25.148 1.00 94.06 456 LEU A CA 1
ATOM 3501 C C . LEU A 1 456 ? -1.812 17.680 26.662 1.00 94.06 456 LEU A C 1
ATOM 3503 O O . LEU A 1 456 ? -2.550 16.829 27.153 1.00 94.06 456 LEU A O 1
ATOM 3507 N N . TYR A 1 457 ? -0.990 18.410 27.424 1.00 94.06 457 TYR A N 1
ATOM 3508 C CA . TYR A 1 457 ? -0.800 18.159 28.863 1.00 94.06 457 TYR A CA 1
ATOM 3509 C C . TYR A 1 457 ? -2.091 18.303 29.684 1.00 94.06 457 TYR A C 1
ATOM 3511 O O . TYR A 1 457 ? -2.246 17.649 30.711 1.00 94.06 457 TYR A O 1
ATOM 3519 N N . GLY A 1 458 ? -3.039 19.123 29.219 1.00 90.69 458 GLY A N 1
ATOM 3520 C CA . GLY A 1 458 ? -4.346 19.302 29.858 1.00 90.69 458 GLY A CA 1
ATOM 3521 C C . GLY A 1 458 ? -5.337 18.154 29.628 1.00 90.69 458 GLY A C 1
ATOM 3522 O O . GLY A 1 458 ? -6.391 18.129 30.261 1.00 90.69 458 GLY A O 1
ATOM 3523 N N . LEU A 1 459 ? -5.029 17.189 28.753 1.00 93.94 459 LEU A N 1
ATOM 3524 C CA . LEU A 1 459 ? -5.916 16.071 28.413 1.00 93.94 459 LEU A CA 1
ATOM 3525 C C . LEU A 1 459 ? -5.805 14.934 29.439 1.00 93.94 459 LEU A C 1
ATOM 3527 O O . LEU A 1 459 ? -5.480 13.795 29.118 1.00 93.94 459 LEU A O 1
ATOM 3531 N N . THR A 1 460 ? -6.079 15.238 30.704 1.00 92.06 460 THR A N 1
ATOM 3532 C CA . THR A 1 460 ? -5.836 14.346 31.854 1.00 92.06 460 THR A CA 1
ATOM 3533 C C . THR A 1 460 ? -6.644 13.038 31.831 1.00 92.06 460 THR A C 1
ATOM 3535 O O . THR A 1 460 ? -6.273 12.050 32.477 1.00 92.06 460 THR A O 1
ATOM 3538 N N . HIS A 1 461 ? -7.731 12.988 31.056 1.00 93.69 461 HIS A N 1
ATOM 3539 C CA . HIS A 1 461 ? -8.535 11.781 30.858 1.00 93.69 461 HIS A CA 1
ATOM 3540 C C . HIS A 1 461 ? -8.005 10.854 29.764 1.00 93.69 461 HIS A C 1
ATOM 3542 O O . HIS A 1 461 ? -8.470 9.709 29.692 1.00 93.69 461 HIS A O 1
ATOM 3548 N N . LEU A 1 462 ? -7.024 11.298 28.973 1.00 96.00 462 LEU A N 1
ATOM 3549 C CA . LEU A 1 462 ? -6.456 10.528 27.878 1.00 96.00 462 LEU A CA 1
ATOM 3550 C C . LEU A 1 462 ? -5.844 9.219 28.403 1.00 96.00 462 LEU A C 1
ATOM 3552 O O . LEU A 1 462 ? -5.183 9.167 29.445 1.00 96.00 462 LEU A O 1
ATOM 3556 N N . ARG A 1 463 ? -6.139 8.127 27.701 1.00 94.06 463 ARG A N 1
ATOM 3557 C CA . ARG A 1 463 ? -5.694 6.757 28.004 1.00 94.06 463 ARG A CA 1
ATOM 3558 C C . ARG A 1 463 ? -4.858 6.170 26.881 1.00 94.06 463 ARG A C 1
ATOM 3560 O O . ARG A 1 463 ? -4.041 5.290 27.131 1.00 94.06 463 ARG A O 1
ATOM 3567 N N . THR A 1 464 ? -5.045 6.646 25.656 1.00 90.44 464 THR A N 1
ATOM 3568 C CA . THR A 1 464 ? -4.252 6.230 24.503 1.00 90.44 464 THR A CA 1
ATOM 3569 C C . THR A 1 464 ? -3.860 7.450 23.695 1.00 90.44 464 THR A C 1
ATOM 3571 O O . THR A 1 464 ? -4.725 8.230 23.295 1.00 90.44 464 THR A O 1
ATOM 3574 N N . LEU A 1 465 ? -2.562 7.577 23.448 1.00 95.19 465 LEU A N 1
ATOM 3575 C CA . LEU A 1 465 ? -1.997 8.578 22.563 1.00 95.19 465 LEU A CA 1
ATOM 3576 C C . LEU A 1 465 ? -1.080 7.873 21.566 1.00 95.19 465 LEU A C 1
ATOM 3578 O O . LEU A 1 465 ? -0.120 7.220 21.963 1.00 95.19 465 LEU A O 1
ATOM 3582 N N . GLU A 1 466 ? -1.407 7.978 20.287 1.00 88.50 466 GLU A N 1
ATOM 3583 C CA . GLU A 1 466 ? -0.614 7.413 19.197 1.00 88.50 466 GLU A CA 1
ATOM 3584 C C . GLU A 1 466 ? 0.172 8.530 18.507 1.00 88.50 466 GLU A C 1
ATOM 3586 O O . GLU A 1 466 ? -0.437 9.433 17.930 1.00 88.50 466 GLU A O 1
ATOM 3591 N N . LEU A 1 467 ? 1.502 8.478 18.595 1.00 87.69 467 LEU A N 1
ATOM 3592 C CA . LEU A 1 467 ? 2.433 9.482 18.067 1.00 87.69 467 LEU A CA 1
ATOM 3593 C C . LEU A 1 467 ? 3.392 8.910 17.026 1.00 87.69 467 LEU A C 1
ATOM 3595 O O . LEU A 1 467 ? 4.269 9.643 16.565 1.00 87.69 467 LEU A O 1
ATOM 3599 N N . THR A 1 468 ? 3.262 7.636 16.652 1.00 77.06 468 THR A N 1
ATOM 3600 C CA . THR A 1 468 ? 4.241 7.033 15.758 1.00 77.06 468 THR A CA 1
ATOM 3601 C C . THR A 1 468 ? 4.316 7.740 14.405 1.00 77.06 468 THR A C 1
ATOM 3603 O O . THR A 1 468 ? 3.349 8.329 13.925 1.00 77.06 468 THR A O 1
ATOM 3606 N N . ASP A 1 469 ? 5.483 7.687 13.766 1.00 65.19 469 ASP A N 1
ATOM 3607 C CA . ASP A 1 469 ? 5.747 8.304 12.468 1.00 65.19 469 ASP A CA 1
ATOM 3608 C C . ASP A 1 469 ? 5.607 9.847 12.490 1.00 65.19 469 ASP A C 1
ATOM 3610 O O . ASP A 1 469 ? 5.392 10.467 11.450 1.00 65.19 469 ASP A O 1
ATOM 3614 N N . CYS A 1 470 ? 5.748 10.494 13.656 1.00 79.06 470 CYS A N 1
ATOM 3615 C CA . CYS A 1 470 ? 5.845 11.953 13.793 1.00 79.06 470 CYS A CA 1
ATOM 3616 C C . CYS A 1 470 ? 7.324 12.404 13.849 1.00 79.06 470 CYS A C 1
ATOM 3618 O O . CYS A 1 470 ? 7.912 12.466 14.929 1.00 79.06 470 CYS A O 1
ATOM 3620 N N . PRO A 1 471 ? 7.956 12.744 12.709 1.00 71.44 471 PRO A N 1
ATOM 3621 C CA . PRO A 1 471 ? 9.412 12.876 12.583 1.00 71.44 471 PRO A CA 1
ATOM 3622 C C . PRO A 1 471 ? 10.033 14.050 13.349 1.00 71.44 471 PRO A C 1
ATOM 3624 O O . PRO A 1 471 ? 11.247 14.076 13.532 1.00 71.44 471 PRO A O 1
ATOM 3627 N N . LYS A 1 472 ? 9.235 15.044 13.755 1.00 84.88 472 LYS A N 1
ATOM 3628 C CA . LYS A 1 472 ? 9.710 16.229 14.486 1.00 84.88 472 LYS A CA 1
ATOM 3629 C C . LYS A 1 472 ? 9.494 16.116 16.003 1.00 84.88 472 LYS A C 1
ATOM 3631 O O . LYS A 1 472 ? 9.675 17.114 16.698 1.00 84.88 472 LYS A O 1
ATOM 3636 N N . LEU A 1 473 ? 9.100 14.937 16.499 1.00 86.62 473 LEU A N 1
ATOM 3637 C CA . LEU A 1 473 ? 8.977 14.651 17.928 1.00 86.62 473 LEU A CA 1
ATOM 3638 C C . LEU A 1 473 ? 10.247 14.001 18.470 1.00 86.62 473 LEU A C 1
ATOM 3640 O O . LEU A 1 473 ? 10.755 13.032 17.905 1.00 86.62 473 LEU A O 1
ATOM 3644 N N . THR A 1 474 ? 10.739 14.500 19.597 1.00 88.44 474 THR A N 1
ATOM 3645 C CA . THR A 1 474 ? 11.863 13.901 20.316 1.00 88.44 474 THR A CA 1
ATOM 3646 C C . THR A 1 474 ? 11.384 12.941 21.401 1.00 88.44 474 THR A C 1
ATOM 3648 O O . THR A 1 474 ? 10.296 13.079 21.965 1.00 88.44 474 THR A O 1
ATOM 3651 N N . SER A 1 475 ? 12.233 11.974 21.761 1.00 86.44 475 SER A N 1
ATOM 3652 C CA . SER A 1 475 ? 11.963 11.086 22.898 1.00 86.44 475 SER A CA 1
ATOM 3653 C C . SER A 1 475 ? 11.780 11.868 24.199 1.00 86.44 475 SER A C 1
ATOM 3655 O O . SER A 1 475 ? 10.915 11.523 24.994 1.00 86.44 475 SER A O 1
ATOM 3657 N N . ALA A 1 476 ? 12.532 12.958 24.383 1.00 91.38 476 ALA A N 1
ATOM 3658 C CA . ALA A 1 476 ? 12.421 13.820 25.554 1.00 91.38 476 ALA A CA 1
ATOM 3659 C C . ALA A 1 476 ? 11.037 14.481 25.657 1.00 91.38 476 ALA A C 1
ATOM 3661 O O . ALA A 1 476 ? 10.464 14.530 26.746 1.00 91.38 476 ALA A O 1
ATOM 3662 N N . ALA A 1 477 ? 10.476 14.951 24.539 1.00 93.56 477 ALA A N 1
ATOM 3663 C CA . ALA A 1 477 ? 9.133 15.517 24.527 1.00 93.56 477 ALA A CA 1
ATOM 3664 C C . ALA A 1 477 ? 8.056 14.453 24.768 1.00 93.56 477 ALA A C 1
ATOM 3666 O O . ALA A 1 477 ? 7.127 14.689 25.538 1.00 93.56 477 ALA A O 1
ATOM 3667 N N . ILE A 1 478 ? 8.206 13.257 24.193 1.00 92.88 478 ILE A N 1
ATOM 3668 C CA . ILE A 1 478 ? 7.304 12.126 24.456 1.00 92.88 478 ILE A CA 1
ATOM 3669 C C . ILE A 1 478 ? 7.345 11.728 25.939 1.00 92.88 478 ILE A C 1
ATOM 3671 O O . ILE A 1 478 ? 6.297 11.550 26.558 1.00 92.88 478 ILE A O 1
ATOM 3675 N N . ASP A 1 479 ? 8.534 11.655 26.539 1.00 93.19 479 ASP A N 1
ATOM 3676 C CA . ASP A 1 479 ? 8.700 11.373 27.967 1.00 93.19 479 ASP A CA 1
ATOM 3677 C C . ASP A 1 479 ? 8.089 12.487 28.834 1.00 93.19 479 ASP A C 1
ATOM 3679 O O . ASP A 1 479 ? 7.517 12.215 29.891 1.00 93.19 479 ASP A O 1
ATOM 3683 N N . ALA A 1 480 ? 8.162 13.748 28.394 1.00 95.81 480 ALA A N 1
ATOM 3684 C CA . ALA A 1 480 ? 7.503 14.866 29.063 1.00 95.81 480 ALA A CA 1
ATOM 3685 C C . ALA A 1 480 ? 5.969 14.753 29.000 1.00 95.81 480 ALA A C 1
ATOM 3687 O O . ALA A 1 480 ? 5.310 14.934 30.026 1.00 95.81 480 ALA A O 1
ATOM 3688 N N . VAL A 1 481 ? 5.400 14.357 27.853 1.00 95.62 481 VAL A N 1
ATOM 3689 C CA . VAL A 1 481 ? 3.968 14.022 27.747 1.00 95.62 481 VAL A CA 1
ATOM 3690 C C . VAL A 1 481 ? 3.621 12.854 28.666 1.00 95.62 481 VAL A C 1
ATOM 3692 O O . VAL A 1 481 ? 2.619 12.926 29.371 1.00 95.62 481 VAL A O 1
ATOM 3695 N N . GLN A 1 482 ? 4.444 11.803 28.716 1.00 95.94 482 GLN A N 1
ATOM 3696 C CA . GLN A 1 482 ? 4.204 10.647 29.584 1.00 95.94 482 GLN A CA 1
ATOM 3697 C C . GLN A 1 482 ? 4.191 11.036 31.067 1.00 95.94 482 GLN A C 1
ATOM 3699 O O . GLN A 1 482 ? 3.364 10.527 31.823 1.00 95.94 482 GLN A O 1
ATOM 3704 N N . LYS A 1 483 ? 5.076 11.954 31.480 1.00 95.62 483 LYS A N 1
ATOM 3705 C CA . LYS A 1 483 ? 5.096 12.521 32.838 1.00 95.62 483 LYS A CA 1
ATOM 3706 C C . LYS A 1 483 ? 3.855 13.365 33.127 1.00 95.62 483 LYS A C 1
ATOM 3708 O O . LYS A 1 483 ? 3.307 13.262 34.219 1.00 95.62 483 LYS A O 1
ATOM 3713 N N . ALA A 1 484 ? 3.411 14.177 32.167 1.00 95.75 484 ALA A N 1
ATOM 3714 C CA . ALA A 1 484 ? 2.204 14.992 32.306 1.00 95.75 484 ALA A CA 1
ATOM 3715 C C . ALA A 1 484 ? 0.919 14.142 32.317 1.00 95.75 484 ALA A C 1
ATOM 3717 O O . ALA A 1 484 ? -0.039 14.468 33.014 1.00 95.75 484 ALA A O 1
ATOM 3718 N N . LEU A 1 485 ? 0.909 13.029 31.577 1.00 95.62 485 LEU A N 1
ATOM 3719 C CA . LEU A 1 485 ? -0.225 12.123 31.403 1.00 95.62 485 LEU A CA 1
ATOM 3720 C C . LEU A 1 485 ? 0.135 10.698 31.874 1.00 95.62 485 LEU A C 1
ATOM 3722 O O . LEU A 1 485 ? 0.172 9.768 31.066 1.00 95.62 485 LEU A O 1
ATOM 3726 N N . PRO A 1 486 ? 0.354 10.472 33.183 1.00 93.31 486 PRO A N 1
ATOM 3727 C CA . PRO A 1 486 ? 0.892 9.207 33.698 1.00 93.31 486 PRO A CA 1
ATOM 3728 C C . PRO A 1 486 ? -0.034 8.000 33.484 1.00 93.31 486 PRO A C 1
ATOM 3730 O O . PRO A 1 486 ? 0.423 6.863 33.478 1.00 93.31 486 PRO A O 1
ATOM 3733 N N . LYS A 1 487 ? -1.341 8.232 33.292 1.00 93.12 487 LYS A N 1
ATOM 3734 C CA . LYS A 1 487 ? -2.344 7.189 33.007 1.00 93.12 487 LYS A CA 1
ATOM 3735 C C . LYS A 1 487 ? -2.538 6.924 31.506 1.00 93.12 487 LYS A C 1
ATOM 3737 O O . LYS A 1 487 ? -3.366 6.090 31.142 1.00 93.12 487 LYS A O 1
ATOM 3742 N N . CYS A 1 488 ? -1.845 7.660 30.638 1.00 94.75 488 CYS A N 1
ATOM 3743 C CA . CYS A 1 488 ? -1.950 7.515 29.193 1.00 94.75 488 CYS A CA 1
ATOM 3744 C C . CYS A 1 488 ? -0.887 6.542 28.685 1.00 94.75 488 CYS A C 1
ATOM 3746 O O . CYS A 1 488 ? 0.296 6.704 28.975 1.00 94.75 488 CYS A O 1
ATOM 3748 N N . LYS A 1 489 ? -1.304 5.545 27.903 1.00 90.25 489 LYS A N 1
ATOM 3749 C CA . LYS A 1 489 ? -0.394 4.685 27.153 1.00 90.25 489 LYS A CA 1
ATOM 3750 C C . LYS A 1 489 ? 0.001 5.394 25.863 1.00 90.25 489 LYS A C 1
ATOM 3752 O O . LYS A 1 489 ? -0.841 5.555 24.974 1.00 90.25 489 LYS A O 1
ATOM 3757 N N . ILE A 1 490 ? 1.271 5.776 25.765 1.00 90.00 490 ILE A N 1
ATOM 3758 C CA . ILE A 1 490 ? 1.822 6.402 24.565 1.00 90.00 490 ILE A CA 1
ATOM 3759 C C . ILE A 1 490 ? 2.432 5.337 23.651 1.00 90.00 490 ILE A C 1
ATOM 3761 O O . ILE A 1 490 ? 3.256 4.527 24.077 1.00 90.00 490 ILE A O 1
ATOM 3765 N N . GLN A 1 491 ? 1.998 5.336 22.395 1.00 79.44 491 GLN A N 1
ATOM 3766 C CA . GLN A 1 491 ? 2.613 4.593 21.300 1.00 79.44 491 GLN A CA 1
ATOM 3767 C C . GLN A 1 491 ? 3.488 5.578 20.519 1.00 79.44 491 GLN A C 1
ATOM 3769 O O . GLN A 1 491 ? 3.052 6.693 20.225 1.00 79.44 491 GLN A O 1
ATOM 3774 N N . ARG A 1 492 ? 4.753 5.209 20.322 1.00 76.62 492 ARG A N 1
ATOM 3775 C CA . ARG A 1 492 ? 5.815 6.056 19.771 1.00 76.62 492 ARG A CA 1
ATOM 3776 C C . ARG A 1 492 ? 6.471 5.372 18.593 1.00 76.62 492 ARG A C 1
ATOM 3778 O O . ARG A 1 492 ? 6.560 4.124 18.639 1.00 76.62 492 ARG A O 1
#